Protein AF-A0AA36I718-F1 (afdb_monomer)

InterPro domains:
  IPR002048 EF-hand domain [PS50222] (449-484)
  IPR002048 EF-hand domain [SM00054] (410-438)
  IPR002048 EF-hand domain [SM00054] (453-481)
  IPR005821 Ion tran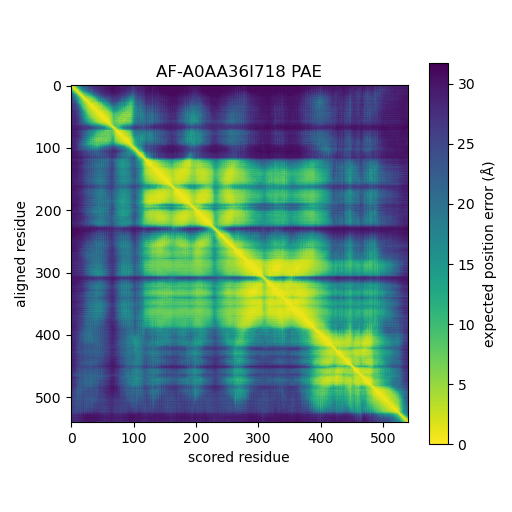sport domain [PF00520] (134-381)
  IPR011992 EF-hand domain pair [SSF47473] (408-484)
  IPR018247 EF-Hand 1, calcium-binding site [PS00018] (419-431)
  IPR018247 EF-Hand 1, calcium-binding site [PS00018] (462-474)
  IPR027359 Voltage-dependent channel domain superfamily [G3DSA:1.20.120.350] (124-266)
  IPR043203 Voltage-gated cation channel calcium and sodium [PTHR10037] (29-420)

Structure (mmCIF, N/CA/C/O backbone):
data_AF-A0AA36I718-F1
#
_entry.id   AF-A0AA36I718-F1
#
loop_
_atom_site.group_PDB
_atom_site.id
_atom_site.type_symbol
_atom_site.label_atom_id
_atom_site.label_alt_id
_atom_site.label_comp_id
_atom_site.label_asym_id
_atom_site.label_entity_id
_atom_site.label_seq_id
_atom_site.pdbx_PDB_ins_code
_atom_site.Cartn_x
_atom_site.Cartn_y
_atom_site.Cartn_z
_atom_site.occupancy
_atom_site.B_iso_or_equiv
_atom_site.auth_seq_id
_atom_site.auth_comp_id
_atom_site.auth_asym_id
_atom_site.auth_atom_id
_atom_site.pdbx_PDB_model_num
ATOM 1 N N . MET A 1 1 ? -76.732 -40.801 16.424 1.00 32.62 1 MET A N 1
ATOM 2 C CA . MET A 1 1 ? -76.142 -42.080 15.990 1.00 32.62 1 MET A CA 1
ATOM 3 C C . MET A 1 1 ? -75.199 -41.757 14.845 1.00 32.62 1 MET A C 1
ATOM 5 O O . MET A 1 1 ? -75.686 -41.319 13.821 1.00 32.62 1 MET A O 1
ATOM 9 N N . ASP A 1 2 ? -73.881 -41.845 14.916 1.00 33.31 2 ASP A N 1
ATOM 10 C CA . ASP A 1 2 ? -72.947 -42.194 15.981 1.00 33.31 2 ASP A CA 1
ATOM 11 C C . ASP A 1 2 ? -71.532 -41.862 15.455 1.00 33.31 2 ASP A C 1
ATOM 13 O O . ASP A 1 2 ? -71.308 -41.934 14.249 1.00 33.31 2 ASP A O 1
ATOM 17 N N . LYS A 1 3 ? -70.600 -41.591 16.380 1.00 31.22 3 LYS A N 1
ATOM 18 C CA . LYS A 1 3 ? -69.120 -41.593 16.253 1.00 31.22 3 LYS A CA 1
ATOM 19 C C . LYS A 1 3 ? -68.366 -40.337 15.767 1.00 31.22 3 LYS A C 1
ATOM 21 O O . LYS A 1 3 ? -68.178 -40.071 14.586 1.00 31.22 3 LYS A O 1
ATOM 26 N N . MET A 1 4 ? -67.801 -39.664 16.778 1.00 36.31 4 MET A N 1
ATOM 27 C CA . MET A 1 4 ? -66.476 -39.023 16.799 1.00 36.31 4 MET A CA 1
ATOM 28 C C . MET A 1 4 ? -65.365 -39.922 16.219 1.00 36.31 4 MET A C 1
ATOM 30 O O . MET A 1 4 ? -65.414 -41.124 16.456 1.00 36.31 4 MET A O 1
ATOM 34 N N . THR A 1 5 ? -64.316 -39.319 15.631 1.00 31.72 5 THR A N 1
ATOM 35 C CA . THR A 1 5 ? -62.902 -39.492 16.057 1.00 31.72 5 THR A CA 1
ATOM 36 C C . THR A 1 5 ? -61.949 -38.509 15.351 1.00 31.72 5 THR A C 1
ATOM 38 O O . THR A 1 5 ? -61.790 -38.556 14.139 1.00 31.72 5 THR A O 1
ATOM 41 N N . SER A 1 6 ? -61.297 -37.667 16.164 1.00 29.05 6 SER A N 1
ATOM 42 C CA . SER A 1 6 ? -59.892 -37.211 16.113 1.00 29.05 6 SER A CA 1
ATOM 43 C C . SER A 1 6 ? -59.256 -36.805 14.767 1.00 29.05 6 SER A C 1
ATOM 45 O O . SER A 1 6 ? -58.664 -37.625 14.069 1.00 29.05 6 SER A O 1
ATOM 47 N N . GLY A 1 7 ? -59.256 -35.499 14.477 1.00 26.58 7 GLY A N 1
ATOM 48 C CA . GLY A 1 7 ? -58.329 -34.862 13.537 1.00 26.58 7 GLY A CA 1
ATOM 49 C C . GLY A 1 7 ? -57.212 -34.152 14.304 1.00 26.58 7 GLY A C 1
ATOM 50 O O . GLY A 1 7 ? -57.430 -33.089 14.881 1.00 26.58 7 GLY A O 1
ATOM 51 N N . LYS A 1 8 ? -56.020 -34.754 14.334 1.00 27.70 8 LYS A N 1
ATOM 52 C CA . LYS A 1 8 ? -54.793 -34.172 14.894 1.00 27.70 8 LYS A CA 1
ATOM 53 C C . LYS A 1 8 ? -54.220 -33.203 13.852 1.00 27.70 8 LYS A C 1
ATOM 55 O O . LYS A 1 8 ? -53.728 -33.639 12.815 1.00 27.70 8 LYS A O 1
ATOM 60 N N . VAL A 1 9 ? -54.323 -31.899 14.098 1.00 29.08 9 VAL A N 1
ATOM 61 C CA . VAL A 1 9 ? -53.673 -30.863 13.282 1.00 29.08 9 VAL A CA 1
ATOM 62 C C . VAL A 1 9 ? -52.171 -30.927 13.566 1.00 29.08 9 VAL A C 1
ATOM 64 O O . VAL A 1 9 ? -51.732 -30.617 14.670 1.00 29.08 9 VAL A O 1
ATOM 67 N N . ILE A 1 10 ? -51.391 -31.394 12.591 1.00 28.19 10 ILE A N 1
ATOM 68 C CA . ILE A 1 10 ? -49.927 -31.342 12.615 1.00 28.19 10 ILE A CA 1
ATOM 69 C C . ILE A 1 10 ? -49.526 -29.946 12.126 1.00 28.19 10 ILE A C 1
ATOM 71 O O . ILE A 1 10 ? -49.750 -29.602 10.968 1.00 28.19 10 ILE A O 1
ATOM 75 N N . SER A 1 11 ? -48.972 -29.133 13.024 1.00 30.47 11 SER A N 1
ATOM 76 C CA . SER A 1 11 ? -48.373 -27.833 12.705 1.00 30.47 11 SER A CA 1
ATOM 77 C C . SER A 1 11 ? -47.076 -28.023 11.895 1.00 30.47 11 SER A C 1
ATOM 79 O O . SER A 1 11 ? -46.218 -28.786 12.336 1.00 30.47 11 SER A O 1
ATOM 81 N N . PRO A 1 12 ? -46.861 -27.314 10.770 1.00 28.34 12 PRO A N 1
ATOM 82 C CA . PRO A 1 12 ? -45.677 -27.480 9.916 1.00 28.34 12 PRO A CA 1
ATOM 83 C C . PRO A 1 12 ? -44.432 -26.681 10.368 1.00 28.34 12 PRO A C 1
ATOM 85 O O . PRO A 1 12 ? -43.484 -26.543 9.607 1.00 28.34 12 PRO A O 1
ATOM 88 N N . ASN A 1 13 ? -44.386 -26.161 11.600 1.00 33.16 13 ASN A N 1
ATOM 89 C CA . ASN A 1 13 ? -43.365 -25.182 12.015 1.00 33.16 13 ASN A CA 1
ATOM 90 C C . ASN A 1 13 ? -42.135 -25.750 12.750 1.00 33.16 13 ASN A C 1
ATOM 92 O O . ASN A 1 13 ? -41.320 -24.967 13.223 1.00 33.16 13 ASN A O 1
ATOM 96 N N . PHE A 1 14 ? -41.968 -27.072 12.862 1.00 27.75 14 PHE A N 1
ATOM 97 C CA . PHE A 1 14 ? -40.846 -27.641 13.631 1.00 27.75 14 PHE A CA 1
ATOM 98 C C . PHE A 1 14 ? -39.613 -28.025 12.787 1.00 27.75 14 PHE A C 1
ATOM 100 O O . PHE A 1 14 ? -38.541 -28.208 13.349 1.00 27.75 14 PHE A O 1
ATOM 107 N N . SER A 1 15 ? -39.713 -28.101 11.451 1.00 29.27 15 SER A N 1
ATOM 108 C CA . SER A 1 15 ? -38.578 -28.499 10.591 1.00 29.27 15 SER A CA 1
ATOM 109 C C . SER A 1 15 ? -37.683 -27.338 10.133 1.00 29.27 15 SER A C 1
ATOM 111 O O . SER A 1 15 ? -36.515 -27.553 9.834 1.00 29.27 15 SER A O 1
ATOM 113 N N . LEU A 1 16 ? -38.186 -26.097 10.121 1.00 32.94 16 LEU A N 1
ATOM 114 C CA . LEU A 1 16 ? -37.397 -24.913 9.732 1.00 32.94 16 LEU A CA 1
ATOM 115 C C . LEU A 1 16 ? -36.454 -24.423 10.846 1.00 32.94 16 LEU A C 1
ATOM 117 O O . LEU A 1 16 ? -35.454 -23.770 10.565 1.00 32.94 16 LEU A O 1
ATOM 121 N N . ALA A 1 17 ? -36.737 -24.763 12.108 1.00 33.47 17 ALA A N 1
ATOM 122 C CA . ALA A 1 17 ? -35.851 -24.452 13.231 1.00 33.47 17 ALA A CA 1
ATOM 123 C C . ALA A 1 17 ? -34.634 -25.395 13.290 1.00 33.47 17 ALA A C 1
ATOM 125 O O . ALA A 1 17 ? -33.552 -24.963 13.682 1.00 33.47 17 ALA A O 1
ATOM 126 N N . SER A 1 18 ? -34.782 -26.655 12.851 1.00 31.89 18 SER A N 1
ATOM 127 C CA . SER A 1 18 ? -33.679 -27.622 12.857 1.00 31.89 18 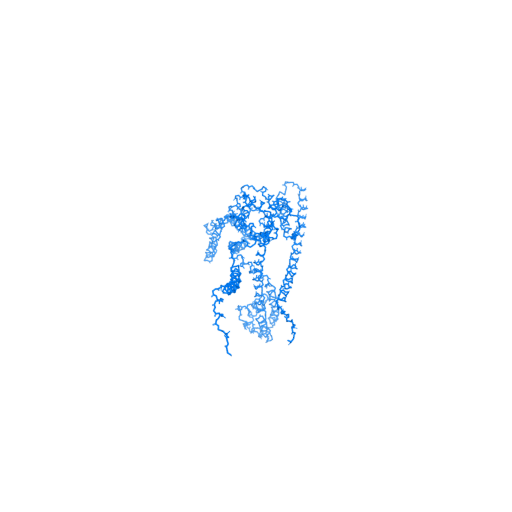SER A CA 1
ATOM 128 C C . SER A 1 18 ? -32.649 -27.349 11.758 1.00 31.89 18 SER A C 1
ATOM 130 O O . SER A 1 18 ? -31.454 -27.440 12.021 1.00 31.89 18 SER A O 1
ATOM 132 N N . GLU A 1 19 ? -33.070 -26.942 10.556 1.00 33.44 19 GLU A N 1
ATOM 133 C CA . GLU A 1 19 ? -32.136 -26.596 9.467 1.00 33.44 19 GLU A CA 1
ATOM 134 C C . GLU A 1 19 ? -31.322 -25.329 9.780 1.00 33.44 19 GLU A C 1
ATOM 136 O O . GLU A 1 19 ? -30.112 -25.311 9.560 1.00 33.44 19 GLU A O 1
ATOM 141 N N . GLY A 1 20 ? -31.944 -24.315 10.397 1.00 35.66 20 GLY A N 1
ATOM 142 C CA . GLY A 1 20 ? -31.241 -23.117 10.868 1.00 35.66 20 GLY A CA 1
ATOM 143 C C . GLY A 1 20 ? -30.240 -23.406 11.991 1.00 35.66 20 GLY A C 1
ATOM 144 O O . GLY A 1 20 ? -29.159 -22.824 12.011 1.00 35.66 20 GLY A O 1
ATOM 145 N N . SER A 1 21 ? -30.551 -24.345 12.894 1.00 31.48 21 SER A N 1
ATOM 146 C CA . SER A 1 21 ? -29.609 -24.777 13.935 1.00 31.48 21 SER A CA 1
ATOM 147 C C . SER A 1 21 ? -28.443 -25.606 13.391 1.00 31.48 21 SER A C 1
ATOM 149 O O . SER A 1 21 ? -27.330 -25.460 13.882 1.00 31.48 21 SER A O 1
ATOM 151 N N . VAL A 1 22 ? -28.655 -26.417 12.348 1.00 33.59 22 VAL A N 1
ATOM 152 C CA . VAL A 1 22 ? -27.589 -27.220 11.721 1.00 33.59 22 VAL A CA 1
ATOM 153 C C . VAL A 1 22 ? -26.642 -26.333 10.908 1.00 33.59 22 VAL A C 1
ATOM 155 O O . VAL A 1 22 ? -25.434 -26.439 11.091 1.00 33.59 22 VAL A O 1
ATOM 158 N N . GLN A 1 23 ? -27.160 -25.376 10.123 1.00 35.00 23 GLN A N 1
ATOM 159 C CA . GLN A 1 23 ? -26.323 -24.367 9.450 1.00 35.00 23 GLN A CA 1
ATOM 160 C C . GLN A 1 23 ? -25.572 -23.466 10.438 1.00 35.00 23 GLN A C 1
ATOM 162 O O . GLN A 1 23 ? -24.440 -23.059 10.175 1.00 35.00 23 GLN A O 1
ATOM 167 N N . TYR A 1 24 ? -26.181 -23.152 11.586 1.00 33.75 24 TYR A N 1
ATOM 168 C CA . TYR A 1 24 ? -25.512 -22.403 12.646 1.00 33.75 24 TYR A CA 1
ATOM 169 C C . TYR A 1 24 ? -24.372 -23.218 13.271 1.00 33.75 24 TYR A C 1
ATOM 171 O O . TYR A 1 24 ? -23.291 -22.676 13.470 1.00 33.75 24 TYR A O 1
ATOM 179 N N . VAL A 1 25 ? -24.565 -24.515 13.524 1.00 36.84 25 VAL A N 1
ATOM 180 C CA . VAL A 1 25 ? -23.527 -25.403 14.077 1.00 36.84 25 VAL A CA 1
ATOM 181 C C . VAL A 1 25 ? -22.384 -25.640 13.079 1.00 36.84 25 VAL A C 1
ATOM 183 O O . VAL A 1 25 ? -21.230 -25.483 13.467 1.00 36.84 25 VAL A O 1
ATOM 186 N N . GLU A 1 26 ? -22.668 -25.891 11.795 1.00 36.72 26 GLU A N 1
ATOM 187 C CA . GLU A 1 26 ? -21.636 -26.003 10.741 1.00 36.72 26 GLU A CA 1
ATOM 188 C C . GLU A 1 26 ? -20.829 -24.702 10.582 1.00 36.72 26 GLU A C 1
ATOM 190 O O . GLU A 1 26 ? -19.605 -24.730 10.436 1.00 36.72 26 GLU A O 1
ATOM 195 N N . SER A 1 27 ? -21.491 -23.542 10.678 1.00 45.50 27 SER A N 1
ATOM 196 C CA . SER A 1 27 ? -20.827 -22.232 10.675 1.00 45.50 27 SER A CA 1
ATOM 197 C C . SER A 1 27 ? -19.924 -22.035 11.899 1.00 45.50 27 SER A C 1
ATOM 199 O O . SER A 1 27 ? -18.837 -21.469 11.774 1.00 45.50 27 SER A O 1
ATOM 201 N N . GLN A 1 28 ? -20.334 -22.511 13.079 1.00 39.41 28 GLN A N 1
ATOM 202 C CA . GLN A 1 28 ? -19.515 -22.455 14.295 1.00 39.41 28 GLN A CA 1
ATOM 203 C C . GLN A 1 28 ? -18.312 -23.403 14.224 1.00 39.41 28 GLN A C 1
ATOM 205 O O . GLN A 1 28 ? -17.233 -23.043 14.687 1.00 39.41 28 GLN A O 1
ATOM 210 N N . GLU A 1 29 ? -18.454 -24.571 13.598 1.00 44.72 29 GLU A N 1
ATOM 211 C CA . GLU A 1 29 ? -17.373 -25.549 13.441 1.00 44.72 29 GLU A CA 1
ATOM 212 C C . GLU A 1 29 ? -16.312 -25.069 12.432 1.00 44.72 29 GLU A C 1
ATOM 214 O O . GLU A 1 29 ? -15.111 -25.137 12.707 1.00 44.72 29 GLU A O 1
ATOM 219 N N . GLN A 1 30 ? -16.734 -24.448 11.322 1.00 44.94 30 GLN A N 1
ATOM 220 C CA . GLN A 1 30 ? -15.826 -23.762 10.389 1.00 44.94 30 GLN A CA 1
ATOM 221 C C . GLN A 1 30 ? -15.131 -22.553 11.034 1.00 44.94 30 GLN A C 1
ATOM 223 O O . GLN A 1 30 ? -13.937 -22.328 10.820 1.00 44.94 30 GLN A O 1
ATOM 228 N N . ARG A 1 31 ? -15.845 -21.791 11.874 1.00 49.97 31 ARG A N 1
ATOM 229 C CA . ARG A 1 31 ? -15.265 -20.694 12.666 1.00 49.97 31 ARG A CA 1
ATOM 230 C C . ARG A 1 31 ? -14.249 -21.201 13.686 1.00 49.97 31 ARG A C 1
ATOM 232 O O . ARG A 1 31 ? -13.186 -20.601 13.812 1.00 49.97 31 ARG A O 1
ATOM 239 N N . ALA A 1 32 ? -14.535 -22.308 14.369 1.00 47.62 32 ALA A N 1
ATOM 240 C CA . ALA A 1 32 ? -13.616 -22.936 15.313 1.00 47.62 32 ALA A CA 1
ATOM 241 C C . ALA A 1 32 ? -12.352 -23.448 14.608 1.00 47.62 32 ALA A C 1
ATOM 243 O O . ALA A 1 32 ? -11.250 -23.196 15.084 1.00 47.62 32 ALA A O 1
ATOM 244 N N . SER A 1 33 ? -12.494 -24.076 13.438 1.00 50.53 33 SER A N 1
ATOM 245 C CA . SER A 1 33 ? -11.370 -24.519 12.605 1.00 50.53 33 SER A CA 1
ATOM 246 C C . SER A 1 33 ? -10.451 -23.360 12.199 1.00 50.53 33 SER A C 1
ATOM 248 O O . SER A 1 33 ? -9.241 -23.450 12.400 1.00 50.53 33 SER A O 1
ATOM 250 N N . LEU A 1 34 ? -11.010 -22.249 11.709 1.00 48.94 34 LEU A N 1
ATOM 251 C CA . LEU A 1 34 ? -10.233 -21.075 11.295 1.00 48.94 34 LEU A CA 1
ATOM 252 C C . LEU A 1 34 ? -9.551 -20.374 12.484 1.00 48.94 34 LEU A C 1
ATOM 254 O O . LEU A 1 34 ? -8.440 -19.853 12.367 1.00 48.94 34 LEU A O 1
ATOM 258 N N . VAL A 1 35 ? -10.221 -20.338 13.640 1.00 50.94 35 VAL A N 1
ATOM 259 C CA . VAL A 1 35 ? -9.651 -19.806 14.885 1.00 50.94 35 VAL A CA 1
ATOM 260 C C . VAL A 1 35 ? -8.495 -20.684 15.361 1.00 50.94 35 VAL A C 1
ATOM 262 O O . VAL A 1 35 ? -7.453 -20.146 15.726 1.00 50.94 35 VAL A O 1
ATOM 265 N N . MET A 1 36 ? -8.633 -22.011 15.296 1.00 56.06 36 MET A N 1
ATOM 266 C CA . MET A 1 36 ? -7.567 -22.952 15.650 1.00 56.06 36 MET A CA 1
ATOM 267 C C . MET A 1 36 ? -6.360 -22.840 14.713 1.00 56.06 36 MET A C 1
ATOM 269 O O . MET A 1 36 ? -5.236 -22.775 15.200 1.00 56.06 36 MET A O 1
ATOM 273 N N . GLU A 1 37 ? -6.576 -22.706 13.402 1.00 61.94 37 GLU A N 1
ATOM 274 C CA . GLU A 1 37 ? -5.500 -22.493 12.420 1.00 61.94 37 GLU A CA 1
ATOM 275 C C . GLU A 1 37 ? -4.729 -21.189 12.700 1.00 61.94 37 GLU A C 1
ATOM 277 O O . GLU A 1 37 ? -3.501 -21.184 12.797 1.00 61.94 37 GLU A O 1
ATOM 282 N N . LYS A 1 38 ? -5.439 -20.079 12.951 1.00 52.03 38 LYS A N 1
ATOM 283 C CA . LYS A 1 38 ? -4.803 -18.807 13.340 1.00 52.03 38 LYS A CA 1
ATOM 284 C C . LYS A 1 38 ? -4.098 -18.877 14.696 1.00 52.03 38 LYS A C 1
ATOM 286 O O . LYS A 1 38 ? -3.076 -18.212 14.887 1.00 52.03 38 LYS A O 1
ATOM 291 N N . LEU A 1 39 ? -4.628 -19.644 15.650 1.00 53.59 39 LEU A N 1
ATOM 292 C CA . LEU A 1 39 ? -3.992 -19.870 16.950 1.00 53.59 39 LEU A CA 1
ATOM 293 C C . LEU A 1 39 ? -2.700 -20.678 16.797 1.00 53.59 39 LEU A C 1
ATOM 295 O O . LEU A 1 39 ? -1.719 -20.363 17.469 1.00 53.59 39 LEU A O 1
ATOM 299 N N . GLU A 1 40 ? -2.665 -21.667 15.905 1.00 66.56 40 GLU A N 1
ATOM 300 C CA . GLU A 1 40 ? -1.457 -22.432 15.584 1.00 66.56 40 GLU A CA 1
ATOM 301 C C . GLU A 1 40 ? -0.392 -21.563 14.907 1.00 66.56 40 GLU A C 1
ATOM 303 O O . GLU A 1 40 ? 0.758 -21.564 15.354 1.00 66.56 40 GLU A O 1
ATOM 308 N N . GLU A 1 41 ? -0.766 -20.736 13.922 1.00 63.72 41 GLU A N 1
ATOM 309 C CA . GLU A 1 41 ? 0.152 -19.755 13.321 1.00 63.72 41 GLU A CA 1
ATOM 310 C C . GLU A 1 41 ? 0.713 -18.796 14.382 1.00 63.72 41 GLU A C 1
ATOM 312 O O . GLU A 1 41 ? 1.921 -18.564 14.464 1.00 63.72 41 GLU A O 1
ATOM 317 N N . THR A 1 42 ? -0.149 -18.273 15.257 1.00 53.16 42 THR A N 1
ATOM 318 C CA . THR A 1 42 ? 0.257 -17.344 16.324 1.00 53.16 42 THR A CA 1
ATOM 319 C C . THR A 1 42 ? 1.154 -18.031 17.362 1.00 53.16 42 THR A C 1
ATOM 321 O O . THR A 1 42 ? 2.101 -17.417 17.863 1.00 53.16 42 THR A O 1
ATOM 324 N N . ARG A 1 43 ? 0.914 -19.317 17.658 1.00 65.00 43 ARG A N 1
ATOM 325 C CA . ARG A 1 43 ? 1.746 -20.137 18.551 1.00 65.00 43 ARG A CA 1
ATOM 326 C C . ARG A 1 43 ? 3.136 -20.364 17.959 1.00 65.00 43 ARG A C 1
ATOM 328 O O . ARG A 1 43 ? 4.117 -20.143 18.664 1.00 65.00 43 ARG A O 1
ATOM 335 N N . ALA A 1 44 ? 3.228 -20.696 16.672 1.00 69.00 44 ALA A N 1
ATOM 336 C CA . ALA A 1 44 ? 4.504 -20.886 15.982 1.00 69.00 44 ALA A CA 1
ATOM 337 C C . ALA A 1 44 ? 5.355 -19.601 15.970 1.00 69.00 44 ALA A C 1
ATOM 339 O O . ALA A 1 44 ? 6.556 -19.634 16.248 1.00 69.00 44 ALA A O 1
ATOM 340 N N . ILE A 1 45 ? 4.738 -18.439 15.716 1.00 62.19 45 ILE A N 1
ATOM 341 C CA . ILE A 1 45 ? 5.451 -17.150 15.744 1.00 62.19 45 ILE A CA 1
ATOM 342 C C . ILE A 1 45 ? 5.889 -16.805 17.181 1.00 62.19 45 ILE A C 1
ATOM 344 O O . ILE A 1 45 ? 6.997 -16.299 17.381 1.00 62.19 45 ILE A O 1
ATOM 348 N N . LYS A 1 46 ? 5.061 -17.103 18.195 1.00 67.00 46 LYS A N 1
ATOM 349 C CA . LYS A 1 46 ? 5.417 -16.915 19.610 1.00 67.00 46 LYS A CA 1
ATOM 350 C C . LYS A 1 46 ? 6.623 -17.768 20.011 1.00 67.00 46 LYS A C 1
ATOM 352 O O . LYS A 1 46 ? 7.561 -17.225 20.589 1.00 67.00 46 LYS A O 1
ATOM 357 N N . GLU A 1 47 ? 6.623 -19.057 19.681 1.00 72.62 47 GLU A N 1
ATOM 358 C CA . GLU A 1 47 ? 7.741 -19.967 19.967 1.00 72.62 47 GLU A CA 1
ATOM 359 C C . GLU A 1 47 ? 9.042 -19.476 19.320 1.00 72.62 47 GLU A C 1
ATOM 361 O O . GLU A 1 47 ? 10.075 -19.386 19.988 1.00 72.62 47 GLU A O 1
ATOM 366 N N . HIS A 1 48 ? 8.977 -19.042 18.057 1.00 68.44 48 HIS A N 1
ATOM 367 C CA . HIS A 1 48 ? 10.136 -18.494 17.354 1.00 68.44 48 HIS A CA 1
ATOM 368 C C . HIS A 1 48 ? 10.667 -17.197 17.996 1.00 68.44 48 HIS A C 1
ATOM 370 O O . HIS A 1 48 ? 11.877 -16.967 18.077 1.00 68.44 48 HIS A O 1
ATOM 376 N N . ALA A 1 49 ? 9.778 -16.335 18.494 1.00 60.41 49 ALA A N 1
ATOM 377 C CA . ALA A 1 49 ? 10.169 -15.118 19.199 1.00 60.41 49 ALA A CA 1
ATOM 378 C C . ALA A 1 49 ? 10.761 -15.397 20.594 1.00 60.41 49 ALA A C 1
ATOM 380 O O . ALA A 1 49 ? 11.701 -14.714 21.003 1.00 60.41 49 ALA A O 1
ATOM 381 N N . GLU A 1 50 ? 10.254 -16.397 21.320 1.00 68.69 50 GLU A N 1
ATOM 382 C CA . GLU A 1 50 ? 10.818 -16.850 22.600 1.00 68.69 50 GLU A CA 1
ATOM 383 C C . GLU A 1 50 ? 12.210 -17.469 22.435 1.00 68.69 50 GLU A C 1
ATOM 385 O O . GLU A 1 50 ? 13.087 -17.271 23.281 1.00 68.69 50 GLU A O 1
ATOM 390 N N . GLU A 1 51 ? 12.437 -18.191 21.338 1.00 76.00 51 GLU A N 1
ATOM 391 C CA . GLU A 1 51 ? 13.749 -18.715 20.964 1.00 76.00 51 GLU A CA 1
ATOM 392 C C . GLU A 1 51 ? 14.737 -17.575 20.674 1.00 76.00 51 GLU A C 1
ATOM 394 O O . GLU A 1 51 ? 15.785 -17.484 21.317 1.00 76.00 51 GLU A O 1
ATOM 399 N N . ARG A 1 52 ? 14.349 -16.608 19.829 1.00 67.94 52 ARG A N 1
ATOM 400 C CA . ARG A 1 52 ? 15.122 -15.374 19.584 1.00 67.94 52 ARG A CA 1
ATOM 401 C C . ARG A 1 52 ? 15.407 -14.591 20.867 1.00 67.94 52 ARG A C 1
ATOM 403 O O . ARG A 1 52 ? 16.488 -14.023 21.018 1.00 67.94 52 ARG A O 1
ATOM 410 N N . HIS A 1 53 ? 14.456 -14.538 21.802 1.00 65.94 53 HIS A N 1
ATOM 411 C CA . HIS A 1 53 ? 14.663 -13.895 23.099 1.00 65.94 53 HIS A CA 1
ATOM 412 C C . HIS A 1 53 ? 15.751 -14.607 23.914 1.00 65.94 53 HIS A C 1
ATOM 414 O O . HIS A 1 53 ? 16.629 -13.944 24.469 1.00 65.94 53 HIS A O 1
ATOM 420 N N . ARG A 1 54 ? 15.724 -15.946 23.959 1.00 70.94 54 ARG A N 1
ATOM 421 C CA . ARG A 1 54 ? 16.748 -16.759 24.633 1.00 70.94 54 ARG A CA 1
ATOM 422 C C . ARG A 1 54 ? 18.130 -16.559 24.012 1.00 70.94 54 ARG A C 1
ATOM 424 O O . ARG A 1 54 ? 19.091 -16.353 24.750 1.00 70.94 54 ARG A O 1
ATOM 431 N N . GLU A 1 55 ? 18.234 -16.533 22.686 1.00 73.75 55 GLU A N 1
ATOM 432 C CA . GLU A 1 55 ? 19.495 -16.241 21.988 1.00 73.75 55 GLU A CA 1
ATOM 433 C C . GLU A 1 55 ? 20.052 -14.857 22.358 1.00 73.75 55 GLU A C 1
ATOM 435 O O . GLU A 1 55 ? 21.235 -14.717 22.678 1.00 73.75 55 GLU A O 1
ATOM 440 N N . LEU A 1 56 ? 19.194 -13.831 22.374 1.00 68.88 56 LEU A N 1
ATOM 441 C CA . LEU A 1 56 ? 19.585 -12.470 22.746 1.00 68.88 56 LEU A CA 1
ATOM 442 C C . LEU A 1 56 ? 19.991 -12.360 24.226 1.00 68.88 56 LEU A C 1
ATOM 444 O O . LEU A 1 56 ? 20.945 -11.645 24.530 1.00 68.88 56 LEU A O 1
ATOM 448 N N . GLN A 1 57 ? 19.326 -13.081 25.137 1.00 70.44 57 GLN A N 1
ATOM 449 C CA . GLN A 1 57 ? 19.705 -13.176 26.558 1.00 70.44 57 GLN A CA 1
ATOM 450 C C . GLN A 1 57 ? 21.091 -13.809 26.733 1.00 70.44 57 GLN A C 1
ATOM 452 O O . GLN A 1 57 ? 21.917 -13.295 27.489 1.00 70.44 57 GLN A O 1
ATOM 457 N N . VAL A 1 58 ? 21.380 -14.888 25.999 1.00 76.19 58 VAL A N 1
ATOM 458 C CA . VAL A 1 58 ? 22.700 -15.537 26.005 1.00 76.19 58 VAL A CA 1
ATOM 459 C C . VAL A 1 58 ? 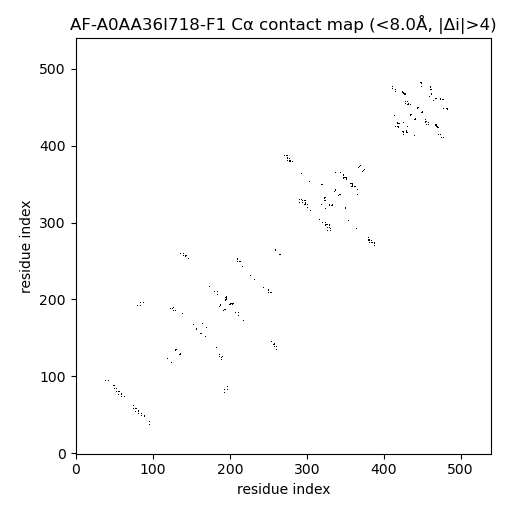23.771 -14.586 25.464 1.00 76.19 58 VAL A C 1
ATOM 461 O O . VAL A 1 58 ? 24.815 -14.421 26.097 1.00 76.19 58 VAL A O 1
ATOM 464 N N . ALA A 1 59 ? 23.500 -13.884 24.359 1.00 68.50 59 ALA A N 1
ATOM 465 C CA . ALA A 1 59 ? 24.408 -12.878 23.804 1.00 68.50 59 ALA A CA 1
ATOM 466 C C . ALA A 1 59 ? 24.641 -11.690 24.767 1.00 68.50 59 ALA A C 1
ATOM 468 O O . ALA A 1 59 ? 25.766 -11.197 24.904 1.00 68.50 59 ALA A O 1
ATOM 469 N N . LEU A 1 60 ? 23.605 -11.244 25.487 1.00 65.12 60 LEU A N 1
ATOM 470 C CA . LEU A 1 60 ? 23.710 -10.218 26.532 1.00 65.12 60 LEU A CA 1
ATOM 471 C C . LEU A 1 60 ? 24.566 -10.705 27.717 1.00 65.12 60 LEU A C 1
ATOM 473 O O . LEU A 1 60 ? 25.389 -9.958 28.247 1.00 65.12 60 LEU A O 1
ATOM 477 N N . GLY A 1 61 ? 24.404 -11.967 28.121 1.00 66.06 61 GLY A N 1
ATOM 478 C CA . GLY A 1 61 ? 25.209 -12.601 29.165 1.00 66.06 61 GLY A CA 1
ATOM 479 C C . GLY A 1 61 ? 26.689 -12.706 28.787 1.00 66.06 61 GLY A C 1
ATOM 480 O O . GLY A 1 61 ? 27.553 -12.341 29.582 1.00 66.06 61 GLY A O 1
ATOM 481 N N . GLN A 1 62 ? 26.983 -13.118 27.551 1.00 69.75 62 GLN A N 1
ATOM 482 C CA . GLN A 1 62 ? 28.350 -13.218 27.025 1.00 69.75 62 GLN A CA 1
ATOM 483 C C . GLN A 1 62 ? 29.034 -11.847 26.897 1.00 69.75 62 GLN A C 1
ATOM 485 O O . GLN A 1 62 ? 30.226 -11.719 27.169 1.00 69.75 62 GLN A O 1
ATOM 490 N N . THR A 1 63 ? 28.284 -10.798 26.543 1.00 58.72 63 THR A N 1
ATOM 491 C CA . THR A 1 63 ? 28.822 -9.431 26.411 1.00 58.72 63 THR A CA 1
ATOM 492 C C . THR A 1 63 ? 29.048 -8.724 27.749 1.00 58.72 63 THR A C 1
ATOM 494 O O . THR A 1 63 ? 29.945 -7.889 27.835 1.00 58.72 63 THR A O 1
ATOM 497 N N . LYS A 1 64 ? 28.320 -9.084 28.818 1.00 56.66 64 LYS A N 1
ATOM 498 C CA . LYS A 1 64 ? 28.571 -8.584 30.188 1.00 56.66 64 LYS A CA 1
ATOM 499 C C . LYS A 1 64 ? 29.913 -9.046 30.780 1.00 56.66 64 LYS A C 1
ATOM 501 O O . LYS A 1 64 ? 30.373 -8.433 31.741 1.00 56.66 64 LYS A O 1
ATOM 506 N N . GLY A 1 65 ? 30.524 -10.096 30.223 1.00 54.78 65 GLY A N 1
ATOM 507 C CA . GLY A 1 65 ? 31.854 -10.592 30.604 1.00 54.78 65 GLY A CA 1
ATOM 508 C C . GLY A 1 65 ? 33.030 -9.885 29.916 1.00 54.78 65 GLY A C 1
ATOM 509 O O . GLY A 1 65 ? 34.175 -10.129 30.285 1.00 54.78 65 GLY A O 1
ATOM 510 N N . MET A 1 66 ? 32.772 -9.014 28.932 1.00 56.31 66 MET A N 1
ATOM 511 C CA . MET A 1 66 ? 33.795 -8.202 28.265 1.00 56.31 66 MET A CA 1
ATOM 512 C C . MET A 1 66 ? 33.894 -6.815 28.913 1.00 56.31 66 MET A C 1
ATOM 514 O O . MET A 1 66 ? 32.898 -6.235 29.339 1.00 56.31 66 MET A O 1
ATOM 518 N N . ASP A 1 67 ? 35.127 -6.317 28.998 1.00 49.91 67 ASP A N 1
ATOM 519 C CA . ASP A 1 67 ? 35.562 -5.119 29.723 1.00 49.91 67 ASP A CA 1
ATOM 520 C C . ASP A 1 67 ? 34.593 -3.918 29.604 1.00 49.91 67 ASP A C 1
ATOM 522 O O . ASP A 1 67 ? 34.260 -3.473 28.497 1.00 49.91 67 ASP A O 1
ATOM 526 N N . ARG A 1 68 ? 34.134 -3.392 30.753 1.00 48.09 68 ARG A N 1
ATOM 527 C CA . ARG A 1 68 ? 33.011 -2.429 30.871 1.00 48.09 68 ARG A CA 1
ATOM 528 C C . ARG A 1 68 ? 33.220 -1.114 30.114 1.00 48.09 68 ARG A C 1
ATOM 530 O O . ARG A 1 68 ? 32.234 -0.459 29.778 1.00 48.09 68 ARG A O 1
ATOM 537 N N . ASP A 1 69 ? 34.458 -0.763 29.789 1.00 53.25 69 ASP A N 1
ATOM 538 C CA . ASP A 1 69 ? 34.795 0.531 29.192 1.00 53.25 69 ASP A CA 1
ATOM 539 C C . ASP A 1 69 ? 34.717 0.559 27.655 1.00 53.25 69 ASP A C 1
ATOM 541 O O . ASP A 1 69 ? 34.769 1.636 27.061 1.00 53.25 69 ASP A O 1
ATOM 545 N N . LYS A 1 70 ? 34.547 -0.587 26.972 1.00 52.16 70 LYS A N 1
ATOM 546 C CA . LYS A 1 70 ? 34.636 -0.645 25.494 1.00 52.16 70 LYS A CA 1
ATOM 547 C C . LYS A 1 70 ? 33.324 -0.881 24.739 1.00 52.16 70 LYS A C 1
ATOM 549 O O . LYS A 1 70 ? 33.310 -0.719 23.518 1.00 52.16 70 LYS A O 1
ATOM 554 N N . THR A 1 71 ? 32.207 -1.202 25.399 1.00 49.47 71 THR A N 1
ATOM 555 C CA . THR A 1 71 ? 30.930 -1.497 24.701 1.00 49.47 71 THR A CA 1
ATOM 556 C C . THR A 1 71 ? 29.631 -1.025 25.398 1.00 49.47 71 THR A C 1
ATOM 558 O O . THR A 1 71 ? 28.687 -1.813 25.493 1.00 49.47 71 THR A O 1
ATOM 561 N N . PRO A 1 72 ? 29.478 0.251 25.821 1.00 59.50 72 PRO A N 1
ATOM 562 C CA . PRO A 1 72 ? 28.255 0.704 26.504 1.00 59.50 72 PRO A CA 1
ATOM 563 C C . PRO A 1 72 ? 26.998 0.602 25.626 1.00 59.50 72 PRO A C 1
ATOM 565 O O . PRO A 1 72 ? 25.950 0.128 26.060 1.00 59.50 72 PRO A O 1
ATOM 568 N N . TRP A 1 73 ? 27.096 1.012 24.357 1.00 52.34 73 TRP A N 1
ATOM 569 C CA . TRP A 1 73 ? 25.928 1.102 23.475 1.00 52.34 73 TRP A CA 1
ATOM 570 C C . TRP A 1 73 ? 25.393 -0.267 23.040 1.00 52.34 73 TRP A C 1
ATOM 572 O O . TRP A 1 73 ? 24.186 -0.411 22.866 1.00 52.34 73 TRP A O 1
ATOM 582 N N . ARG A 1 74 ? 26.260 -1.283 22.898 1.00 51.25 74 ARG A N 1
ATOM 583 C CA . ARG A 1 74 ? 25.852 -2.639 22.490 1.00 51.25 74 ARG A CA 1
ATOM 584 C C . ARG A 1 74 ? 25.030 -3.316 23.575 1.00 51.25 74 ARG A C 1
ATOM 586 O O . ARG A 1 74 ? 23.980 -3.860 23.267 1.00 51.25 74 ARG A O 1
ATOM 593 N N . VAL A 1 75 ? 25.469 -3.218 24.830 1.00 59.50 75 VAL A N 1
ATOM 594 C CA . VAL A 1 75 ? 24.750 -3.787 25.979 1.00 59.50 75 VAL A CA 1
ATOM 595 C C . VAL A 1 75 ? 23.400 -3.093 26.163 1.00 59.50 75 VAL A C 1
ATOM 597 O O . VAL A 1 75 ? 22.397 -3.770 26.343 1.00 59.50 75 VAL A O 1
ATOM 600 N N . ILE A 1 76 ? 23.340 -1.763 26.022 1.00 59.41 76 ILE A N 1
ATOM 601 C CA . ILE A 1 76 ? 22.079 -1.003 26.096 1.00 59.41 76 ILE A CA 1
ATOM 602 C C . ILE A 1 76 ? 21.134 -1.361 24.937 1.00 59.41 76 ILE A C 1
ATOM 604 O O . ILE A 1 76 ? 19.924 -1.463 25.137 1.00 59.41 76 ILE A O 1
ATOM 608 N N . LEU A 1 77 ? 21.659 -1.536 23.721 1.00 56.00 77 LEU A N 1
ATOM 609 C CA . LEU A 1 77 ? 20.865 -1.914 22.551 1.00 56.00 77 LEU A CA 1
ATOM 610 C C . LEU A 1 77 ? 20.317 -3.339 22.686 1.00 56.00 77 LEU A C 1
ATOM 612 O O . LEU A 1 77 ? 19.125 -3.541 22.471 1.00 56.00 77 LEU A O 1
ATOM 616 N N . LEU A 1 78 ? 21.161 -4.300 23.072 1.00 57.94 78 LEU A N 1
ATOM 617 C CA . LEU A 1 78 ? 20.766 -5.688 23.311 1.00 57.94 78 LEU A CA 1
ATOM 618 C C . LEU A 1 78 ? 19.730 -5.780 24.436 1.00 57.94 78 LEU A C 1
ATOM 620 O O . LEU A 1 78 ? 18.697 -6.393 24.211 1.00 57.94 78 LEU A O 1
ATOM 624 N N . ASP A 1 79 ? 19.936 -5.095 25.567 1.00 62.12 79 ASP A N 1
ATOM 625 C CA . ASP A 1 79 ? 19.000 -5.057 26.703 1.00 62.12 79 ASP A CA 1
ATOM 626 C C . ASP A 1 79 ? 17.616 -4.529 26.282 1.00 62.12 79 ASP A C 1
ATOM 628 O O . ASP A 1 79 ? 16.572 -5.128 26.570 1.00 62.12 79 ASP A O 1
ATOM 632 N N . ARG A 1 80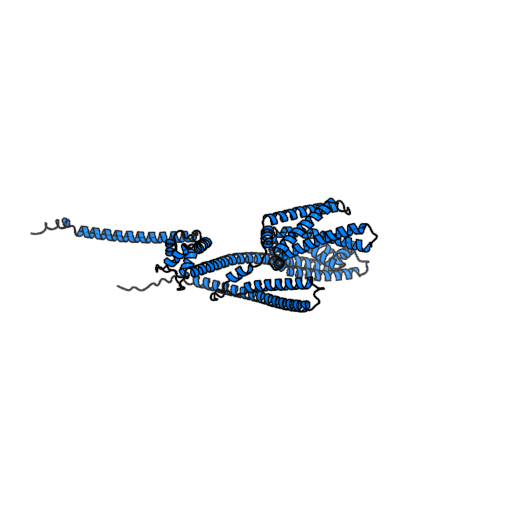 ? 17.601 -3.455 25.479 1.00 59.28 80 ARG A N 1
ATOM 633 C CA . ARG A 1 80 ? 16.370 -2.885 24.913 1.00 59.28 80 ARG A CA 1
ATOM 634 C C . ARG A 1 80 ? 15.705 -3.790 23.880 1.00 59.28 80 ARG A C 1
ATOM 636 O O . ARG A 1 80 ? 14.475 -3.830 23.853 1.00 59.28 80 ARG A O 1
ATOM 643 N N . LEU A 1 81 ? 16.474 -4.508 23.058 1.00 58.91 81 LEU A N 1
ATOM 644 C CA . LEU A 1 81 ? 15.953 -5.490 22.103 1.00 58.91 81 LEU A CA 1
ATOM 645 C C . LEU A 1 81 ? 15.329 -6.684 22.833 1.00 58.91 81 LEU A C 1
ATOM 647 O O . LEU A 1 81 ? 14.186 -7.024 22.534 1.00 58.91 81 LEU A O 1
ATOM 651 N N . THR A 1 82 ? 15.990 -7.244 23.853 1.00 60.50 82 THR A N 1
ATOM 652 C CA . THR A 1 82 ? 15.399 -8.283 24.717 1.00 60.50 82 THR A CA 1
ATOM 653 C C . THR A 1 82 ? 14.099 -7.804 25.353 1.00 60.50 82 THR A C 1
ATOM 655 O O . THR A 1 82 ? 13.104 -8.522 25.299 1.00 60.50 82 THR A O 1
ATOM 658 N N . GLY A 1 83 ? 14.054 -6.573 25.873 1.00 57.25 83 GLY A N 1
ATOM 659 C CA . GLY A 1 83 ? 12.840 -5.997 26.460 1.00 57.25 83 GLY A CA 1
ATOM 660 C C . GLY A 1 83 ? 11.724 -5.671 25.454 1.00 57.25 83 GLY A C 1
ATOM 661 O O . GLY A 1 83 ? 10.563 -5.537 25.851 1.00 57.25 83 GLY A O 1
ATOM 662 N N . CYS A 1 84 ? 12.046 -5.521 24.167 1.00 56.41 84 CYS A N 1
ATOM 663 C CA . CYS A 1 84 ? 11.069 -5.384 23.083 1.00 56.41 84 CYS A CA 1
ATOM 664 C C . CYS A 1 84 ? 10.481 -6.743 22.698 1.00 56.41 84 CYS A C 1
ATOM 666 O O . CYS A 1 84 ? 9.260 -6.882 22.653 1.00 56.41 84 CYS A O 1
ATOM 668 N N . VAL A 1 85 ? 11.337 -7.754 22.514 1.00 59.66 85 VAL A N 1
ATOM 669 C CA . VAL A 1 85 ? 10.906 -9.127 22.217 1.00 59.66 85 VAL A CA 1
ATOM 670 C C . VAL A 1 85 ? 10.061 -9.685 23.364 1.00 59.66 85 VAL A C 1
ATOM 672 O O . VAL A 1 85 ? 8.991 -10.216 23.108 1.00 59.66 85 VAL A O 1
ATOM 675 N N . GLN A 1 86 ? 10.457 -9.469 24.624 1.00 59.94 86 GLN A N 1
ATOM 676 C CA . GLN A 1 86 ? 9.674 -9.885 25.796 1.00 59.94 86 GLN A CA 1
ATOM 677 C C . GLN A 1 86 ? 8.260 -9.289 25.780 1.00 59.94 86 GLN A C 1
ATOM 679 O O . GLN A 1 86 ? 7.283 -9.995 25.995 1.00 59.94 86 GLN A O 1
ATOM 684 N N . ARG A 1 87 ? 8.135 -7.986 25.491 1.00 56.56 87 ARG A N 1
ATOM 685 C CA . ARG A 1 87 ? 6.832 -7.308 25.427 1.00 56.56 87 ARG A CA 1
ATOM 686 C C . ARG A 1 87 ? 5.968 -7.807 24.278 1.00 56.56 87 ARG A C 1
ATOM 688 O O . ARG A 1 87 ? 4.758 -7.923 24.450 1.00 56.56 87 ARG A O 1
ATOM 695 N N . TRP A 1 88 ? 6.578 -8.091 23.132 1.00 57.69 88 TRP A N 1
ATOM 696 C CA . TRP A 1 88 ? 5.885 -8.673 21.990 1.00 57.69 88 TRP A CA 1
ATOM 697 C C . TRP A 1 88 ? 5.395 -10.093 22.305 1.00 57.69 88 TRP A C 1
ATOM 699 O O . TRP A 1 88 ? 4.221 -10.382 22.099 1.00 57.69 88 TRP A O 1
ATOM 709 N N . VAL A 1 89 ? 6.244 -10.932 22.911 1.00 57.62 89 VAL A N 1
ATOM 710 C CA . VAL A 1 89 ? 5.880 -12.279 23.382 1.00 57.62 89 VAL A CA 1
ATOM 711 C C . VAL A 1 89 ? 4.738 -12.207 24.396 1.00 57.62 89 VAL A C 1
ATOM 713 O O . VAL A 1 89 ? 3.763 -12.932 24.238 1.00 57.62 89 VAL A O 1
ATOM 716 N N . SER A 1 90 ? 4.797 -11.293 25.375 1.00 54.84 90 SER A N 1
ATOM 717 C CA . SER A 1 90 ? 3.716 -11.083 26.351 1.00 54.84 90 SER A CA 1
ATOM 718 C C . SER A 1 90 ? 2.391 -10.674 25.695 1.00 54.84 90 SER A C 1
ATOM 720 O O . SER A 1 90 ? 1.327 -11.152 26.089 1.00 54.84 90 SER A O 1
ATOM 722 N N . TYR A 1 91 ? 2.438 -9.807 24.680 1.00 49.47 91 TYR A N 1
ATOM 723 C CA . TYR A 1 91 ? 1.256 -9.406 23.914 1.00 49.47 91 TYR A CA 1
ATOM 724 C C . TYR A 1 91 ? 0.688 -10.566 23.083 1.00 49.47 91 TYR A C 1
ATOM 726 O O . TYR A 1 91 ? -0.521 -10.790 23.088 1.00 49.47 91 TYR A O 1
ATOM 734 N N . ALA A 1 92 ? 1.552 -11.346 22.430 1.00 47.38 92 ALA A N 1
ATOM 735 C CA . ALA A 1 92 ? 1.156 -12.537 21.684 1.00 47.38 92 ALA A CA 1
ATOM 736 C C . ALA A 1 92 ? 0.549 -13.611 22.605 1.00 47.38 92 ALA A C 1
ATOM 738 O O . ALA A 1 92 ? -0.450 -14.228 22.255 1.00 47.38 92 ALA A O 1
ATOM 739 N N . SER A 1 93 ? 1.084 -13.801 23.817 1.00 51.34 93 SER A N 1
ATOM 740 C CA . SER A 1 93 ? 0.525 -14.743 24.795 1.00 51.34 93 SER A CA 1
ATOM 741 C C . SER A 1 93 ? -0.854 -14.351 25.327 1.00 51.34 93 SER A C 1
ATOM 743 O O . SER A 1 93 ? -1.635 -15.242 25.635 1.00 51.34 93 SER A O 1
ATOM 745 N N . LEU A 1 94 ? -1.171 -13.054 25.402 1.00 50.91 94 LEU A N 1
ATOM 746 C CA . LEU A 1 94 ? -2.508 -12.575 25.778 1.00 50.91 94 LEU A CA 1
ATOM 747 C C . LEU A 1 94 ? -3.557 -12.876 24.697 1.00 50.91 94 LEU A C 1
ATOM 749 O O . LEU A 1 94 ? -4.700 -13.159 25.024 1.00 50.91 94 LEU A O 1
ATOM 753 N N . GLN A 1 95 ? -3.163 -12.855 23.422 1.00 47.28 95 GLN A N 1
ATOM 754 C CA . GLN A 1 95 ? -4.024 -13.215 22.286 1.00 47.28 95 GLN A CA 1
ATOM 755 C C . GLN A 1 95 ? -4.259 -14.736 22.170 1.00 47.28 95 GLN A C 1
ATOM 757 O O . GLN A 1 95 ? -5.207 -15.163 21.524 1.00 47.28 95 GLN A O 1
ATOM 762 N N . LEU A 1 96 ? -3.387 -15.549 22.779 1.00 43.75 96 LEU A N 1
ATOM 763 C CA . LEU A 1 96 ? -3.390 -17.016 22.713 1.00 43.75 96 LEU A CA 1
ATOM 764 C C . LEU A 1 96 ? -4.153 -17.697 23.861 1.00 43.75 96 LEU A C 1
ATOM 766 O O . LEU A 1 96 ? -4.244 -18.924 23.853 1.00 43.75 96 LEU A O 1
ATOM 770 N N . LYS A 1 97 ? -4.640 -16.955 24.867 1.00 45.75 97 LYS A N 1
ATOM 771 C CA . LYS A 1 97 ? -5.359 -17.538 26.011 1.00 45.75 97 LYS A CA 1
ATOM 772 C C . LYS A 1 97 ? -6.761 -17.957 25.525 1.00 45.75 97 LYS A C 1
ATOM 774 O O . LYS A 1 97 ? -7.520 -17.073 25.134 1.00 45.75 97 LYS A O 1
ATOM 779 N N . PRO A 1 98 ? -7.102 -19.261 25.472 1.00 40.09 98 PRO A N 1
ATOM 780 C CA . PRO A 1 98 ? -8.471 -19.666 25.178 1.00 40.09 98 PRO A CA 1
ATOM 781 C C . PRO A 1 98 ? -9.379 -19.149 26.299 1.00 40.09 98 PRO A C 1
ATOM 783 O O . PRO A 1 98 ? -9.022 -19.267 27.473 1.00 40.09 98 PRO A O 1
ATOM 786 N N . ASP A 1 99 ? -10.514 -18.552 25.930 1.00 45.53 99 ASP A N 1
ATOM 787 C CA . ASP A 1 99 ? -11.559 -18.144 26.870 1.00 45.53 99 ASP A CA 1
ATOM 788 C C . ASP A 1 99 ? -12.136 -19.414 27.524 1.00 45.53 99 ASP A C 1
ATOM 790 O O . ASP A 1 99 ? -13.055 -20.035 26.992 1.00 45.53 99 ASP A O 1
ATOM 794 N N . ASP A 1 100 ? -11.553 -19.847 28.645 1.00 40.09 100 ASP A N 1
ATOM 795 C CA . ASP A 1 100 ? -12.139 -20.865 29.516 1.00 40.09 100 ASP A CA 1
ATOM 796 C C . ASP A 1 100 ? -13.245 -20.198 30.354 1.00 40.09 100 ASP A C 1
ATOM 798 O O . ASP A 1 100 ? -12.941 -19.359 31.208 1.00 40.09 100 ASP A O 1
ATOM 802 N N . PRO A 1 101 ? -14.530 -20.531 30.132 1.00 41.06 101 PRO A N 1
ATOM 803 C CA . PRO A 1 101 ? -15.642 -19.911 30.846 1.00 41.06 101 PRO A CA 1
ATOM 804 C C . PRO A 1 101 ? -15.682 -20.247 32.347 1.00 41.06 101 PRO A C 1
ATOM 806 O O . PRO A 1 101 ? -16.456 -19.616 33.064 1.00 41.06 101 PRO A O 1
ATOM 809 N N . ASN A 1 102 ? -14.867 -21.199 32.822 1.00 35.69 102 ASN A N 1
ATOM 810 C CA . ASN A 1 102 ? -14.836 -21.656 34.215 1.00 35.69 102 ASN A CA 1
ATOM 811 C C . ASN A 1 102 ? -13.505 -21.392 34.941 1.00 35.69 102 ASN A C 1
ATOM 813 O O . ASN A 1 102 ? -13.348 -21.824 36.086 1.00 35.69 102 ASN A O 1
ATOM 817 N N . SER A 1 103 ? -12.539 -20.694 34.331 1.00 36.97 103 SER A N 1
ATOM 818 C CA . SER A 1 103 ? -11.320 -20.327 35.059 1.00 36.97 103 SER A CA 1
ATOM 819 C C . SER A 1 103 ? -11.645 -19.285 36.140 1.00 36.97 103 SER A C 1
ATOM 821 O O . SER A 1 103 ? -12.333 -18.309 35.820 1.00 36.97 103 SER A O 1
ATOM 823 N N . PRO A 1 104 ? -11.147 -19.431 37.386 1.00 31.44 104 PRO A N 1
ATOM 824 C CA . PRO A 1 104 ? -11.214 -18.363 38.374 1.00 31.44 104 PRO A CA 1
ATOM 825 C C . PRO A 1 104 ? -10.633 -17.099 37.749 1.00 31.44 104 PRO A C 1
ATOM 827 O O . PRO A 1 104 ? -9.566 -17.151 37.132 1.00 31.44 104 PRO A O 1
ATOM 830 N N . VAL A 1 105 ? -11.355 -15.989 37.871 1.00 39.72 105 VAL A N 1
ATOM 831 C CA . VAL A 1 105 ? -10.891 -14.675 37.432 1.00 39.72 105 VAL A CA 1
ATOM 832 C C . VAL A 1 105 ? -9.694 -14.312 38.311 1.00 39.72 105 VAL A C 1
ATOM 834 O O . VAL A 1 105 ? -9.858 -13.712 39.364 1.00 39.72 105 VAL A O 1
ATOM 837 N N . GLU A 1 106 ? -8.491 -14.747 37.933 1.00 34.81 106 GLU A N 1
ATOM 838 C CA . GLU A 1 106 ? -7.268 -14.138 38.447 1.00 34.81 106 GLU A CA 1
ATOM 839 C C . GLU A 1 106 ? -7.312 -12.668 38.035 1.00 34.81 106 GLU A C 1
ATOM 841 O O . GLU A 1 106 ? -7.515 -12.354 36.860 1.00 34.81 106 GLU A O 1
ATOM 846 N N . ASP A 1 107 ? -7.188 -11.793 39.027 1.00 34.56 107 ASP A N 1
ATOM 847 C CA . ASP A 1 107 ? -7.357 -10.350 38.940 1.00 34.56 107 ASP A CA 1
ATOM 848 C C . ASP A 1 107 ? -6.556 -9.722 37.783 1.00 34.56 107 ASP A C 1
ATOM 850 O O . ASP A 1 107 ? -5.412 -9.289 37.927 1.00 34.56 107 A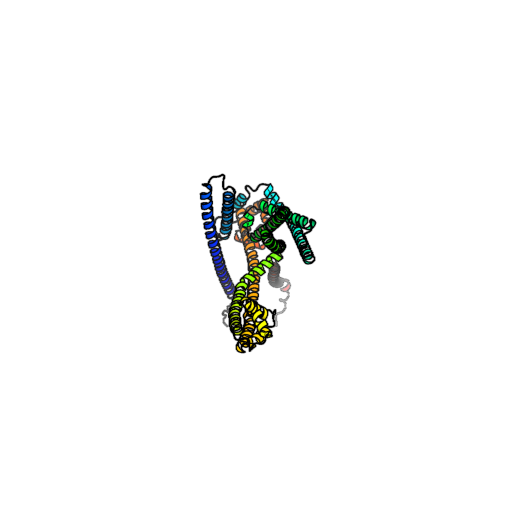SP A O 1
ATOM 854 N N . ASP A 1 108 ? -7.191 -9.585 36.616 1.00 37.59 108 ASP A N 1
ATOM 855 C CA . ASP A 1 108 ? -6.679 -8.781 35.496 1.00 37.59 108 ASP A CA 1
ATOM 856 C C . ASP A 1 108 ? -6.541 -7.287 35.884 1.00 37.59 108 ASP A C 1
ATOM 858 O O . ASP A 1 108 ? -5.864 -6.513 35.194 1.00 37.59 108 ASP A O 1
ATOM 862 N N . GLU A 1 109 ? -7.131 -6.871 37.013 1.00 37.47 109 GLU A N 1
ATOM 863 C CA . GLU A 1 109 ? -6.979 -5.524 37.570 1.00 37.47 109 GLU A CA 1
ATOM 864 C C . GLU A 1 109 ? -5.599 -5.277 38.185 1.00 37.47 109 GLU A C 1
ATOM 866 O O . GLU A 1 109 ? -5.036 -4.198 37.967 1.00 37.47 109 GLU A O 1
ATOM 871 N N . ASP A 1 110 ? -4.981 -6.273 38.829 1.00 33.59 110 ASP A N 1
ATOM 872 C CA . ASP A 1 110 ? -3.629 -6.129 39.384 1.00 33.59 110 ASP A CA 1
ATOM 873 C C . ASP A 1 110 ? -2.575 -5.996 38.272 1.00 33.59 110 ASP A C 1
ATOM 875 O O . ASP A 1 110 ? -1.588 -5.265 38.409 1.00 33.59 110 ASP A O 1
ATOM 879 N N . PHE A 1 111 ? -2.810 -6.599 37.101 1.00 33.25 111 PHE A N 1
ATOM 880 C CA . PHE A 1 111 ? -1.892 -6.498 35.962 1.00 33.25 111 PHE A CA 1
ATOM 881 C C . PHE A 1 111 ? -2.015 -5.167 35.199 1.00 33.25 111 PHE A C 1
ATOM 883 O O . PHE A 1 111 ? -1.030 -4.668 34.636 1.00 33.25 111 PHE A O 1
ATOM 890 N N . GLN A 1 112 ? -3.202 -4.549 35.191 1.00 31.53 112 GLN A N 1
ATOM 891 C CA . GLN A 1 112 ? -3.391 -3.202 34.642 1.00 31.53 112 GLN A CA 1
ATOM 892 C C . GLN A 1 112 ? -2.876 -2.115 35.594 1.00 31.53 112 GLN A C 1
ATOM 894 O O . GLN A 1 112 ? -2.233 -1.172 35.121 1.00 31.53 112 GLN A O 1
ATOM 899 N N . HIS A 1 113 ? -3.031 -2.280 36.913 1.00 30.61 113 HIS A N 1
ATOM 900 C CA . HIS A 1 113 ? -2.452 -1.366 37.907 1.00 30.61 113 HIS A CA 1
ATOM 901 C C . HIS A 1 113 ? -0.915 -1.462 37.979 1.00 30.61 113 HIS A C 1
ATOM 903 O O . HIS A 1 113 ? -0.227 -0.440 38.068 1.00 30.61 113 HIS A O 1
ATOM 909 N N . ALA A 1 114 ? -0.339 -2.659 37.816 1.00 30.95 114 ALA A N 1
ATOM 910 C CA . ALA A 1 114 ? 1.114 -2.858 37.801 1.00 30.95 114 ALA A CA 1
ATOM 911 C C . ALA A 1 114 ? 1.829 -2.206 36.596 1.00 30.95 114 ALA A C 1
ATOM 913 O O . ALA A 1 114 ? 3.044 -1.996 36.627 1.00 30.95 114 ALA A O 1
ATOM 914 N N . LYS A 1 115 ? 1.102 -1.837 35.531 1.00 36.38 115 LYS A N 1
ATOM 915 C CA . LYS A 1 115 ? 1.678 -1.229 34.317 1.00 36.38 115 LYS A CA 1
ATOM 916 C C . LYS A 1 115 ? 1.924 0.281 34.436 1.00 36.38 115 LYS A C 1
ATOM 918 O O . LYS A 1 115 ? 2.629 0.857 33.602 1.00 36.38 115 LYS A O 1
ATOM 923 N N . GLU A 1 116 ? 1.366 0.932 35.456 1.00 35.84 116 GLU A N 1
ATOM 924 C CA . GLU A 1 116 ? 1.466 2.383 35.660 1.00 35.84 116 GLU A CA 1
ATOM 925 C C . GLU A 1 116 ? 2.657 2.831 36.524 1.00 35.84 116 GLU A C 1
ATOM 927 O O . GLU A 1 116 ? 2.996 4.025 36.541 1.00 35.84 116 GLU A O 1
ATOM 932 N N . VAL A 1 117 ? 3.327 1.895 37.197 1.00 41.69 117 VAL A N 1
ATOM 933 C CA . VAL A 1 117 ? 4.402 2.188 38.147 1.00 41.69 117 VAL A CA 1
ATOM 934 C C . VAL A 1 117 ? 5.703 2.492 37.384 1.00 41.69 117 VAL A C 1
ATOM 936 O O . VAL A 1 117 ? 6.250 1.654 36.677 1.00 41.69 117 VAL A O 1
ATOM 939 N N . HIS A 1 118 ? 6.190 3.730 37.525 1.00 47.16 118 HIS A N 1
ATOM 940 C CA . HIS A 1 118 ? 7.432 4.296 36.956 1.00 47.16 118 HIS A CA 1
ATOM 941 C C . HIS A 1 118 ? 7.440 4.797 35.503 1.00 47.16 118 HIS A C 1
ATOM 943 O O . HIS A 1 118 ? 8.466 4.739 34.822 1.00 47.16 118 HIS A O 1
ATOM 949 N N . VAL A 1 119 ? 6.373 5.453 35.041 1.00 57.69 119 VAL A N 1
ATOM 950 C CA . VAL A 1 119 ? 6.528 6.439 33.953 1.00 57.69 119 VAL A CA 1
ATOM 951 C C . VAL A 1 119 ? 6.626 7.849 34.536 1.00 57.69 119 VAL A C 1
ATOM 953 O O . VAL A 1 119 ? 5.638 8.326 35.091 1.00 57.69 119 VAL A O 1
ATOM 956 N N . PRO A 1 120 ? 7.790 8.526 34.441 1.00 72.56 120 PRO A N 1
ATOM 957 C CA . PRO A 1 120 ? 7.983 9.836 35.052 1.00 72.56 120 PRO A CA 1
ATOM 958 C C . PRO A 1 120 ? 6.989 10.861 34.489 1.00 72.56 120 PRO A C 1
ATOM 960 O O . PRO A 1 120 ? 6.638 10.804 33.307 1.00 72.56 120 PRO A O 1
ATOM 963 N N . LEU A 1 121 ? 6.562 11.814 35.326 1.00 73.38 121 LEU A N 1
ATOM 964 C CA . LEU A 1 121 ? 5.559 12.841 34.997 1.00 73.38 121 LEU A CA 1
ATOM 965 C C . LEU A 1 121 ? 5.843 13.551 33.666 1.00 73.38 121 LEU A C 1
ATOM 967 O O . LEU A 1 121 ? 4.939 13.697 32.846 1.00 73.38 121 LEU A O 1
ATOM 971 N N . TRP A 1 122 ? 7.108 13.881 33.387 1.00 79.25 122 TRP A N 1
ATOM 972 C CA . TRP A 1 122 ? 7.500 14.513 32.125 1.00 79.25 122 TRP A CA 1
ATOM 973 C C . TRP A 1 122 ? 7.172 13.650 30.894 1.00 79.25 122 TRP A C 1
ATOM 975 O O . TRP A 1 122 ? 6.754 14.191 29.877 1.00 79.25 122 TRP A O 1
ATOM 985 N N . ARG A 1 123 ? 7.271 12.310 30.972 1.00 77.19 123 ARG A N 1
ATOM 986 C CA . ARG A 1 123 ? 6.878 11.400 29.874 1.00 77.19 123 ARG A CA 1
ATOM 987 C C . ARG A 1 123 ? 5.369 11.281 29.718 1.00 77.19 123 ARG A C 1
ATOM 989 O O . ARG A 1 123 ? 4.906 11.044 28.605 1.00 77.19 123 ARG A O 1
ATOM 996 N N . ARG A 1 124 ? 4.605 11.384 30.811 1.00 76.12 124 ARG A N 1
ATOM 997 C CA . ARG A 1 124 ? 3.132 11.404 30.757 1.00 76.12 124 ARG A CA 1
ATOM 998 C C . ARG A 1 124 ? 2.652 12.690 30.072 1.00 76.12 124 ARG A C 1
ATOM 1000 O O . ARG A 1 124 ? 1.876 12.610 29.127 1.00 76.12 124 ARG A O 1
ATOM 1007 N N . MET A 1 125 ? 3.212 13.841 30.449 1.00 80.69 125 MET A N 1
ATOM 1008 C CA . MET A 1 125 ? 2.930 15.128 29.796 1.00 80.69 125 MET A CA 1
ATOM 1009 C C . MET A 1 125 ? 3.363 15.137 28.325 1.00 80.69 125 MET A C 1
ATOM 1011 O O . MET A 1 125 ? 2.600 15.562 27.465 1.00 80.69 125 MET A O 1
ATOM 1015 N N . LEU A 1 126 ? 4.550 14.606 28.010 1.00 84.62 126 LEU A N 1
ATOM 1016 C CA . LEU A 1 126 ? 5.031 14.515 26.629 1.00 84.62 126 LEU A CA 1
ATOM 1017 C C . LEU A 1 126 ? 4.113 13.643 25.760 1.00 84.62 126 LEU A C 1
ATOM 1019 O O . LEU A 1 126 ? 3.829 14.001 24.622 1.00 84.62 126 LEU A O 1
ATOM 1023 N N . ARG A 1 127 ? 3.614 12.521 26.299 1.00 82.75 127 ARG A N 1
ATOM 1024 C CA . ARG A 1 127 ? 2.612 11.693 25.612 1.00 82.75 127 ARG A CA 1
ATOM 1025 C C . ARG A 1 127 ? 1.321 12.460 25.358 1.00 82.75 127 ARG A C 1
ATOM 1027 O O . ARG A 1 127 ? 0.849 12.429 24.230 1.00 82.75 127 ARG A O 1
ATOM 1034 N N . ALA A 1 128 ? 0.815 13.193 26.349 1.00 83.69 128 ALA A N 1
ATOM 1035 C CA . ALA A 1 128 ? -0.383 14.014 26.184 1.00 83.69 128 ALA A CA 1
ATOM 1036 C C . ALA A 1 128 ? -0.216 15.081 25.086 1.00 83.69 128 ALA A C 1
ATOM 1038 O O . ALA A 1 128 ? -1.128 15.295 24.294 1.00 83.69 128 ALA A O 1
ATOM 1039 N N . VAL A 1 129 ? 0.965 15.704 24.985 1.00 87.81 129 VAL A N 1
ATOM 1040 C CA . VAL A 1 129 ? 1.267 16.674 23.919 1.00 87.81 129 VAL A CA 1
ATOM 1041 C C . VAL A 1 129 ? 1.349 15.993 22.552 1.00 87.81 129 VAL A C 1
ATOM 1043 O O . VAL A 1 129 ? 0.686 16.431 21.616 1.00 87.81 129 VAL A O 1
ATOM 1046 N N . VAL A 1 130 ? 2.128 14.914 22.425 1.00 86.88 130 VAL A N 1
ATOM 1047 C CA . VAL A 1 130 ? 2.350 14.215 21.144 1.00 86.88 130 VAL A CA 1
ATOM 1048 C C . VAL A 1 130 ? 1.071 13.563 20.608 1.00 86.88 130 VAL A C 1
ATOM 1050 O O . VAL A 1 130 ? 0.895 13.488 19.398 1.00 86.88 130 VAL A O 1
ATOM 1053 N N . GLN A 1 131 ? 0.180 13.109 21.491 1.00 83.00 131 GLN A N 1
ATOM 1054 C CA . GLN A 1 131 ? -1.117 12.524 21.130 1.00 83.00 131 GLN A CA 1
ATOM 1055 C C . GLN A 1 131 ? -2.228 13.572 20.965 1.00 83.00 131 GLN A C 1
ATOM 1057 O O . GLN A 1 131 ? -3.370 13.216 20.684 1.00 83.00 131 GLN A O 1
ATOM 1062 N N . SER A 1 132 ? -1.928 14.860 21.157 1.00 88.62 132 SER A N 1
ATOM 1063 C CA . SER A 1 132 ? -2.925 15.911 20.973 1.00 88.62 132 SER A CA 1
ATOM 1064 C C . SER A 1 132 ? -3.238 16.120 19.491 1.00 88.62 132 SER A C 1
ATOM 1066 O O . SER A 1 132 ? -2.347 16.145 18.639 1.00 88.62 132 SER A O 1
ATOM 1068 N N . TRP A 1 133 ? -4.513 16.364 19.185 1.00 84.81 133 TRP A N 1
ATOM 1069 C CA . TRP A 1 133 ? -4.961 16.660 17.821 1.00 84.81 133 TRP A CA 1
ATOM 1070 C C . TRP A 1 133 ? -4.255 17.894 17.228 1.00 84.81 133 TRP A C 1
ATOM 1072 O O . TRP A 1 133 ? -4.009 17.951 16.026 1.00 84.81 133 TRP A O 1
ATOM 1082 N N . MET A 1 134 ? -3.889 18.871 18.069 1.00 89.75 134 MET A N 1
ATOM 1083 C CA . MET A 1 134 ? -3.173 20.081 17.652 1.00 89.75 134 MET A CA 1
ATOM 1084 C C . MET A 1 134 ? -1.756 19.766 17.170 1.00 89.75 134 MET A C 1
ATOM 1086 O O . MET A 1 134 ? -1.315 20.318 16.164 1.00 89.75 134 MET A O 1
ATOM 1090 N N . PHE A 1 135 ? -1.048 18.878 17.875 1.00 89.44 135 PHE A N 1
ATOM 1091 C CA . PHE A 1 135 ? 0.288 18.435 17.482 1.00 89.44 135 PHE A CA 1
ATOM 1092 C C . PHE A 1 135 ? 0.243 17.710 16.134 1.00 89.44 135 PHE A C 1
ATOM 1094 O O . PHE A 1 135 ? 1.041 18.005 15.243 1.00 89.44 135 PHE A O 1
ATOM 1101 N N . GLU A 1 136 ? -0.727 16.812 15.950 1.00 85.56 136 GLU A N 1
ATOM 1102 C CA . GLU A 1 136 ? -0.911 16.109 14.679 1.00 85.56 136 GLU A CA 1
ATOM 1103 C C . GLU A 1 136 ? -1.272 17.062 13.533 1.00 85.56 136 GLU A C 1
ATOM 1105 O O . GLU A 1 136 ? -0.664 16.984 12.463 1.00 85.56 136 GLU A O 1
ATOM 1110 N N . ALA A 1 137 ? -2.197 18.000 13.758 1.00 86.75 137 ALA A N 1
ATOM 1111 C CA . ALA A 1 137 ? -2.594 18.991 12.760 1.00 86.75 137 ALA A CA 1
ATOM 1112 C C . ALA A 1 137 ? -1.430 19.912 12.359 1.00 86.75 137 ALA A C 1
ATOM 1114 O O . ALA A 1 137 ? -1.238 20.181 11.173 1.00 86.75 137 ALA A O 1
ATOM 1115 N N . PHE A 1 138 ? -0.614 20.352 13.322 1.00 92.06 138 PHE A N 1
ATOM 1116 C CA . PHE A 1 138 ? 0.571 21.166 13.051 1.00 92.06 138 PHE A CA 1
ATOM 1117 C C . PHE A 1 138 ? 1.549 20.441 12.118 1.00 92.06 138 PHE A C 1
ATOM 1119 O O . PHE A 1 138 ? 1.919 20.980 11.074 1.00 92.06 138 PHE A O 1
ATOM 1126 N N . PHE A 1 139 ? 1.929 19.201 12.441 1.00 90.25 139 PHE A N 1
ATOM 1127 C CA . PHE A 1 139 ? 2.871 18.452 11.606 1.00 90.25 139 PHE A CA 1
ATOM 1128 C C . PHE A 1 139 ? 2.276 18.028 10.258 1.00 90.25 139 PHE A C 1
ATOM 1130 O O . PHE A 1 139 ? 3.012 17.963 9.272 1.00 90.25 139 PHE A O 1
ATOM 1137 N N . ALA A 1 140 ? 0.957 17.843 10.164 1.00 86.62 140 ALA A N 1
ATOM 1138 C CA . ALA A 1 140 ? 0.284 17.667 8.880 1.00 86.62 140 ALA A CA 1
ATOM 1139 C C . ALA A 1 140 ? 0.450 18.904 7.976 1.00 86.62 140 ALA A C 1
ATOM 1141 O O . ALA A 1 140 ? 0.819 18.767 6.808 1.00 86.62 140 ALA A O 1
ATOM 1142 N N . VAL A 1 141 ? 0.262 20.116 8.517 1.00 90.25 141 VAL A N 1
ATOM 1143 C CA . VAL A 1 141 ? 0.486 21.369 7.774 1.00 90.25 141 VAL A CA 1
ATOM 1144 C C . VAL A 1 141 ? 1.950 21.507 7.357 1.00 90.25 141 VAL A C 1
ATOM 1146 O O . VAL A 1 141 ? 2.216 21.789 6.191 1.00 90.25 141 VAL A O 1
ATOM 1149 N N . VAL A 1 142 ? 2.900 21.234 8.258 1.00 91.56 142 VAL A N 1
ATOM 1150 C CA . VAL A 1 142 ? 4.345 21.289 7.958 1.00 91.56 142 VAL A CA 1
ATOM 1151 C C . VAL A 1 142 ? 4.721 20.359 6.797 1.00 91.56 142 VAL A C 1
ATOM 1153 O O . VAL A 1 142 ? 5.554 20.712 5.965 1.00 91.56 142 VAL A O 1
ATOM 1156 N N . ILE A 1 143 ? 4.105 19.178 6.697 1.00 89.31 143 ILE A N 1
ATOM 1157 C CA . ILE A 1 143 ? 4.350 18.237 5.592 1.00 89.31 143 ILE A CA 1
ATOM 1158 C C . ILE A 1 143 ? 3.773 18.747 4.279 1.00 89.31 143 ILE A C 1
ATOM 1160 O O . ILE A 1 143 ? 4.432 18.636 3.242 1.00 89.31 143 ILE A O 1
ATOM 1164 N N . LEU A 1 144 ? 2.569 19.318 4.310 1.00 89.44 144 LEU A N 1
ATOM 1165 C CA . LEU A 1 144 ? 1.941 19.899 3.126 1.00 89.44 144 LEU A CA 1
ATOM 1166 C C . LEU A 1 144 ? 2.769 21.065 2.583 1.00 89.44 144 LEU A C 1
ATOM 1168 O O . LEU A 1 144 ? 3.092 21.094 1.394 1.00 89.44 144 LEU A O 1
ATOM 1172 N N . THR A 1 145 ? 3.189 21.986 3.453 1.00 92.69 145 THR A N 1
ATOM 1173 C CA . THR A 1 145 ? 4.016 23.124 3.043 1.00 92.69 145 THR A CA 1
ATOM 1174 C C . THR A 1 145 ? 5.410 22.679 2.600 1.00 92.69 145 THR A C 1
ATOM 1176 O O . THR A 1 145 ? 5.917 23.190 1.602 1.00 92.69 145 THR A O 1
ATOM 1179 N N . ASN A 1 146 ? 6.017 21.679 3.255 1.00 90.19 146 ASN A N 1
ATOM 1180 C CA . ASN A 1 146 ? 7.284 21.091 2.810 1.00 90.19 146 ASN A CA 1
ATOM 1181 C C . ASN A 1 146 ? 7.169 20.475 1.407 1.00 90.19 146 ASN A C 1
ATOM 1183 O O . ASN A 1 146 ? 8.042 20.691 0.569 1.00 90.19 146 ASN A O 1
ATOM 1187 N N . SER A 1 147 ? 6.079 19.757 1.134 1.00 88.38 147 SER A N 1
ATOM 1188 C CA . SER A 1 147 ? 5.827 19.132 -0.170 1.00 88.38 147 SER A CA 1
ATOM 1189 C C . SER A 1 147 ? 5.660 20.179 -1.276 1.00 88.38 147 SER A C 1
ATOM 1191 O O . SER A 1 147 ? 6.231 20.025 -2.355 1.00 88.38 147 SER A O 1
ATOM 1193 N N . ALA A 1 148 ? 4.954 21.281 -0.997 1.00 90.62 148 ALA A N 1
ATOM 1194 C CA . ALA A 1 148 ? 4.821 22.401 -1.928 1.00 90.62 148 ALA A CA 1
ATOM 1195 C C . ALA A 1 148 ? 6.175 23.067 -2.233 1.00 90.62 148 ALA A C 1
ATOM 1197 O O . ALA A 1 148 ? 6.478 23.361 -3.388 1.00 90.62 148 ALA A O 1
ATOM 1198 N N . VAL A 1 149 ? 7.027 23.252 -1.218 1.00 89.62 149 VAL A N 1
ATOM 1199 C CA . VAL A 1 149 ? 8.386 23.782 -1.409 1.00 89.62 149 VAL A CA 1
ATOM 1200 C C . VAL A 1 149 ? 9.241 22.843 -2.256 1.00 89.62 149 VAL A C 1
ATOM 1202 O O . VAL A 1 149 ? 9.914 23.311 -3.171 1.00 89.62 149 VAL A O 1
ATOM 1205 N N . ILE A 1 150 ? 9.192 21.530 -2.007 1.00 86.81 150 ILE A N 1
ATOM 1206 C CA . ILE A 1 150 ? 9.903 20.541 -2.833 1.00 86.81 150 ILE A CA 1
ATOM 1207 C C . ILE A 1 150 ? 9.445 20.640 -4.294 1.00 86.81 150 ILE A C 1
ATOM 1209 O O . ILE A 1 150 ? 10.290 20.642 -5.185 1.00 86.81 150 ILE A O 1
ATOM 1213 N N . ALA A 1 151 ? 8.138 20.768 -4.549 1.00 87.38 151 ALA A N 1
ATOM 1214 C CA . ALA A 1 151 ? 7.612 20.926 -5.905 1.00 87.38 151 ALA A CA 1
ATOM 1215 C C . ALA A 1 151 ? 8.153 22.192 -6.593 1.00 87.38 151 ALA A C 1
ATOM 1217 O O . ALA A 1 151 ? 8.631 22.114 -7.723 1.00 87.38 151 ALA A O 1
ATOM 1218 N N . MET A 1 152 ? 8.168 23.335 -5.896 1.00 88.94 152 MET A N 1
ATOM 1219 C CA . MET A 1 152 ? 8.741 24.581 -6.425 1.00 88.94 152 MET A CA 1
ATOM 1220 C C . MET A 1 152 ? 10.243 24.460 -6.711 1.00 88.94 152 MET A C 1
ATOM 1222 O O . MET A 1 152 ? 10.702 24.915 -7.752 1.00 88.94 152 MET A O 1
ATOM 1226 N N . GLN A 1 153 ? 11.009 23.819 -5.823 1.00 85.38 153 GLN A N 1
ATOM 1227 C CA . GLN A 1 153 ? 12.445 23.591 -6.025 1.00 85.38 153 GLN A CA 1
ATOM 1228 C C . GLN A 1 153 ? 12.727 22.680 -7.227 1.00 85.38 153 GLN A C 1
ATOM 1230 O O . GLN A 1 153 ? 13.710 22.879 -7.937 1.00 85.38 153 GLN A O 1
ATOM 1235 N N . VAL A 1 154 ? 11.892 21.658 -7.446 1.00 84.00 154 VAL A N 1
ATOM 1236 C CA . VAL A 1 154 ? 12.017 20.762 -8.605 1.00 84.00 154 VAL A CA 1
ATOM 1237 C C . VAL A 1 154 ? 11.733 21.518 -9.902 1.00 84.00 154 VAL A C 1
ATOM 1239 O O . VAL A 1 154 ? 12.487 21.358 -10.858 1.00 84.00 154 VAL A O 1
ATOM 1242 N N . GLU A 1 155 ? 10.700 22.362 -9.921 1.00 87.44 155 GLU A N 1
ATOM 1243 C CA . GLU A 1 155 ? 10.362 23.205 -11.074 1.00 87.44 155 GLU A CA 1
ATOM 1244 C C . GLU A 1 155 ? 11.466 24.231 -11.376 1.00 87.44 155 GLU A C 1
ATOM 1246 O O . GLU A 1 155 ? 11.876 24.377 -12.527 1.00 87.44 155 GLU A O 1
ATOM 1251 N N . ASP A 1 156 ? 12.001 24.904 -10.354 1.00 85.12 156 ASP A N 1
ATOM 1252 C CA . ASP A 1 156 ? 13.087 25.877 -10.520 1.00 85.12 156 ASP A CA 1
ATOM 1253 C C . ASP A 1 156 ? 14.364 25.218 -11.068 1.00 85.12 156 ASP A C 1
ATOM 1255 O O . ASP A 1 156 ? 14.967 25.707 -12.023 1.00 85.12 156 ASP A O 1
ATOM 1259 N N . LEU A 1 157 ? 14.719 24.035 -10.557 1.00 82.50 157 LEU A N 1
ATOM 1260 C CA . LEU A 1 157 ? 15.846 23.252 -11.065 1.00 82.50 157 LEU A CA 1
ATOM 1261 C C . LEU A 1 157 ? 15.624 22.742 -12.498 1.00 82.50 157 LEU A C 1
ATOM 1263 O O . LEU A 1 157 ? 16.588 22.590 -13.248 1.00 82.50 157 LEU A O 1
ATOM 1267 N N . ALA A 1 158 ? 14.379 22.441 -12.881 1.00 84.81 158 ALA A N 1
ATOM 1268 C CA . ALA A 1 158 ? 14.043 22.031 -14.242 1.00 84.81 158 ALA A CA 1
ATOM 1269 C C . ALA A 1 158 ? 14.160 23.199 -15.233 1.00 84.81 158 ALA A C 1
ATOM 1271 O O . ALA A 1 158 ? 14.626 23.000 -16.355 1.00 84.81 158 ALA A O 1
ATOM 1272 N N . ARG A 1 159 ? 13.784 24.413 -14.812 1.00 88.19 159 ARG A N 1
ATOM 1273 C CA . ARG A 1 159 ? 13.944 25.644 -15.604 1.00 88.19 159 ARG A CA 1
ATOM 1274 C C . ARG A 1 159 ? 15.399 26.099 -15.687 1.00 88.19 159 ARG A C 1
ATOM 1276 O O . ARG A 1 159 ? 15.817 26.577 -16.736 1.00 88.19 159 ARG A O 1
ATOM 1283 N N . ASN A 1 160 ? 16.163 25.907 -14.613 1.00 84.94 160 ASN A N 1
ATOM 1284 C CA . ASN A 1 160 ? 17.558 26.323 -14.488 1.00 84.94 160 ASN A CA 1
ATOM 1285 C C . ASN A 1 160 ? 18.478 25.120 -14.184 1.00 84.94 160 ASN A C 1
ATOM 1287 O O . ASN A 1 160 ? 19.031 25.008 -13.083 1.00 84.94 160 ASN A O 1
ATOM 1291 N N . PRO A 1 161 ? 18.663 24.185 -15.137 1.00 79.25 161 PRO A N 1
ATOM 1292 C CA . PRO A 1 161 ? 19.455 22.985 -14.902 1.00 79.25 161 PRO A CA 1
ATOM 1293 C C . PRO A 1 161 ? 20.923 23.335 -14.630 1.00 79.25 161 PRO A C 1
ATOM 1295 O O . PRO A 1 161 ? 21.606 23.925 -15.462 1.00 79.25 161 PRO A O 1
ATOM 1298 N N . GLY A 1 162 ? 21.423 22.928 -13.460 1.00 71.25 162 GLY A N 1
ATOM 1299 C CA . GLY A 1 162 ? 22.812 23.152 -13.041 1.00 71.25 162 GLY A CA 1
ATOM 1300 C C . GLY A 1 162 ? 23.038 24.418 -12.213 1.00 71.25 162 GLY A C 1
ATOM 1301 O O . GLY A 1 162 ? 24.148 24.605 -11.719 1.00 71.25 162 GLY A O 1
ATOM 1302 N N . ALA A 1 163 ? 22.008 25.246 -12.007 1.00 75.00 163 ALA A N 1
ATOM 1303 C CA . ALA A 1 163 ? 22.075 26.327 -11.032 1.00 75.00 163 ALA A CA 1
ATOM 1304 C C . ALA A 1 163 ? 22.213 25.753 -9.613 1.00 75.00 163 ALA A C 1
ATOM 1306 O O . ALA A 1 163 ? 21.536 24.784 -9.250 1.00 75.00 163 ALA A O 1
ATOM 1307 N N . ALA A 1 164 ? 23.113 26.337 -8.820 1.00 68.62 164 ALA A N 1
ATOM 1308 C CA . ALA A 1 164 ? 23.217 26.004 -7.407 1.00 68.62 164 ALA A CA 1
ATOM 1309 C C . ALA A 1 164 ? 21.921 26.423 -6.686 1.00 68.62 164 ALA A C 1
ATOM 1311 O O . ALA A 1 164 ? 21.332 27.446 -7.050 1.00 68.62 164 ALA A O 1
ATOM 1312 N N . PRO A 1 165 ? 21.464 25.657 -5.679 1.00 70.06 165 PRO A N 1
ATOM 1313 C CA . PRO A 1 165 ? 20.336 26.070 -4.856 1.00 70.06 165 PRO A CA 1
ATOM 1314 C C . PRO A 1 165 ? 20.625 27.439 -4.234 1.00 70.06 165 PRO A C 1
ATOM 1316 O O . PRO A 1 165 ? 21.744 27.699 -3.800 1.00 70.06 165 PRO A O 1
ATOM 1319 N N . SER A 1 166 ? 19.624 28.316 -4.171 1.00 82.00 166 SER A N 1
ATOM 1320 C CA . SER A 1 166 ? 19.772 29.589 -3.460 1.00 82.00 166 SER A CA 1
ATOM 1321 C C . SER A 1 166 ? 19.977 29.353 -1.961 1.00 82.00 166 SER A C 1
ATOM 1323 O O . SER A 1 166 ? 19.377 28.432 -1.398 1.00 82.00 166 SER A O 1
ATOM 1325 N N . ASP A 1 167 ? 20.727 30.223 -1.281 1.00 82.62 167 ASP A N 1
ATOM 1326 C CA . ASP A 1 167 ? 20.925 30.145 0.179 1.00 82.62 167 ASP A CA 1
ATOM 1327 C C . ASP A 1 167 ? 19.586 30.113 0.941 1.00 82.62 167 ASP A C 1
ATOM 1329 O O . ASP A 1 167 ? 19.425 29.412 1.942 1.00 82.62 167 ASP A O 1
ATOM 1333 N N . ALA A 1 168 ? 18.571 30.808 0.413 1.00 85.50 168 ALA A N 1
ATOM 1334 C CA . ALA A 1 168 ? 17.207 30.768 0.932 1.00 85.50 168 ALA A CA 1
ATOM 1335 C C . ALA A 1 168 ? 16.584 29.362 0.838 1.00 85.50 168 ALA A C 1
ATOM 1337 O O . ALA A 1 168 ? 15.942 28.904 1.784 1.00 85.50 168 ALA A O 1
ATOM 1338 N N . SER A 1 169 ? 16.783 28.649 -0.275 1.00 82.50 169 SER A N 1
ATOM 1339 C CA . SER A 1 169 ? 16.280 27.281 -0.452 1.00 82.50 169 SER A CA 1
ATOM 1340 C C . SER A 1 169 ? 16.956 26.282 0.493 1.00 82.50 169 SER A C 1
ATOM 1342 O O . SER A 1 169 ? 16.281 25.397 1.034 1.00 82.50 169 SER A O 1
ATOM 1344 N N . PHE A 1 170 ? 18.251 26.471 0.763 1.00 82.75 170 PHE A N 1
ATOM 1345 C CA . PHE A 1 170 ? 18.999 25.684 1.739 1.00 82.75 170 PHE A CA 1
ATOM 1346 C C . PHE A 1 170 ? 18.488 25.932 3.164 1.00 82.75 170 PHE A C 1
ATOM 1348 O O . PHE A 1 170 ? 18.157 24.983 3.882 1.00 82.75 170 PHE A O 1
ATOM 1355 N N . LEU A 1 171 ? 18.311 27.200 3.553 1.00 87.81 171 LEU A N 1
ATOM 1356 C CA . LEU A 1 171 ? 17.777 27.572 4.865 1.00 87.81 171 LEU A CA 1
ATOM 1357 C C . LEU A 1 171 ? 16.378 26.986 5.099 1.00 87.81 171 LEU A C 1
ATOM 1359 O O . LEU A 1 171 ? 16.127 26.365 6.132 1.00 87.81 171 LEU A O 1
ATOM 1363 N N . ILE A 1 172 ? 15.474 27.124 4.125 1.00 89.38 172 ILE A N 1
ATOM 1364 C CA . ILE A 1 172 ? 14.110 26.584 4.218 1.00 89.38 172 ILE A CA 1
ATOM 1365 C C . ILE A 1 172 ? 14.143 25.058 4.401 1.00 89.38 172 ILE A C 1
ATOM 1367 O O . ILE A 1 172 ? 13.448 24.513 5.261 1.00 89.38 172 ILE A O 1
ATOM 1371 N N . THR A 1 173 ? 14.975 24.356 3.629 1.00 85.31 173 THR A N 1
ATOM 1372 C CA . THR A 1 173 ? 15.115 22.891 3.720 1.00 85.31 173 THR A CA 1
ATOM 1373 C C . THR A 1 173 ? 15.693 22.456 5.071 1.00 85.31 173 THR A C 1
ATOM 1375 O O . THR A 1 173 ? 15.253 21.453 5.647 1.00 85.31 173 THR A O 1
ATOM 1378 N N . SER A 1 174 ? 16.618 23.246 5.619 1.00 87.12 174 SER A N 1
ATOM 1379 C CA . SER A 1 174 ? 17.214 23.037 6.942 1.00 87.12 174 SER A CA 1
ATOM 1380 C C . SER A 1 174 ? 16.171 23.151 8.054 1.00 87.12 174 SER A C 1
ATOM 1382 O O . SER A 1 174 ? 16.088 22.274 8.915 1.00 87.12 174 SER A O 1
ATOM 1384 N N . VAL A 1 175 ? 15.307 24.172 7.996 1.00 92.25 175 VAL A N 1
ATOM 1385 C CA . VAL A 1 175 ? 14.210 24.367 8.960 1.00 92.25 175 VAL A CA 1
ATOM 1386 C C . VAL A 1 175 ? 13.257 23.172 8.957 1.00 92.25 175 VAL A C 1
ATOM 1388 O O . VAL A 1 175 ? 12.943 22.636 10.019 1.00 92.25 175 VAL A O 1
ATOM 1391 N N . TYR A 1 176 ? 12.837 22.691 7.783 1.00 91.88 176 TYR A N 1
ATOM 1392 C CA . TYR A 1 176 ? 11.969 21.511 7.705 1.00 91.88 176 TYR A CA 1
ATOM 1393 C C . TYR A 1 176 ? 12.645 20.246 8.241 1.00 91.88 176 TYR A C 1
ATOM 1395 O O . TYR A 1 176 ? 12.026 19.483 8.983 1.00 91.88 176 TYR A O 1
ATOM 1403 N N . THR A 1 177 ? 13.918 20.026 7.909 1.00 89.06 177 THR A N 1
ATOM 1404 C CA . THR A 1 177 ? 14.686 18.879 8.418 1.00 89.06 177 THR A CA 1
ATOM 1405 C C . THR A 1 177 ? 14.786 18.917 9.941 1.00 89.06 177 THR A C 1
ATOM 1407 O O . THR A 1 177 ? 14.574 17.895 10.599 1.00 89.06 177 THR A O 1
ATOM 1410 N N . PHE A 1 178 ? 15.020 20.098 10.515 1.00 92.38 178 PHE A N 1
ATOM 1411 C CA . PHE A 1 178 ? 15.024 20.303 11.959 1.00 92.38 178 PHE A CA 1
ATOM 1412 C C . PHE A 1 178 ? 13.657 20.004 12.590 1.00 92.38 178 PHE A C 1
ATOM 1414 O O . PHE A 1 178 ? 13.587 19.224 13.541 1.00 92.38 178 PHE A O 1
ATOM 1421 N N . LEU A 1 179 ? 12.568 20.546 12.033 1.00 93.12 179 LEU A N 1
ATOM 1422 C CA . LEU A 1 179 ? 11.207 20.311 12.527 1.00 93.12 179 LEU A CA 1
ATOM 1423 C C . LEU A 1 179 ? 10.843 18.820 12.525 1.00 93.12 179 LEU A C 1
ATOM 1425 O O . LEU A 1 179 ? 10.333 18.320 13.525 1.00 93.12 179 LEU A O 1
ATOM 1429 N N . PHE A 1 180 ? 11.154 18.085 11.454 1.00 91.31 180 PHE A N 1
ATOM 1430 C CA . PHE A 1 180 ? 10.890 16.641 11.389 1.00 91.31 180 PHE A CA 1
ATOM 1431 C C . PHE A 1 180 ? 11.777 15.820 12.324 1.00 91.31 180 PHE A C 1
ATOM 1433 O O . PHE A 1 180 ? 11.338 14.812 12.875 1.00 91.31 180 PHE A O 1
ATOM 1440 N N . THR A 1 181 ? 13.022 16.248 12.526 1.00 91.38 181 THR A N 1
ATOM 1441 C CA . THR A 1 181 ? 13.917 15.615 13.502 1.00 91.38 181 THR A CA 1
ATOM 1442 C C . THR A 1 181 ? 13.381 15.804 14.919 1.00 91.38 181 THR A C 1
ATOM 1444 O O . THR A 1 181 ? 13.352 14.851 15.698 1.00 91.38 181 THR A O 1
ATOM 1447 N N . MET A 1 182 ? 12.884 17.004 15.233 1.00 92.56 182 MET A N 1
ATOM 1448 C CA . MET A 1 182 ? 12.203 17.290 16.495 1.00 92.56 182 MET A CA 1
ATOM 1449 C C . MET A 1 182 ? 10.923 16.477 16.663 1.00 92.56 182 MET A C 1
ATOM 1451 O O . MET A 1 182 ? 10.736 15.879 17.720 1.00 92.56 182 MET A O 1
ATOM 1455 N N . GLU A 1 183 ? 10.078 16.385 15.634 1.00 92.69 183 GLU A N 1
ATOM 1456 C CA . GLU A 1 183 ? 8.874 15.545 15.659 1.00 92.69 183 GLU A CA 1
ATOM 1457 C C . GLU A 1 183 ? 9.212 14.099 16.042 1.00 92.69 183 GLU A C 1
ATOM 1459 O O . GLU A 1 183 ? 8.643 13.540 16.984 1.00 92.69 183 GLU A O 1
ATOM 1464 N N . LEU A 1 184 ? 10.165 13.500 15.320 1.00 89.44 184 LEU A N 1
ATOM 1465 C CA . LEU A 1 184 ? 10.573 12.117 15.522 1.00 89.44 184 LEU A CA 1
ATOM 1466 C C . LEU A 1 184 ? 11.165 11.914 16.919 1.00 89.44 184 LEU A C 1
ATOM 1468 O O . LEU A 1 184 ? 10.824 10.941 17.594 1.00 89.44 184 LEU A O 1
ATOM 1472 N N . LEU A 1 185 ? 12.011 12.839 17.376 1.00 90.19 185 LEU A N 1
ATOM 1473 C CA . LEU A 1 185 ? 12.604 12.771 18.706 1.00 90.19 185 LEU A CA 1
ATOM 1474 C C . LEU A 1 185 ? 11.529 12.835 19.797 1.00 90.19 185 LEU A C 1
ATOM 1476 O O . LEU A 1 185 ? 11.541 12.006 20.704 1.00 90.19 185 LEU A O 1
ATOM 1480 N N . LEU A 1 186 ? 10.577 13.767 19.696 1.00 90.06 186 LEU A N 1
ATOM 1481 C CA . LEU A 1 186 ? 9.475 13.899 20.652 1.00 90.06 186 LEU A CA 1
ATOM 1482 C C . LEU A 1 186 ? 8.617 12.628 20.694 1.00 90.06 186 LEU A C 1
ATOM 1484 O O . LEU A 1 186 ? 8.326 12.130 21.784 1.00 90.06 186 LEU A O 1
ATOM 1488 N N . ARG A 1 187 ? 8.285 12.043 19.532 1.00 87.25 187 ARG A N 1
ATOM 1489 C CA . ARG A 1 187 ? 7.558 10.763 19.451 1.00 87.25 187 ARG A CA 1
ATOM 1490 C C . ARG A 1 187 ? 8.341 9.629 20.126 1.00 87.25 187 ARG A C 1
ATOM 1492 O O . ARG A 1 187 ? 7.782 8.931 20.972 1.00 87.25 187 ARG A O 1
ATOM 1499 N N . ILE A 1 188 ? 9.638 9.482 19.836 1.00 86.25 188 ILE A N 1
ATOM 1500 C CA . ILE A 1 188 ? 10.500 8.450 20.445 1.00 86.25 188 ILE A CA 1
ATOM 1501 C C . ILE A 1 188 ? 10.642 8.655 21.960 1.00 86.25 188 ILE A C 1
ATOM 1503 O O . ILE A 1 188 ? 10.603 7.688 22.722 1.00 86.25 188 ILE A O 1
ATOM 1507 N N . LEU A 1 189 ? 10.791 9.892 22.436 1.00 86.50 189 LEU A N 1
ATOM 1508 C CA . LEU A 1 189 ? 10.876 10.188 23.868 1.00 86.50 189 LEU A CA 1
ATOM 1509 C C . LEU A 1 189 ? 9.550 9.894 24.590 1.00 86.50 189 LEU A C 1
ATOM 1511 O O . LEU A 1 189 ? 9.573 9.417 25.730 1.00 86.50 189 LEU A O 1
ATOM 1515 N N . ALA A 1 190 ? 8.412 10.110 23.922 1.00 82.94 190 ALA A N 1
ATOM 1516 C CA . ALA A 1 190 ? 7.079 9.892 24.477 1.00 82.94 190 ALA A CA 1
ATOM 1517 C C . ALA A 1 190 ? 6.743 8.400 24.626 1.00 82.94 190 ALA A C 1
ATOM 1519 O O . ALA A 1 190 ? 6.365 7.970 25.717 1.00 82.94 190 ALA A O 1
ATOM 1520 N N . GLY A 1 191 ? 6.912 7.598 23.569 1.00 72.50 191 GLY A N 1
ATOM 1521 C CA . GLY A 1 191 ? 6.565 6.168 23.601 1.00 72.50 191 GLY A CA 1
ATOM 1522 C C . GLY A 1 191 ? 7.737 5.208 23.850 1.00 72.50 191 GLY A C 1
ATOM 1523 O O . GLY A 1 191 ? 7.522 4.035 24.151 1.00 72.50 191 GLY A O 1
ATOM 1524 N N . GLY A 1 192 ? 8.983 5.682 23.786 1.00 76.62 192 GLY A N 1
ATOM 1525 C CA . GLY A 1 192 ? 10.175 4.836 23.891 1.00 76.62 192 GLY A CA 1
ATOM 1526 C C . GLY A 1 192 ? 10.347 3.882 22.702 1.00 76.62 192 GLY A C 1
ATOM 1527 O O . GLY A 1 192 ? 9.670 3.985 21.685 1.00 76.62 192 GLY A O 1
ATOM 1528 N N . PHE A 1 193 ? 11.245 2.902 22.841 1.00 66.25 193 PHE A N 1
ATOM 1529 C CA . PHE A 1 193 ? 11.486 1.890 21.798 1.00 66.25 193 PHE A CA 1
ATOM 1530 C C . PHE A 1 193 ? 10.297 0.942 21.569 1.00 66.25 193 PHE A C 1
ATOM 1532 O O . PHE A 1 193 ? 10.226 0.304 20.526 1.00 66.25 193 PHE A O 1
ATOM 1539 N N . ALA A 1 194 ? 9.328 0.905 22.490 1.00 66.00 194 ALA A N 1
ATOM 1540 C CA . ALA A 1 194 ? 8.114 0.102 22.351 1.00 66.00 194 ALA A CA 1
ATOM 1541 C C . ALA A 1 194 ? 7.228 0.532 21.166 1.00 66.00 194 ALA A C 1
ATOM 1543 O O . ALA A 1 194 ? 6.412 -0.260 20.705 1.00 66.00 194 ALA A O 1
ATOM 1544 N N . ILE A 1 195 ? 7.415 1.751 20.640 1.00 67.31 195 ILE A N 1
ATOM 1545 C CA . ILE A 1 195 ? 6.726 2.242 19.436 1.00 67.31 195 ILE A CA 1
ATOM 1546 C C . ILE A 1 195 ? 7.038 1.367 18.209 1.00 67.31 195 ILE A C 1
ATOM 1548 O O . ILE A 1 195 ? 6.177 1.161 17.357 1.00 67.31 195 ILE A O 1
ATOM 1552 N N . PHE A 1 196 ? 8.243 0.795 18.138 1.00 68.69 196 PHE A N 1
ATOM 1553 C CA . PHE A 1 196 ? 8.662 -0.065 17.028 1.00 68.69 196 PHE A CA 1
ATOM 1554 C C . PHE A 1 196 ? 8.155 -1.512 17.141 1.00 68.69 196 PHE A C 1
ATOM 1556 O O . PHE A 1 196 ? 8.483 -2.334 16.294 1.00 68.69 196 PHE A O 1
ATOM 1563 N N . CYS A 1 197 ? 7.358 -1.839 18.161 1.00 59.38 197 CYS A N 1
ATOM 1564 C CA . CYS A 1 197 ? 6.803 -3.183 18.358 1.00 59.38 197 CYS A CA 1
ATOM 1565 C C . CYS A 1 197 ? 5.267 -3.219 18.330 1.00 59.38 197 CYS A C 1
ATOM 1567 O O . CYS A 1 197 ? 4.684 -4.263 18.610 1.00 59.38 197 CYS A O 1
ATOM 1569 N N . GLY A 1 198 ? 4.609 -2.092 18.036 1.00 63.09 198 GLY A N 1
ATOM 1570 C CA . GLY A 1 198 ? 3.150 -2.006 17.919 1.00 63.09 198 GLY A CA 1
ATOM 1571 C C . GLY A 1 198 ? 2.629 -2.326 16.513 1.00 63.09 198 GLY A C 1
ATOM 1572 O O . GLY A 1 198 ? 3.400 -2.491 15.573 1.00 63.09 198 GLY A O 1
ATOM 1573 N N . ALA A 1 199 ? 1.304 -2.343 16.344 1.00 56.03 199 ALA A N 1
ATOM 1574 C CA . ALA A 1 199 ? 0.655 -2.580 15.045 1.00 56.03 199 ALA A CA 1
ATOM 1575 C C . ALA A 1 199 ? 1.066 -1.560 13.956 1.00 56.03 199 ALA A C 1
ATOM 1577 O O . ALA A 1 199 ? 1.127 -1.889 12.776 1.00 56.03 199 ALA A O 1
ATOM 1578 N N . GLU A 1 200 ? 1.419 -0.336 14.359 1.00 66.75 200 GLU A N 1
ATOM 1579 C CA . GLU A 1 200 ? 1.812 0.767 13.469 1.00 66.75 200 GLU A CA 1
ATOM 1580 C C . GLU A 1 200 ? 3.339 0.852 13.250 1.00 66.75 200 GLU A C 1
ATOM 1582 O O . GLU A 1 200 ? 3.846 1.879 12.791 1.00 66.75 200 GLU A O 1
ATOM 1587 N N . TRP A 1 201 ? 4.111 -0.193 13.591 1.00 75.19 201 TRP A N 1
ATOM 1588 C CA . TRP A 1 201 ? 5.581 -0.115 13.579 1.00 75.19 201 TRP A CA 1
ATOM 1589 C C . TRP A 1 201 ? 6.158 0.284 12.214 1.00 75.19 201 TRP A C 1
ATOM 1591 O O . TRP A 1 201 ? 7.143 1.020 12.153 1.00 75.19 201 TRP A O 1
ATOM 1601 N N . SER A 1 202 ? 5.525 -0.153 11.121 1.00 78.38 202 SER A N 1
ATOM 1602 C CA . SER A 1 202 ? 5.974 0.099 9.750 1.00 78.38 202 SER A CA 1
ATOM 1603 C C . SER A 1 202 ? 5.984 1.590 9.418 1.00 78.38 202 SER A C 1
ATOM 1605 O O . SER A 1 202 ? 6.923 2.073 8.784 1.00 78.38 202 SER A O 1
ATOM 1607 N N . TRP A 1 203 ? 5.001 2.347 9.906 1.00 80.12 203 TRP A N 1
ATOM 1608 C CA . TRP A 1 203 ? 4.936 3.797 9.721 1.00 80.12 203 TRP A CA 1
ATOM 1609 C C . TRP A 1 203 ? 6.005 4.524 10.529 1.00 80.12 203 TRP A C 1
ATOM 1611 O O . TRP A 1 203 ? 6.601 5.484 10.045 1.00 80.12 203 TRP A O 1
ATOM 1621 N N . HIS A 1 204 ? 6.308 4.033 11.731 1.00 82.44 204 HIS A N 1
ATOM 1622 C CA . HIS A 1 204 ? 7.371 4.591 12.562 1.00 82.44 204 HIS A CA 1
ATOM 1623 C C . HIS A 1 204 ? 8.769 4.304 11.999 1.00 82.44 204 HIS A C 1
ATOM 1625 O O . HIS A 1 204 ? 9.638 5.175 12.052 1.00 82.44 204 HIS A O 1
ATOM 1631 N N . VAL A 1 205 ? 8.984 3.123 11.412 1.00 83.31 205 VAL A N 1
ATOM 1632 C CA . VAL A 1 205 ? 10.216 2.798 10.676 1.00 83.31 205 VAL A CA 1
ATOM 1633 C C . VAL A 1 205 ? 10.352 3.669 9.433 1.00 83.31 205 VAL A C 1
ATOM 1635 O O . VAL A 1 205 ? 11.429 4.211 9.194 1.00 83.31 205 VAL A O 1
ATOM 1638 N N . LEU A 1 206 ? 9.274 3.849 8.666 1.00 83.62 206 LEU A N 1
ATOM 1639 C CA . LEU A 1 206 ? 9.274 4.735 7.503 1.00 83.62 206 LEU A CA 1
ATOM 1640 C C . LEU A 1 206 ? 9.629 6.168 7.910 1.00 83.62 206 LEU A C 1
ATOM 1642 O O . LEU A 1 206 ? 10.523 6.768 7.318 1.00 83.62 206 LEU A O 1
ATOM 1646 N N . ASP A 1 207 ? 8.995 6.706 8.951 1.00 84.00 207 ASP A N 1
ATOM 1647 C CA . ASP A 1 207 ? 9.309 8.040 9.460 1.00 84.00 207 ASP A CA 1
ATOM 1648 C C . ASP A 1 207 ? 10.777 8.174 9.857 1.00 84.00 207 ASP A C 1
ATOM 1650 O O . ASP A 1 207 ? 11.432 9.136 9.443 1.00 84.00 207 ASP A O 1
ATOM 1654 N N . PHE A 1 208 ? 11.297 7.192 10.600 1.00 87.88 208 PHE A N 1
ATOM 1655 C CA . PHE A 1 208 ? 12.700 7.136 10.986 1.00 87.88 208 PHE A CA 1
ATOM 1656 C C . PHE A 1 208 ? 13.609 7.178 9.755 1.00 87.88 208 PHE A C 1
ATOM 1658 O O . PHE A 1 208 ? 14.423 8.091 9.645 1.00 87.88 208 PHE A O 1
ATOM 1665 N N . LEU A 1 209 ? 13.414 6.274 8.789 1.00 86.19 209 LEU A N 1
ATOM 1666 C CA . LEU A 1 209 ? 14.229 6.195 7.573 1.00 86.19 209 LEU A CA 1
ATOM 1667 C C . LEU A 1 209 ? 14.216 7.499 6.775 1.00 86.19 209 LEU A C 1
ATOM 1669 O O . LEU A 1 209 ? 15.268 7.958 6.332 1.00 86.19 209 LEU A O 1
ATOM 1673 N N . VAL A 1 210 ? 13.049 8.127 6.622 1.00 85.44 210 VAL A N 1
ATOM 1674 C CA . VAL A 1 210 ? 12.932 9.379 5.867 1.00 85.44 210 VAL A CA 1
ATOM 1675 C C . VAL A 1 210 ? 13.579 10.548 6.618 1.00 85.44 210 VAL A C 1
ATOM 1677 O O . VAL A 1 210 ? 14.164 11.435 5.996 1.00 85.44 210 VAL A O 1
ATOM 1680 N N . VAL A 1 211 ? 13.500 10.596 7.956 1.00 89.31 211 VAL A N 1
ATOM 1681 C CA . VAL A 1 211 ? 14.198 11.642 8.729 1.00 89.31 211 VAL A CA 1
ATOM 1682 C C . VAL A 1 211 ? 15.702 11.413 8.635 1.00 89.31 211 VAL A C 1
ATOM 1684 O O . VAL A 1 211 ? 16.434 12.351 8.334 1.00 89.31 211 VAL A O 1
ATOM 1687 N N . SER A 1 212 ? 16.160 10.171 8.796 1.00 88.12 212 SER A N 1
ATOM 1688 C CA . SER A 1 212 ? 17.571 9.808 8.671 1.00 88.12 212 SER A CA 1
ATOM 1689 C C . SER A 1 212 ? 18.138 10.149 7.294 1.00 88.12 212 SER A C 1
ATOM 1691 O O . SER A 1 212 ? 19.221 10.722 7.223 1.00 88.12 212 SER A O 1
ATOM 1693 N N . SER A 1 213 ? 17.409 9.873 6.205 1.00 85.56 213 SER A N 1
ATOM 1694 C CA . SER A 1 213 ? 17.857 10.235 4.855 1.00 85.56 213 SER A CA 1
ATOM 1695 C C . SER A 1 213 ? 17.943 11.752 4.666 1.00 85.56 213 SER A C 1
ATOM 1697 O O . SER A 1 213 ? 18.849 12.235 3.999 1.00 85.56 213 SER A O 1
ATOM 1699 N N . SER A 1 214 ? 17.045 12.512 5.300 1.00 86.25 214 SER A N 1
ATOM 1700 C CA . SER A 1 214 ? 17.040 13.981 5.247 1.00 86.25 214 SER A CA 1
ATOM 1701 C C . SER A 1 214 ? 18.200 14.594 6.032 1.00 86.25 214 SER A C 1
ATOM 1703 O O . SER A 1 214 ? 18.839 15.524 5.552 1.00 86.25 214 SER A O 1
ATOM 1705 N N . ILE A 1 215 ? 18.518 14.036 7.204 1.00 87.81 215 ILE A N 1
ATOM 1706 C CA . ILE A 1 215 ? 19.706 14.419 7.979 1.00 87.81 215 ILE A CA 1
ATOM 1707 C C . ILE A 1 215 ? 20.977 14.067 7.202 1.00 87.81 215 ILE A C 1
ATOM 1709 O O . ILE A 1 215 ? 21.908 14.864 7.167 1.00 87.81 215 ILE A O 1
ATOM 1713 N N . PHE A 1 216 ? 21.017 12.893 6.566 1.00 85.31 216 PHE A N 1
ATOM 1714 C CA . PHE A 1 216 ? 22.161 12.466 5.766 1.00 85.31 216 PHE A CA 1
ATOM 1715 C C . PHE A 1 216 ? 22.395 13.382 4.559 1.00 85.31 216 PHE A C 1
ATOM 1717 O O . PHE A 1 216 ? 23.528 13.789 4.326 1.00 85.31 216 PHE A O 1
ATOM 1724 N N . GLU A 1 217 ? 21.341 13.745 3.823 1.00 81.62 217 GLU A N 1
ATOM 1725 C CA . GLU A 1 217 ? 21.420 14.737 2.742 1.00 81.62 217 GLU A CA 1
ATOM 1726 C C . GLU A 1 217 ? 21.947 16.082 3.239 1.00 81.62 217 GLU A C 1
ATOM 1728 O O . GLU A 1 217 ? 22.869 16.624 2.639 1.00 81.62 217 GLU A O 1
ATOM 1733 N N . PHE A 1 218 ? 21.404 16.586 4.350 1.00 82.44 218 PHE A N 1
ATOM 1734 C CA . PHE A 1 218 ? 21.832 17.852 4.938 1.00 82.44 218 PHE A CA 1
ATOM 1735 C C . PHE A 1 218 ? 23.309 17.816 5.363 1.00 82.44 218 PHE A C 1
ATOM 1737 O O . PHE A 1 218 ? 24.077 18.711 5.023 1.00 82.44 218 PHE A O 1
ATOM 1744 N N . ALA A 1 219 ? 23.734 16.752 6.051 1.00 83.50 219 ALA A N 1
ATOM 1745 C CA . ALA A 1 219 ? 25.125 16.572 6.461 1.00 83.50 219 ALA A CA 1
ATOM 1746 C C . ALA A 1 219 ? 26.070 16.471 5.254 1.00 83.50 219 ALA A C 1
ATOM 1748 O O . ALA A 1 219 ? 27.177 17.006 5.288 1.00 83.50 219 ALA A O 1
ATOM 1749 N N . LEU A 1 220 ? 25.630 15.806 4.182 1.00 77.50 220 LEU A N 1
ATOM 1750 C CA . LEU A 1 220 ? 26.388 15.702 2.942 1.00 77.50 220 LEU A CA 1
ATOM 1751 C C . LEU A 1 220 ? 26.534 17.063 2.252 1.00 77.50 220 LEU A C 1
ATOM 1753 O O . LEU A 1 220 ? 27.617 17.384 1.777 1.00 77.50 220 LEU A O 1
ATOM 1757 N N . GLU A 1 221 ? 25.465 17.856 2.198 1.00 75.38 221 GLU A N 1
ATOM 1758 C CA . GLU A 1 221 ? 25.463 19.186 1.583 1.00 75.38 221 GLU A CA 1
ATOM 1759 C C . GLU A 1 221 ? 26.401 20.152 2.322 1.00 75.38 221 GLU A C 1
ATOM 1761 O O . GLU A 1 221 ? 27.230 20.800 1.685 1.00 75.38 221 GLU A O 1
ATOM 1766 N N . VAL A 1 222 ? 26.373 20.150 3.660 1.00 79.25 222 VAL A N 1
ATOM 1767 C CA . VAL A 1 222 ? 27.308 20.930 4.493 1.00 79.25 222 VAL A CA 1
ATOM 1768 C C . VAL A 1 222 ? 28.758 20.482 4.279 1.00 79.25 222 VAL A C 1
ATOM 1770 O O . VAL A 1 222 ? 29.631 21.312 4.035 1.00 79.25 222 VAL A O 1
ATOM 1773 N N . ALA A 1 223 ? 29.022 19.171 4.295 1.00 78.38 223 ALA A N 1
ATOM 1774 C CA . ALA A 1 223 ? 30.371 18.639 4.094 1.00 78.38 223 ALA A CA 1
ATOM 1775 C C . ALA A 1 223 ? 30.945 18.977 2.704 1.00 78.38 223 ALA A C 1
ATOM 1777 O O . ALA A 1 223 ? 32.149 19.179 2.559 1.00 78.38 223 ALA A O 1
ATOM 1778 N N . LEU A 1 224 ? 30.095 19.046 1.674 1.00 71.44 224 LEU A N 1
ATOM 1779 C CA . LEU A 1 224 ? 30.491 19.447 0.322 1.00 71.44 224 LEU A CA 1
ATOM 1780 C C . LEU A 1 224 ? 30.821 20.940 0.229 1.00 71.44 224 LEU A C 1
ATOM 1782 O O . LEU A 1 224 ? 31.740 21.307 -0.501 1.00 71.44 224 LEU A O 1
ATOM 1786 N N . GLN A 1 225 ? 30.093 21.787 0.958 1.00 70.19 225 GLN A N 1
ATOM 1787 C CA . GLN A 1 225 ? 30.339 23.226 0.988 1.00 70.19 225 GLN A CA 1
ATOM 1788 C C . GLN A 1 225 ? 31.672 23.557 1.679 1.00 70.19 225 GLN A C 1
ATOM 1790 O O . GLN A 1 225 ? 32.405 24.416 1.198 1.00 70.19 225 GLN A O 1
ATOM 1795 N N . GLU A 1 226 ? 32.034 22.821 2.735 1.00 71.06 226 GLU A N 1
ATOM 1796 C CA . GLU A 1 226 ? 33.339 22.949 3.406 1.00 71.06 226 GLU A CA 1
ATOM 1797 C C . GLU A 1 226 ? 34.499 22.355 2.586 1.00 71.06 226 GLU A C 1
ATOM 1799 O O . GLU A 1 226 ? 35.606 22.891 2.587 1.00 71.06 226 GLU A O 1
ATOM 1804 N N . ALA A 1 227 ? 34.259 21.272 1.839 1.00 66.00 227 ALA A N 1
ATOM 1805 C CA . ALA A 1 227 ? 35.266 20.658 0.968 1.00 66.00 227 ALA A CA 1
ATOM 1806 C C . ALA A 1 227 ? 35.558 21.468 -0.315 1.00 66.00 227 ALA A C 1
ATOM 1808 O O . ALA A 1 227 ? 36.526 21.177 -1.021 1.00 66.00 227 ALA A O 1
ATOM 1809 N N . GLY A 1 228 ? 34.738 22.478 -0.626 1.00 56.97 228 GLY A N 1
ATOM 1810 C CA . GLY A 1 228 ? 34.865 23.333 -1.808 1.00 56.97 228 GLY A CA 1
ATOM 1811 C C . GLY A 1 228 ? 36.070 24.282 -1.811 1.00 56.97 228 GLY A C 1
ATOM 1812 O O . GLY A 1 228 ? 36.360 24.850 -2.861 1.00 56.97 228 GLY A O 1
ATOM 1813 N N . ASP A 1 229 ? 36.790 24.420 -0.691 1.00 55.41 229 ASP A N 1
ATOM 1814 C CA . ASP A 1 229 ? 37.902 25.378 -0.541 1.00 55.41 229 ASP A CA 1
ATOM 1815 C C . ASP A 1 229 ? 39.304 24.720 -0.558 1.00 55.41 229 ASP A C 1
ATOM 1817 O O . ASP A 1 229 ? 40.328 25.389 -0.433 1.00 55.41 229 ASP A O 1
ATOM 1821 N N . GLY A 1 230 ? 39.394 23.394 -0.747 1.00 49.38 230 GLY A N 1
ATOM 1822 C CA . GLY A 1 230 ? 40.668 22.667 -0.673 1.00 49.38 230 GLY A CA 1
ATOM 1823 C C . GLY A 1 230 ? 40.747 21.430 -1.567 1.00 49.38 230 GLY A C 1
ATOM 1824 O O . GLY A 1 230 ? 40.201 20.382 -1.244 1.00 49.38 230 GLY A O 1
ATOM 1825 N N . ASN A 1 231 ? 41.480 21.560 -2.677 1.00 61.19 231 ASN A N 1
ATOM 1826 C CA . ASN A 1 231 ? 42.058 20.517 -3.540 1.00 61.19 231 ASN A CA 1
ATOM 1827 C C . ASN A 1 231 ? 41.798 19.041 -3.119 1.00 61.19 231 ASN A C 1
ATOM 1829 O O . ASN A 1 231 ? 42.601 18.450 -2.398 1.00 61.19 231 ASN A O 1
ATOM 1833 N N . GLY A 1 232 ? 40.717 18.417 -3.615 1.00 53.75 232 GLY A N 1
ATOM 1834 C CA . GLY A 1 232 ? 40.374 17.029 -3.273 1.00 53.75 232 GLY A CA 1
ATOM 1835 C C . GLY A 1 232 ? 39.493 16.295 -4.295 1.00 53.75 232 GLY A C 1
ATOM 1836 O O . GLY A 1 232 ? 38.272 16.351 -4.241 1.00 53.75 232 GLY A O 1
ATOM 1837 N N . ASN A 1 233 ? 40.136 15.535 -5.189 1.00 55.75 233 ASN A N 1
ATOM 1838 C CA . ASN A 1 233 ? 39.619 14.385 -5.950 1.00 55.75 233 ASN A CA 1
ATOM 1839 C C . ASN A 1 233 ? 38.296 14.547 -6.744 1.00 55.75 233 ASN A C 1
ATOM 1841 O O . ASN A 1 233 ? 37.193 14.267 -6.275 1.00 55.75 233 ASN A O 1
ATOM 1845 N N . VAL A 1 234 ? 38.431 14.788 -8.053 1.00 56.06 234 VAL A N 1
ATOM 1846 C CA . VAL A 1 234 ? 37.354 14.724 -9.071 1.00 56.06 234 VAL A CA 1
ATOM 1847 C C . VAL A 1 234 ? 36.573 13.390 -9.045 1.00 56.06 234 VAL A C 1
ATOM 1849 O O . VAL A 1 234 ? 35.376 13.354 -9.336 1.00 56.06 234 VAL A O 1
ATOM 1852 N N . PHE A 1 235 ? 37.217 12.289 -8.636 1.00 48.53 235 PHE A N 1
ATOM 1853 C CA . PHE A 1 235 ? 36.601 10.957 -8.534 1.00 48.53 235 PHE A CA 1
ATOM 1854 C C . PHE A 1 235 ? 35.554 10.847 -7.409 1.00 48.53 235 PHE A C 1
ATOM 1856 O O . PHE A 1 235 ? 34.561 10.127 -7.553 1.00 48.53 235 PHE A O 1
ATOM 1863 N N . THR A 1 236 ? 35.738 11.581 -6.306 1.00 60.94 236 THR A N 1
ATOM 1864 C CA . THR A 1 236 ? 34.728 11.725 -5.246 1.00 60.94 236 THR A CA 1
ATOM 1865 C C . THR A 1 236 ? 33.557 12.549 -5.762 1.00 60.94 236 THR A C 1
ATOM 1867 O O . THR A 1 236 ? 32.417 12.110 -5.638 1.00 60.94 236 THR A O 1
ATOM 1870 N N . ASN A 1 237 ? 33.822 13.652 -6.466 1.00 60.31 237 ASN A N 1
ATOM 1871 C CA . ASN A 1 237 ? 32.782 14.548 -6.979 1.00 60.31 237 ASN A CA 1
ATOM 1872 C C . ASN A 1 237 ? 31.805 13.838 -7.933 1.00 60.31 237 ASN A C 1
ATOM 1874 O O . ASN A 1 237 ? 30.600 14.031 -7.822 1.00 60.31 237 ASN A O 1
ATOM 1878 N N . MET A 1 238 ? 32.260 12.921 -8.795 1.00 56.38 238 MET A N 1
ATOM 1879 C CA . MET A 1 238 ? 31.350 12.171 -9.681 1.00 56.38 238 MET A CA 1
ATOM 1880 C C . MET A 1 238 ? 30.480 11.125 -8.962 1.00 56.38 238 MET A C 1
ATOM 1882 O O . MET A 1 238 ? 29.307 10.951 -9.311 1.00 56.38 238 MET A O 1
ATOM 1886 N N . ARG A 1 239 ? 31.015 10.426 -7.950 1.00 64.81 239 ARG A N 1
ATOM 1887 C CA . ARG A 1 239 ? 30.216 9.512 -7.109 1.00 64.81 239 ARG A CA 1
ATOM 1888 C C . ARG A 1 239 ? 29.223 10.291 -6.244 1.00 64.81 239 ARG A C 1
ATOM 1890 O O . ARG A 1 239 ? 28.078 9.872 -6.109 1.00 64.81 239 ARG A O 1
ATOM 1897 N N . LEU A 1 240 ? 29.637 11.448 -5.735 1.00 61.31 240 LEU A N 1
ATOM 1898 C CA . LEU A 1 240 ? 28.832 12.333 -4.896 1.00 61.31 240 LEU A CA 1
ATOM 1899 C C . LEU A 1 240 ? 27.701 13.001 -5.690 1.00 61.31 240 LEU A C 1
ATOM 1901 O O . LEU A 1 240 ? 26.567 12.997 -5.229 1.00 61.31 240 LEU A O 1
ATOM 1905 N N . LEU A 1 241 ? 27.934 13.426 -6.937 1.00 62.94 241 LEU A N 1
ATOM 1906 C CA . LEU A 1 241 ? 26.874 13.893 -7.845 1.00 62.94 241 LEU A CA 1
ATOM 1907 C C . LEU A 1 241 ? 25.827 12.804 -8.140 1.00 62.94 241 LEU A C 1
ATOM 1909 O O . LEU A 1 241 ? 24.638 13.094 -8.297 1.00 62.94 241 LEU A O 1
ATOM 1913 N N . ARG A 1 242 ? 26.244 11.531 -8.186 1.00 65.75 242 ARG A N 1
ATOM 1914 C CA . ARG A 1 242 ? 25.327 10.389 -8.325 1.00 65.75 242 ARG A CA 1
ATOM 1915 C C . ARG A 1 242 ? 24.507 10.165 -7.046 1.00 65.75 242 ARG A C 1
ATOM 1917 O O . ARG A 1 242 ? 23.316 9.890 -7.148 1.00 65.75 242 ARG A O 1
ATOM 1924 N N . ILE A 1 243 ? 25.104 10.353 -5.866 1.00 67.38 243 ILE A N 1
ATOM 1925 C CA . ILE A 1 243 ? 24.408 10.302 -4.566 1.00 67.38 243 ILE A CA 1
ATOM 1926 C C . ILE A 1 243 ? 23.424 11.472 -4.418 1.00 67.38 243 ILE A C 1
ATOM 1928 O O . ILE A 1 243 ? 22.286 11.247 -4.022 1.00 67.38 243 ILE A O 1
ATOM 1932 N N . LEU A 1 244 ? 23.788 12.686 -4.840 1.00 63.91 244 LEU A N 1
ATOM 1933 C CA . LEU A 1 244 ? 22.881 13.843 -4.868 1.00 63.91 244 LEU A CA 1
ATOM 1934 C C . LEU A 1 244 ? 21.675 13.615 -5.795 1.00 63.91 244 LEU A C 1
ATOM 1936 O O . LEU A 1 244 ? 20.583 14.117 -5.534 1.00 63.91 244 LEU A O 1
ATOM 1940 N N . ARG A 1 245 ? 21.833 12.810 -6.857 1.00 64.69 245 ARG A N 1
ATOM 1941 C CA . ARG A 1 245 ? 20.713 12.366 -7.704 1.00 64.69 245 ARG A CA 1
ATOM 1942 C C . ARG A 1 245 ? 19.789 11.389 -6.967 1.00 64.69 245 ARG A C 1
ATOM 1944 O O . ARG A 1 245 ? 18.576 11.505 -7.102 1.00 64.69 245 ARG A O 1
ATOM 1951 N N . ILE A 1 246 ? 20.337 10.472 -6.167 1.00 68.75 246 ILE A N 1
ATOM 1952 C CA . ILE A 1 246 ? 19.556 9.568 -5.298 1.00 68.75 246 ILE A CA 1
ATOM 1953 C C . ILE A 1 246 ? 18.838 10.364 -4.197 1.00 68.75 246 ILE A C 1
ATOM 1955 O O . ILE A 1 246 ? 17.674 10.087 -3.913 1.00 68.75 246 ILE A O 1
ATOM 1959 N N . GLY A 1 247 ? 19.467 11.430 -3.690 1.00 66.88 247 GLY A N 1
ATOM 1960 C CA . GLY A 1 247 ? 18.865 12.428 -2.798 1.00 66.88 247 GLY A CA 1
ATOM 1961 C C . GLY A 1 247 ? 17.630 13.142 -3.375 1.00 66.88 247 GLY A C 1
ATOM 1962 O O . GLY A 1 247 ? 16.934 13.863 -2.670 1.00 66.88 247 GLY A O 1
ATOM 1963 N N . ARG A 1 248 ? 17.315 12.962 -4.667 1.00 69.31 248 ARG A N 1
ATOM 1964 C CA . ARG A 1 248 ? 16.051 13.430 -5.264 1.00 69.31 248 ARG A CA 1
ATOM 1965 C C . ARG A 1 248 ? 14.915 12.430 -5.062 1.00 69.31 248 ARG A C 1
ATOM 1967 O O . ARG A 1 248 ? 13.776 12.837 -4.862 1.00 69.31 248 ARG A O 1
ATOM 1974 N N . ILE A 1 249 ? 15.218 11.132 -5.088 1.00 72.62 249 ILE A N 1
ATOM 1975 C CA . ILE A 1 249 ? 14.233 10.060 -4.877 1.00 72.62 249 ILE A CA 1
ATOM 1976 C C . ILE A 1 249 ? 13.755 10.079 -3.422 1.00 72.62 249 ILE A C 1
ATOM 1978 O O . ILE A 1 249 ? 12.562 9.985 -3.150 1.00 72.62 249 ILE A O 1
ATOM 1982 N N . THR A 1 250 ? 14.669 10.292 -2.481 1.00 72.12 250 THR A N 1
ATOM 1983 C CA . THR A 1 250 ? 14.368 10.462 -1.051 1.00 72.12 250 THR A CA 1
ATOM 1984 C C . THR A 1 250 ? 13.430 11.641 -0.767 1.00 72.12 250 THR A C 1
ATOM 1986 O O . THR A 1 250 ? 12.584 11.530 0.121 1.00 72.12 250 THR A O 1
ATOM 1989 N N . ARG A 1 251 ? 13.486 12.735 -1.547 1.00 73.12 251 ARG A N 1
ATOM 1990 C CA . ARG A 1 251 ? 12.502 13.837 -1.467 1.00 73.12 251 ARG A CA 1
ATOM 1991 C C . ARG A 1 251 ? 11.093 13.371 -1.825 1.00 73.12 251 ARG A C 1
ATOM 1993 O O . ARG A 1 251 ? 10.155 13.734 -1.124 1.00 73.12 251 ARG A O 1
ATOM 2000 N N . ALA A 1 252 ? 10.940 12.539 -2.856 1.00 73.50 252 ALA A N 1
ATOM 2001 C CA . ALA A 1 252 ? 9.639 11.974 -3.226 1.00 73.50 252 ALA A CA 1
ATOM 2002 C C . ALA A 1 252 ? 9.091 11.043 -2.131 1.00 73.50 252 ALA A C 1
ATOM 2004 O O . ALA A 1 252 ? 7.898 11.068 -1.837 1.00 73.50 252 ALA A O 1
ATOM 2005 N N . ILE A 1 253 ? 9.963 10.293 -1.447 1.00 77.50 253 ILE A N 1
ATOM 2006 C CA . ILE A 1 253 ? 9.567 9.437 -0.317 1.00 77.50 253 ILE A CA 1
ATOM 2007 C C . ILE A 1 253 ? 8.986 10.275 0.844 1.00 77.50 253 ILE A C 1
ATOM 2009 O O . ILE A 1 253 ? 8.084 9.806 1.537 1.00 77.50 253 ILE A O 1
ATOM 2013 N N . ARG A 1 254 ? 9.396 11.543 1.032 1.00 75.88 254 ARG A N 1
ATOM 2014 C CA . ARG A 1 254 ? 8.803 12.436 2.056 1.00 75.88 254 ARG A CA 1
ATOM 2015 C C . ARG A 1 254 ? 7.305 12.671 1.851 1.00 75.88 254 ARG A C 1
ATOM 2017 O O . ARG A 1 254 ? 6.599 12.826 2.844 1.00 75.88 254 ARG A O 1
ATOM 2024 N N . ILE A 1 255 ? 6.810 12.624 0.611 1.00 78.50 255 ILE A N 1
ATOM 2025 C CA . ILE A 1 255 ? 5.379 12.780 0.288 1.00 78.50 255 ILE A CA 1
ATOM 2026 C C . ILE A 1 255 ? 4.558 11.629 0.881 1.00 78.50 255 ILE A C 1
ATOM 2028 O O . ILE A 1 255 ? 3.435 11.836 1.334 1.00 78.50 255 ILE A O 1
ATOM 2032 N N . VAL A 1 256 ? 5.141 10.429 0.982 1.00 78.69 256 VAL A N 1
ATOM 2033 C CA . VAL A 1 256 ? 4.495 9.259 1.601 1.00 78.69 256 VAL A CA 1
ATOM 2034 C C . VAL A 1 256 ? 4.144 9.526 3.069 1.00 78.69 256 VAL A C 1
ATOM 2036 O O . VAL A 1 256 ? 3.202 8.939 3.589 1.00 78.69 256 VAL A O 1
ATOM 2039 N N . ARG A 1 257 ? 4.802 10.480 3.742 1.00 77.94 257 ARG A N 1
ATOM 2040 C CA . ARG A 1 257 ? 4.413 10.886 5.100 1.00 77.94 257 ARG A CA 1
ATOM 2041 C C . ARG A 1 257 ? 3.018 11.493 5.169 1.00 77.94 257 ARG A C 1
ATOM 2043 O O . ARG A 1 257 ? 2.418 11.420 6.230 1.00 77.94 257 ARG A O 1
ATOM 2050 N N . LEU A 1 258 ? 2.484 12.067 4.091 1.00 78.00 258 LEU A N 1
ATOM 2051 C CA . LEU A 1 258 ? 1.119 12.602 4.080 1.00 78.00 258 LEU A CA 1
ATOM 2052 C C . LEU A 1 258 ? 0.078 11.491 4.279 1.00 78.00 258 LEU A C 1
ATOM 2054 O O . LEU A 1 258 ? -0.931 11.691 4.954 1.00 78.00 258 LEU A O 1
ATOM 2058 N N . VAL A 1 259 ? 0.368 10.298 3.752 1.00 77.81 259 VAL A N 1
ATOM 2059 C CA . VAL A 1 259 ? -0.492 9.118 3.869 1.00 77.81 259 VAL A CA 1
ATOM 2060 C C . VAL A 1 259 ? -0.797 8.794 5.322 1.00 77.81 259 VAL A C 1
ATOM 2062 O O . VAL A 1 259 ? -1.939 8.480 5.639 1.00 77.81 259 VAL A O 1
ATOM 2065 N N . LYS A 1 260 ? 0.192 8.904 6.218 1.00 72.25 260 LYS A N 1
ATOM 2066 C CA . LYS A 1 260 ? 0.040 8.459 7.608 1.00 72.25 260 LYS A CA 1
ATOM 2067 C C . LYS A 1 260 ? -0.988 9.280 8.401 1.00 72.25 260 LYS A C 1
ATOM 2069 O O . LYS A 1 260 ? -1.608 8.744 9.314 1.00 72.25 260 LYS A O 1
ATOM 2074 N N . PHE A 1 261 ? -1.207 10.546 8.033 1.00 70.75 261 PHE A N 1
ATOM 2075 C CA . PHE A 1 261 ? -2.160 11.432 8.718 1.00 70.75 261 PHE A CA 1
ATOM 2076 C C . PHE A 1 261 ? -3.603 11.178 8.300 1.00 70.75 261 PHE A C 1
ATOM 2078 O O . PHE A 1 261 ? -4.524 11.355 9.093 1.00 70.75 261 PHE A O 1
ATOM 2085 N N . ILE A 1 262 ? -3.821 10.733 7.062 1.00 75.94 262 ILE A N 1
ATOM 2086 C CA . ILE A 1 262 ? -5.165 10.525 6.537 1.00 75.94 262 ILE A CA 1
ATOM 2087 C C . ILE A 1 262 ? -5.529 9.057 6.750 1.00 75.94 262 ILE A C 1
ATOM 2089 O O . ILE A 1 262 ? -5.145 8.185 5.972 1.00 75.94 262 ILE A O 1
ATOM 2093 N N . ARG A 1 263 ? -6.298 8.770 7.809 1.00 71.69 263 ARG A N 1
ATOM 2094 C CA . ARG A 1 263 ? -6.764 7.405 8.126 1.00 71.69 263 ARG A CA 1
ATOM 2095 C C . ARG A 1 263 ? -7.430 6.728 6.924 1.00 71.69 263 ARG A C 1
ATOM 2097 O O . ARG A 1 263 ? -7.134 5.568 6.653 1.00 71.69 263 ARG A O 1
ATOM 2104 N N . SER A 1 264 ? -8.252 7.461 6.174 1.00 73.06 264 SER A N 1
ATOM 2105 C CA . SER A 1 264 ? -8.898 6.948 4.960 1.00 73.06 264 SER A CA 1
ATOM 2106 C C . SER A 1 264 ? -7.881 6.549 3.886 1.00 73.06 264 SER A C 1
ATOM 2108 O O . SER A 1 264 ? -8.014 5.492 3.284 1.00 73.06 264 SER A O 1
ATOM 2110 N N . LEU A 1 265 ? -6.817 7.337 3.688 1.00 76.62 265 LEU A N 1
ATOM 2111 C CA . LEU A 1 265 ? -5.772 7.039 2.705 1.00 76.62 265 LEU A CA 1
ATOM 2112 C C . LEU A 1 265 ? -4.918 5.838 3.133 1.00 76.62 265 LEU A C 1
ATOM 2114 O O . LEU A 1 265 ? -4.584 5.009 2.292 1.00 76.62 265 LEU A O 1
ATOM 2118 N N . ARG A 1 266 ? -4.622 5.699 4.436 1.00 76.75 266 ARG A N 1
ATOM 2119 C CA . ARG A 1 266 ? -3.980 4.488 4.979 1.00 76.75 266 ARG A CA 1
ATOM 2120 C C . ARG A 1 266 ? -4.820 3.248 4.706 1.00 76.75 266 ARG A C 1
ATOM 2122 O O . ARG A 1 266 ? -4.293 2.277 4.182 1.00 76.75 266 ARG A O 1
ATOM 2129 N N . SER A 1 267 ? -6.110 3.286 5.035 1.00 69.94 267 SER A N 1
ATOM 2130 C CA . SER A 1 267 ? -7.028 2.159 4.823 1.00 69.94 267 SER A CA 1
ATOM 2131 C C . SER A 1 267 ? -7.132 1.772 3.342 1.00 69.94 267 SER A C 1
ATOM 2133 O O . SER A 1 267 ? -7.023 0.591 3.009 1.00 69.94 267 SER A O 1
ATOM 2135 N N . LEU A 1 268 ? -7.216 2.756 2.440 1.00 77.75 268 LEU A N 1
ATOM 2136 C CA . LEU A 1 268 ? -7.183 2.511 0.996 1.00 77.75 268 LEU A CA 1
ATOM 2137 C C . LEU A 1 268 ? -5.863 1.868 0.551 1.00 77.75 268 LEU A C 1
ATOM 2139 O O . LEU A 1 268 ? -5.880 0.907 -0.210 1.00 77.75 268 LEU A O 1
ATOM 2143 N N . LEU A 1 269 ? -4.717 2.344 1.043 1.00 79.69 269 LEU A N 1
ATOM 2144 C CA . LEU A 1 269 ? -3.413 1.774 0.692 1.00 79.69 269 LEU A CA 1
ATOM 2145 C C . LEU A 1 269 ? -3.181 0.383 1.285 1.00 79.69 269 LEU A C 1
ATOM 2147 O O . LEU A 1 269 ? -2.557 -0.441 0.625 1.00 79.69 269 LEU A O 1
ATOM 2151 N N . TYR A 1 270 ? -3.706 0.094 2.477 1.00 77.62 270 TYR A N 1
ATOM 2152 C CA . TYR A 1 270 ? -3.735 -1.268 3.011 1.00 77.62 270 TYR A CA 1
ATOM 2153 C C . TYR A 1 270 ? -4.556 -2.186 2.104 1.00 77.62 270 TYR A C 1
ATOM 2155 O O . TYR A 1 270 ? -4.072 -3.250 1.728 1.00 77.62 270 TYR A O 1
ATOM 2163 N N . SER A 1 271 ? -5.738 -1.737 1.675 1.00 72.94 271 SER A N 1
ATOM 2164 C CA . SER A 1 271 ? -6.602 -2.484 0.750 1.00 72.94 271 SER A CA 1
ATOM 2165 C C . SER A 1 271 ? -5.906 -2.740 -0.592 1.00 72.94 271 SER A C 1
ATOM 2167 O O . SER A 1 271 ? -5.871 -3.871 -1.070 1.00 72.94 271 SER A O 1
ATOM 2169 N N . ILE A 1 272 ? -5.255 -1.718 -1.161 1.00 83.94 272 ILE A N 1
ATOM 2170 C CA . ILE A 1 272 ? -4.438 -1.846 -2.378 1.00 83.94 272 ILE A CA 1
ATOM 2171 C C . ILE A 1 272 ? -3.267 -2.811 -2.152 1.00 83.94 272 ILE A C 1
ATOM 2173 O O . ILE A 1 272 ? -2.983 -3.649 -2.998 1.00 83.94 272 ILE A O 1
ATOM 2177 N N . GLY A 1 273 ? -2.577 -2.732 -1.014 1.00 81.94 273 GLY A N 1
ATOM 2178 C CA . GLY A 1 273 ? -1.474 -3.640 -0.694 1.00 81.94 273 GLY A CA 1
ATOM 2179 C C . GLY A 1 273 ? -1.923 -5.101 -0.622 1.00 81.94 273 GLY A C 1
ATOM 2180 O O . GLY A 1 273 ? -1.238 -5.988 -1.138 1.00 81.94 273 GLY A O 1
ATOM 2181 N N . HIS A 1 274 ? -3.094 -5.350 -0.034 1.00 75.31 274 HIS A N 1
ATOM 2182 C CA . HIS A 1 274 ? -3.699 -6.677 0.020 1.00 75.31 274 HIS A CA 1
ATOM 2183 C C . HIS A 1 274 ? -4.050 -7.215 -1.375 1.00 75.31 274 HIS A C 1
ATOM 2185 O O . HIS A 1 274 ? -3.687 -8.355 -1.679 1.00 75.31 274 HIS A O 1
ATOM 2191 N N . THR A 1 275 ? -4.662 -6.407 -2.247 1.00 80.38 275 THR A N 1
ATOM 2192 C CA . THR A 1 275 ? -4.993 -6.839 -3.619 1.00 80.38 275 THR A CA 1
ATOM 2193 C C . THR A 1 275 ? -3.748 -7.022 -4.487 1.00 80.38 275 THR A C 1
ATOM 2195 O O . THR A 1 275 ? -3.637 -8.007 -5.219 1.00 80.38 275 THR A O 1
ATOM 2198 N N . LEU A 1 276 ? -2.746 -6.147 -4.347 1.00 82.94 276 LEU A N 1
ATOM 2199 C CA . LEU A 1 276 ? -1.463 -6.284 -5.037 1.00 82.94 276 LEU A CA 1
ATOM 2200 C C . LEU A 1 276 ? -0.745 -7.579 -4.656 1.00 82.94 276 LEU A C 1
ATOM 2202 O O . LEU A 1 276 ? -0.211 -8.240 -5.544 1.00 82.94 276 LEU A O 1
ATOM 2206 N N . ARG A 1 277 ? -0.763 -7.984 -3.375 1.00 83.12 277 ARG A N 1
ATOM 2207 C CA . ARG A 1 277 ? -0.158 -9.253 -2.927 1.00 83.12 277 ARG A CA 1
ATOM 2208 C C . ARG A 1 277 ? -0.758 -10.454 -3.659 1.00 83.12 277 ARG A C 1
ATOM 2210 O O . ARG A 1 277 ? -0.010 -11.342 -4.059 1.00 83.12 277 ARG A O 1
ATOM 2217 N N . ALA A 1 278 ? -2.075 -10.467 -3.859 1.00 77.81 278 ALA A N 1
ATOM 2218 C CA . ALA A 1 278 ? -2.747 -11.514 -4.628 1.00 77.81 278 ALA A CA 1
ATOM 2219 C C . ALA A 1 278 ? -2.356 -11.477 -6.120 1.00 77.81 278 ALA A C 1
ATOM 2221 O O . ALA A 1 278 ? -2.216 -12.519 -6.758 1.00 77.81 278 ALA A O 1
ATOM 2222 N N . MET A 1 279 ? -2.105 -10.284 -6.666 1.00 82.88 279 MET A N 1
ATOM 2223 C CA . MET A 1 279 ? -1.759 -10.086 -8.075 1.00 82.88 279 MET A CA 1
ATOM 2224 C C . MET A 1 279 ? -0.304 -10.446 -8.419 1.00 82.88 279 MET A C 1
ATOM 2226 O O . MET A 1 279 ? -0.014 -10.714 -9.586 1.00 82.88 279 MET A O 1
ATOM 2230 N N . VAL A 1 280 ? 0.608 -10.495 -7.436 1.00 89.12 280 VAL A N 1
ATOM 2231 C CA . VAL A 1 280 ? 2.041 -10.779 -7.665 1.00 89.12 280 VAL A CA 1
ATOM 2232 C C . VAL A 1 280 ? 2.232 -12.029 -8.522 1.00 89.12 280 VAL A C 1
ATOM 2234 O O . VAL A 1 280 ? 2.970 -11.988 -9.502 1.00 89.12 280 VAL A O 1
ATOM 2237 N N . TRP A 1 281 ? 1.524 -13.116 -8.218 1.00 88.94 281 TRP A N 1
ATOM 2238 C CA . TRP A 1 281 ? 1.664 -14.372 -8.959 1.00 88.94 281 TRP A CA 1
ATOM 2239 C C . TRP A 1 281 ? 1.151 -14.289 -10.398 1.00 88.94 281 TRP A C 1
ATOM 2241 O O . TRP A 1 281 ? 1.757 -14.871 -11.295 1.00 88.94 281 TRP A O 1
ATOM 2251 N N . SER A 1 282 ? 0.098 -13.507 -10.643 1.00 89.25 282 SER A N 1
ATOM 2252 C CA . SER A 1 282 ? -0.405 -13.259 -12.002 1.00 89.25 282 SER A CA 1
ATOM 2253 C C . SER A 1 282 ? 0.596 -12.444 -12.826 1.00 89.25 282 SER A C 1
ATOM 2255 O O . SER A 1 282 ? 0.831 -12.739 -13.997 1.00 89.25 282 SER A O 1
ATOM 2257 N N . VAL A 1 283 ? 1.245 -11.450 -12.208 1.00 90.75 283 VAL A N 1
ATOM 2258 C CA . VAL A 1 283 ? 2.312 -10.663 -12.848 1.00 90.75 283 VAL A CA 1
ATOM 2259 C C . VAL A 1 283 ? 3.549 -11.519 -13.114 1.00 90.75 283 VAL A C 1
ATOM 2261 O O . VAL A 1 283 ? 4.136 -11.410 -14.186 1.00 90.75 283 VAL A O 1
ATOM 2264 N N . VAL A 1 284 ? 3.930 -12.396 -12.181 1.00 93.25 284 VAL A N 1
ATOM 2265 C CA . VAL A 1 284 ? 5.038 -13.346 -12.374 1.00 93.25 284 VAL A CA 1
ATOM 2266 C C . VAL A 1 284 ? 4.746 -14.282 -13.545 1.00 93.25 284 VAL A C 1
ATOM 2268 O O . VAL A 1 284 ? 5.610 -14.458 -14.400 1.00 93.25 284 VAL A O 1
ATOM 2271 N N . LEU A 1 285 ? 3.532 -14.831 -13.639 1.00 92.44 285 LEU A N 1
ATOM 2272 C CA . LEU A 1 285 ? 3.123 -15.665 -14.771 1.00 92.44 285 LEU A CA 1
ATOM 2273 C C . LEU A 1 285 ? 3.216 -14.900 -16.101 1.00 92.44 285 LEU A C 1
ATOM 2275 O O . LEU A 1 285 ? 3.793 -15.410 -17.061 1.00 92.44 285 LEU A O 1
ATOM 2279 N N . LEU A 1 286 ? 2.711 -13.663 -16.153 1.00 94.62 286 LEU A N 1
ATOM 2280 C CA . LEU A 1 286 ? 2.821 -12.815 -17.343 1.00 94.62 286 LEU A CA 1
ATOM 2281 C C . LEU A 1 286 ? 4.288 -12.529 -17.704 1.00 94.62 286 LEU A C 1
ATOM 2283 O O . LEU A 1 286 ? 4.663 -12.625 -18.871 1.00 94.62 286 LEU A O 1
ATOM 2287 N N . ALA A 1 287 ? 5.131 -12.223 -16.716 1.00 96.19 287 ALA A N 1
ATOM 2288 C CA . ALA A 1 287 ? 6.557 -11.987 -16.920 1.00 96.19 287 ALA A CA 1
ATOM 2289 C C . ALA A 1 287 ? 7.281 -13.236 -17.447 1.00 96.19 287 ALA A C 1
ATOM 2291 O O . ALA A 1 287 ? 8.140 -13.111 -18.317 1.00 96.19 287 ALA A O 1
ATOM 2292 N N . LEU A 1 288 ? 6.911 -14.432 -16.975 1.00 96.75 288 LEU A N 1
ATOM 2293 C CA . LEU A 1 288 ? 7.434 -15.703 -17.483 1.00 96.75 288 LEU A CA 1
ATOM 2294 C C . LEU A 1 288 ? 7.036 -15.935 -18.943 1.00 96.75 288 LEU A C 1
ATOM 2296 O O . LEU A 1 288 ? 7.886 -16.301 -19.749 1.00 96.75 288 LEU A O 1
ATOM 2300 N N . ILE A 1 289 ? 5.782 -15.669 -19.312 1.00 96.25 289 ILE A N 1
ATOM 2301 C CA . ILE A 1 289 ? 5.327 -15.774 -20.707 1.00 96.25 289 ILE A CA 1
ATOM 2302 C C . ILE A 1 289 ? 6.109 -14.793 -21.595 1.00 96.25 289 ILE A C 1
ATOM 2304 O O . ILE A 1 289 ? 6.656 -15.196 -22.620 1.00 96.25 289 ILE A O 1
ATOM 2308 N N . ILE A 1 290 ? 6.234 -13.528 -21.177 1.00 97.75 290 ILE A N 1
ATOM 2309 C CA . ILE A 1 290 ? 7.021 -12.508 -21.893 1.00 97.75 290 ILE A CA 1
ATOM 2310 C C . ILE A 1 290 ? 8.488 -12.934 -22.025 1.00 97.75 290 ILE A C 1
ATOM 2312 O O . ILE A 1 290 ? 9.090 -12.741 -23.077 1.00 97.75 290 ILE A O 1
ATOM 2316 N N . PHE A 1 291 ? 9.069 -13.523 -20.981 1.00 98.19 291 PHE A N 1
ATOM 2317 C CA . PHE A 1 291 ? 10.439 -14.025 -21.002 1.00 98.19 291 PHE A CA 1
ATOM 2318 C C . PHE A 1 291 ? 10.621 -15.166 -22.013 1.00 98.19 291 PHE A C 1
ATOM 2320 O O . PHE A 1 291 ? 11.561 -15.124 -22.804 1.00 98.19 291 PHE A O 1
ATOM 2327 N N . LEU A 1 292 ? 9.712 -16.149 -22.039 1.00 98.00 292 LEU A N 1
ATOM 2328 C CA . LEU A 1 292 ? 9.781 -17.289 -22.960 1.00 98.00 292 LEU A CA 1
ATOM 2329 C C . LEU A 1 292 ? 9.681 -16.852 -24.428 1.00 98.00 292 LEU A C 1
ATOM 2331 O O . LEU A 1 292 ? 10.540 -17.208 -25.232 1.00 98.00 292 LEU A O 1
ATOM 2335 N N . PHE A 1 293 ? 8.683 -16.036 -24.776 1.00 97.88 293 PHE A N 1
ATOM 2336 C CA . PHE A 1 293 ? 8.568 -15.489 -26.133 1.00 97.88 293 PHE A CA 1
ATOM 2337 C C . PHE A 1 293 ? 9.713 -14.522 -26.456 1.00 97.88 293 PHE A C 1
ATOM 2339 O O . PHE A 1 293 ? 10.209 -14.499 -27.580 1.00 97.88 293 PHE A O 1
ATOM 2346 N N . GLY A 1 294 ? 10.184 -13.761 -25.465 1.00 98.00 294 GLY A N 1
ATOM 2347 C CA . GLY A 1 294 ? 11.332 -12.871 -25.602 1.00 98.00 294 GLY A CA 1
ATOM 2348 C C . GLY A 1 294 ? 12.606 -13.623 -25.979 1.00 98.00 294 GLY A C 1
ATOM 2349 O O . GLY A 1 294 ? 13.343 -13.148 -26.840 1.00 98.00 294 GLY A O 1
ATOM 2350 N N . LEU A 1 295 ? 12.846 -14.803 -25.397 1.00 98.06 295 LEU A N 1
ATOM 2351 C CA . LEU A 1 295 ? 13.954 -15.677 -25.788 1.00 98.06 295 LEU A CA 1
ATOM 2352 C C . LEU A 1 295 ? 13.829 -16.116 -27.246 1.00 98.06 295 LEU A C 1
ATOM 2354 O O . LEU A 1 295 ? 14.775 -15.921 -28.002 1.00 98.06 295 LEU A O 1
ATOM 2358 N N . ILE A 1 296 ? 12.658 -16.625 -27.644 1.00 97.38 296 ILE A N 1
ATOM 2359 C CA . ILE A 1 296 ? 12.408 -17.103 -29.013 1.00 97.38 296 ILE A CA 1
ATOM 2360 C C . ILE A 1 296 ? 12.686 -15.992 -30.030 1.00 97.38 296 ILE A C 1
ATOM 2362 O O . ILE A 1 296 ? 13.475 -16.186 -30.949 1.00 97.38 296 ILE A O 1
ATOM 2366 N N . PHE A 1 297 ? 12.091 -14.808 -29.852 1.00 97.31 297 PHE A N 1
ATOM 2367 C CA . PHE A 1 297 ? 12.253 -13.719 -30.818 1.00 97.31 297 PHE A CA 1
ATOM 2368 C C . PHE A 1 297 ? 13.658 -13.109 -30.823 1.00 97.31 297 PHE A C 1
ATOM 2370 O O . PHE A 1 297 ? 14.118 -12.651 -31.868 1.00 97.31 297 PHE A O 1
ATOM 2377 N N . THR A 1 298 ? 14.363 -13.122 -29.688 1.00 97.06 298 THR A N 1
ATOM 2378 C CA . THR A 1 298 ? 15.771 -12.697 -29.649 1.00 97.06 298 THR A CA 1
ATOM 2379 C C . THR A 1 298 ? 16.659 -13.676 -30.410 1.00 97.06 298 THR A C 1
ATOM 2381 O O . THR A 1 298 ? 17.526 -13.247 -31.166 1.00 97.06 298 THR A O 1
ATOM 2384 N N . ASP A 1 299 ? 16.447 -14.978 -30.217 1.00 96.44 299 ASP A N 1
ATOM 2385 C CA . ASP A 1 299 ? 17.242 -16.040 -30.837 1.00 96.44 299 ASP A CA 1
ATOM 2386 C C . ASP A 1 299 ? 17.090 -16.037 -32.365 1.00 96.44 299 ASP A C 1
ATOM 2388 O O . ASP A 1 299 ? 18.074 -15.869 -33.084 1.00 96.44 299 ASP A O 1
ATOM 2392 N N . ILE A 1 300 ? 15.849 -16.051 -32.863 1.00 94.44 300 ILE A N 1
ATOM 2393 C CA . ILE A 1 300 ? 15.558 -16.013 -34.308 1.00 94.44 300 ILE A CA 1
ATOM 2394 C C . ILE A 1 300 ? 16.050 -14.717 -34.960 1.00 94.44 300 ILE A C 1
ATOM 2396 O O . ILE A 1 300 ? 16.570 -14.740 -36.075 1.00 94.44 300 ILE A O 1
ATOM 2400 N N . THR A 1 301 ? 15.940 -13.580 -34.263 1.00 93.25 301 THR A N 1
ATOM 2401 C CA . THR A 1 301 ? 16.438 -12.299 -34.780 1.00 93.25 301 THR A CA 1
ATOM 2402 C C . THR A 1 301 ? 17.961 -12.295 -34.829 1.00 93.25 301 THR A C 1
ATOM 2404 O O . THR A 1 301 ? 18.543 -11.825 -35.803 1.00 93.25 301 THR A O 1
ATOM 2407 N N . SER A 1 302 ? 18.626 -12.844 -33.811 1.00 92.94 302 SER A N 1
ATOM 2408 C CA . SER A 1 302 ? 20.088 -12.951 -33.783 1.00 92.94 302 SER A CA 1
ATOM 2409 C C . SER A 1 302 ? 20.593 -13.857 -34.904 1.00 92.94 302 SER A C 1
ATOM 2411 O O . SER A 1 302 ? 21.562 -13.507 -35.576 1.00 92.94 302 SER A O 1
ATOM 2413 N N . GLU A 1 303 ? 19.914 -14.979 -35.153 1.00 91.44 303 GLU A N 1
ATOM 2414 C CA . GLU A 1 303 ? 20.238 -15.876 -36.261 1.00 91.44 303 GLU A CA 1
ATOM 2415 C C . GLU A 1 303 ? 20.048 -15.185 -37.620 1.00 91.44 303 GLU A C 1
ATOM 2417 O O . GLU A 1 303 ? 20.934 -15.242 -38.473 1.00 91.44 303 GLU A O 1
ATOM 2422 N N . TYR A 1 304 ? 18.932 -14.479 -37.816 1.00 88.31 304 TYR A N 1
ATOM 2423 C CA . TYR A 1 304 ? 18.656 -13.739 -39.049 1.00 88.31 304 TYR A CA 1
ATOM 2424 C C . TYR A 1 304 ? 19.688 -12.630 -39.316 1.00 88.31 304 TYR A C 1
ATOM 2426 O O . TYR A 1 304 ? 20.178 -12.484 -40.438 1.00 88.31 304 TYR A O 1
ATOM 2434 N N . LEU A 1 305 ? 20.073 -11.882 -38.278 1.00 87.94 305 LEU A N 1
ATOM 2435 C CA . LEU A 1 305 ? 21.093 -10.833 -38.367 1.00 87.94 305 LEU A CA 1
ATOM 2436 C C . LEU A 1 305 ? 22.505 -11.391 -38.613 1.00 87.94 305 LEU A C 1
ATOM 2438 O O . LEU A 1 305 ? 23.349 -10.677 -39.153 1.00 87.94 305 LEU A O 1
ATOM 2442 N N . ALA A 1 306 ? 22.764 -12.649 -38.242 1.00 87.00 306 ALA A N 1
ATOM 2443 C CA . ALA A 1 306 ? 24.043 -13.320 -38.472 1.00 87.00 306 ALA A CA 1
ATOM 2444 C C . ALA A 1 306 ? 24.218 -13.858 -39.907 1.00 87.00 306 ALA A C 1
ATOM 2446 O O . ALA A 1 306 ? 25.345 -14.165 -40.294 1.00 87.00 306 ALA A O 1
ATOM 2447 N N . ARG A 1 307 ? 23.141 -13.976 -40.701 1.00 82.75 307 ARG A N 1
ATOM 2448 C CA . ARG A 1 307 ? 23.199 -14.395 -42.120 1.00 82.75 307 ARG A CA 1
ATOM 2449 C C . ARG A 1 307 ? 23.756 -13.274 -43.021 1.00 82.75 307 ARG A C 1
ATOM 2451 O O . ARG A 1 307 ? 23.877 -12.131 -42.582 1.00 82.75 307 ARG A O 1
ATOM 2458 N N . ASP A 1 308 ? 24.128 -13.575 -44.267 1.00 64.56 308 ASP A N 1
ATOM 2459 C CA . ASP A 1 308 ? 24.736 -12.593 -45.186 1.00 64.56 308 ASP A CA 1
ATOM 2460 C C . ASP A 1 308 ? 23.790 -11.422 -45.530 1.00 64.56 308 ASP A C 1
ATOM 2462 O O . ASP A 1 308 ? 22.594 -11.596 -45.748 1.00 64.56 308 ASP A O 1
ATOM 2466 N N . ALA A 1 309 ? 24.341 -10.205 -45.597 1.00 67.69 309 ALA A N 1
ATOM 2467 C CA . ALA A 1 309 ? 23.591 -8.943 -45.667 1.00 67.69 309 ALA A CA 1
ATOM 2468 C C . ALA A 1 309 ? 22.879 -8.652 -47.003 1.00 67.69 309 ALA A C 1
ATOM 2470 O O . ALA A 1 309 ? 22.146 -7.671 -47.102 1.00 67.69 309 ALA A O 1
ATOM 2471 N N . HIS A 1 310 ? 23.097 -9.467 -48.038 1.00 61.47 310 HIS A N 1
ATOM 2472 C CA . HIS A 1 310 ? 22.680 -9.143 -49.405 1.00 61.47 310 HIS A CA 1
ATOM 2473 C C . HIS A 1 310 ? 21.168 -9.262 -49.681 1.00 61.47 310 HIS A C 1
ATOM 2475 O O . HIS A 1 310 ? 20.723 -8.759 -50.709 1.00 61.47 310 HIS A O 1
ATOM 2481 N N . GLU A 1 311 ? 20.382 -9.857 -48.776 1.00 60.56 311 GLU A N 1
ATOM 2482 C CA . GLU A 1 311 ? 18.926 -10.053 -48.934 1.00 60.56 311 GLU A CA 1
ATOM 2483 C C . GLU A 1 311 ? 18.065 -9.222 -47.958 1.00 60.56 311 GLU A C 1
ATOM 2485 O O . GLU A 1 311 ? 16.847 -9.384 -47.927 1.00 60.56 311 GLU A O 1
ATOM 2490 N N . ARG A 1 312 ? 18.655 -8.319 -47.156 1.00 68.75 312 ARG A N 1
ATOM 2491 C CA . ARG A 1 312 ? 17.933 -7.620 -46.075 1.00 68.75 312 ARG A CA 1
ATOM 2492 C C . ARG A 1 312 ? 17.435 -6.224 -46.455 1.00 68.75 312 ARG A C 1
ATOM 2494 O O . ARG A 1 312 ? 18.172 -5.416 -47.016 1.00 68.75 312 ARG A O 1
ATOM 2501 N N . THR A 1 313 ? 16.212 -5.898 -46.037 1.00 74.00 313 THR A N 1
ATOM 2502 C CA . THR A 1 313 ? 15.689 -4.524 -46.039 1.00 74.00 313 THR A CA 1
ATOM 2503 C C . THR A 1 313 ? 16.317 -3.721 -44.891 1.00 74.00 313 THR A C 1
ATOM 2505 O O . THR A 1 313 ? 16.179 -4.091 -43.724 1.00 74.00 313 THR A O 1
ATOM 2508 N N . GLU A 1 314 ? 16.964 -2.590 -45.194 1.00 76.00 314 GLU A N 1
ATOM 2509 C CA . GLU A 1 314 ? 17.670 -1.748 -44.203 1.00 76.00 314 GLU A CA 1
ATOM 2510 C C . GLU A 1 314 ? 16.747 -1.247 -43.069 1.00 76.00 314 GLU A C 1
ATOM 2512 O O . GLU A 1 314 ? 17.147 -1.170 -41.905 1.00 76.00 314 GLU A O 1
ATOM 2517 N N . VAL A 1 315 ? 15.477 -0.972 -43.391 1.00 75.81 315 VAL A N 1
ATOM 2518 C CA . VAL A 1 315 ? 14.452 -0.523 -42.432 1.00 75.81 315 VAL A CA 1
ATOM 2519 C C . VAL A 1 315 ? 14.140 -1.609 -41.397 1.00 75.81 315 VAL A C 1
ATOM 2521 O O . VAL A 1 315 ? 14.126 -1.344 -40.191 1.00 75.81 315 VAL A O 1
ATOM 2524 N N . THR A 1 316 ? 13.936 -2.841 -41.855 1.00 81.62 316 THR A N 1
ATOM 2525 C CA . THR A 1 316 ? 13.566 -3.982 -41.010 1.00 81.62 316 THR A CA 1
ATOM 2526 C C . THR A 1 316 ? 14.731 -4.433 -40.145 1.00 81.62 316 THR A C 1
ATOM 2528 O O . THR A 1 316 ? 14.547 -4.716 -38.963 1.00 81.62 316 THR A O 1
ATOM 2531 N N . GLU A 1 317 ? 15.952 -4.414 -40.685 1.00 84.81 317 GLU A N 1
ATOM 2532 C CA . GLU A 1 317 ? 17.167 -4.695 -39.917 1.00 84.81 317 GLU A CA 1
ATOM 2533 C C . GLU A 1 317 ? 17.332 -3.711 -38.746 1.00 84.81 317 GLU A C 1
ATOM 2535 O O . GLU A 1 317 ? 17.583 -4.128 -37.610 1.00 84.81 317 GLU A O 1
ATOM 2540 N N . GLY A 1 318 ? 17.127 -2.411 -38.988 1.00 88.06 318 GLY A N 1
ATOM 2541 C CA . GLY A 1 318 ? 17.177 -1.388 -37.943 1.00 88.06 318 GLY A CA 1
ATOM 2542 C C . GLY A 1 318 ? 16.128 -1.604 -36.848 1.00 88.06 318 GLY A C 1
ATOM 2543 O O . GLY A 1 318 ? 16.441 -1.512 -35.654 1.00 88.06 318 GLY A O 1
ATOM 2544 N N . PHE A 1 319 ? 14.899 -1.946 -37.242 1.00 91.38 319 PHE A N 1
ATOM 2545 C CA . PHE A 1 319 ? 13.812 -2.230 -36.306 1.00 91.38 319 PHE A CA 1
ATOM 2546 C C . PHE A 1 319 ? 14.092 -3.484 -35.469 1.00 91.38 319 PHE A C 1
ATOM 2548 O O . PHE A 1 319 ? 14.067 -3.417 -34.237 1.00 91.38 319 PHE A O 1
ATOM 2555 N N . LEU A 1 320 ? 14.423 -4.605 -36.117 1.00 92.06 320 LEU A N 1
ATOM 2556 C CA . LEU A 1 320 ? 14.739 -5.877 -35.465 1.00 92.06 320 LEU A CA 1
ATOM 2557 C C . LEU A 1 320 ? 15.911 -5.725 -34.492 1.00 92.06 320 LEU A C 1
ATOM 2559 O O . LEU A 1 320 ? 15.829 -6.172 -33.351 1.00 92.06 320 LEU A O 1
ATOM 2563 N N . LYS A 1 321 ? 16.967 -5.001 -34.872 1.00 92.44 321 LYS A N 1
ATOM 2564 C CA . LYS A 1 321 ? 18.111 -4.737 -33.990 1.00 92.44 321 LYS A CA 1
ATOM 2565 C C . LYS A 1 321 ? 17.740 -3.878 -32.778 1.00 92.44 321 LYS A C 1
ATOM 2567 O O . LYS A 1 321 ? 18.229 -4.130 -31.679 1.00 92.44 321 LYS A O 1
ATOM 2572 N N . SER A 1 322 ? 16.870 -2.881 -32.947 1.00 94.00 322 SER A N 1
ATOM 2573 C CA . SER A 1 322 ? 16.430 -2.012 -31.848 1.00 94.00 322 SER A CA 1
ATOM 2574 C C . SER A 1 322 ? 15.444 -2.699 -30.896 1.00 94.00 322 SER A C 1
ATOM 2576 O O . SER A 1 322 ? 15.490 -2.450 -29.689 1.00 94.00 322 SER A O 1
ATOM 2578 N N . ARG A 1 323 ? 14.545 -3.537 -31.424 1.00 94.44 323 ARG A N 1
ATOM 2579 C CA . ARG A 1 323 ? 13.399 -4.098 -30.690 1.00 94.44 323 ARG A CA 1
ATOM 2580 C C . ARG A 1 323 ? 13.574 -5.547 -30.263 1.00 94.44 323 ARG A C 1
ATOM 2582 O O . ARG A 1 323 ? 13.017 -5.911 -29.233 1.00 94.44 323 ARG A O 1
ATOM 2589 N N . PHE A 1 324 ? 14.358 -6.326 -31.003 1.00 96.06 324 PHE A N 1
ATOM 2590 C CA . PHE A 1 324 ? 14.602 -7.750 -30.764 1.00 96.06 324 PHE A CA 1
ATOM 2591 C C . PHE A 1 324 ? 16.094 -8.129 -30.708 1.00 96.06 324 PHE A C 1
ATOM 2593 O O . PHE A 1 324 ? 16.431 -9.289 -30.497 1.00 96.06 324 PHE A O 1
ATOM 2600 N N . GLY A 1 325 ? 17.010 -7.159 -30.828 1.00 92.44 325 GLY A N 1
ATOM 2601 C CA . GLY A 1 325 ? 18.462 -7.399 -30.821 1.00 92.44 325 GLY A CA 1
ATOM 2602 C C . GLY A 1 325 ? 19.048 -7.827 -29.469 1.00 92.44 325 GLY A C 1
ATOM 2603 O O . GLY A 1 325 ? 20.251 -8.043 -29.356 1.00 92.44 325 GLY A O 1
ATOM 2604 N N . GLY A 1 326 ? 18.224 -7.934 -28.428 1.00 95.19 326 GLY A N 1
ATOM 2605 C CA . GLY A 1 326 ? 18.619 -8.447 -27.125 1.00 95.19 326 GLY A CA 1
ATOM 2606 C C . GLY A 1 326 ? 17.403 -8.779 -26.270 1.00 95.19 326 GLY A C 1
ATOM 2607 O O . GLY A 1 326 ? 16.344 -8.176 -26.428 1.00 95.19 326 GLY A O 1
ATOM 2608 N N . LEU A 1 327 ? 17.570 -9.700 -25.318 1.00 97.19 327 LEU A N 1
ATOM 2609 C CA . LEU A 1 327 ? 16.460 -10.251 -24.535 1.00 97.19 327 LEU A CA 1
ATOM 2610 C C . LEU A 1 327 ? 15.621 -9.178 -23.828 1.00 97.19 327 LEU A C 1
ATOM 2612 O O . LEU A 1 327 ? 14.396 -9.211 -23.886 1.00 97.19 327 LEU A O 1
ATOM 2616 N N . GLN A 1 328 ? 16.268 -8.190 -23.203 1.00 97.00 328 GLN A N 1
ATOM 2617 C CA . GLN A 1 328 ? 15.565 -7.091 -22.536 1.00 97.00 328 GLN A CA 1
ATOM 2618 C C . GLN A 1 328 ? 14.745 -6.247 -23.524 1.00 97.00 328 GLN A C 1
ATOM 2620 O O . GLN A 1 328 ? 13.626 -5.850 -23.199 1.00 97.00 328 GLN A O 1
ATOM 2625 N N . ALA A 1 329 ? 15.287 -5.984 -24.718 1.00 96.38 329 ALA A N 1
ATOM 2626 C CA . ALA A 1 329 ? 14.579 -5.249 -25.760 1.00 96.38 329 ALA A CA 1
ATOM 2627 C C . ALA A 1 329 ? 13.366 -6.050 -26.250 1.00 96.38 329 ALA A C 1
ATOM 2629 O O . ALA A 1 329 ? 12.267 -5.502 -26.275 1.00 96.38 329 ALA A O 1
ATOM 2630 N N . SER A 1 330 ? 13.529 -7.352 -26.508 1.00 97.69 330 SER A N 1
ATOM 2631 C CA . SER A 1 330 ? 12.442 -8.250 -26.918 1.00 97.69 330 SER A CA 1
ATOM 2632 C C . SER A 1 330 ? 11.330 -8.308 -25.873 1.00 97.69 330 SER A C 1
ATOM 2634 O O . SER A 1 330 ? 10.161 -8.118 -26.199 1.00 97.69 330 SER A O 1
ATOM 2636 N N . MET A 1 331 ? 11.682 -8.488 -24.595 1.00 97.94 331 MET A N 1
ATOM 2637 C CA . MET A 1 331 ? 10.715 -8.487 -23.492 1.00 97.94 331 MET A CA 1
ATOM 2638 C C . MET A 1 331 ? 9.968 -7.151 -23.381 1.00 97.94 331 MET A C 1
ATOM 2640 O O . MET A 1 331 ? 8.753 -7.140 -23.185 1.00 97.94 331 MET A O 1
ATOM 2644 N N . HIS A 1 332 ? 10.667 -6.022 -23.535 1.00 97.50 332 HIS A N 1
ATOM 2645 C CA . HIS A 1 332 ? 10.042 -4.699 -23.531 1.00 97.50 332 HIS A CA 1
ATOM 2646 C C . HIS A 1 332 ? 9.121 -4.495 -24.743 1.00 97.50 332 HIS A C 1
ATOM 2648 O O . HIS A 1 332 ? 8.042 -3.931 -24.595 1.00 97.50 332 HIS A O 1
ATOM 2654 N N . THR A 1 333 ? 9.511 -4.962 -25.930 1.00 97.25 333 THR A N 1
ATOM 2655 C CA . THR A 1 333 ? 8.698 -4.901 -27.155 1.00 97.25 333 THR A CA 1
ATOM 2656 C C . THR A 1 333 ? 7.415 -5.718 -27.012 1.00 97.25 333 THR A C 1
ATOM 2658 O O . THR A 1 333 ? 6.336 -5.222 -27.334 1.00 97.25 333 THR A O 1
ATOM 2661 N N . LEU A 1 334 ? 7.503 -6.931 -26.459 1.00 97.56 334 LEU A N 1
ATOM 2662 C CA . LEU A 1 334 ? 6.348 -7.783 -26.165 1.00 97.56 334 LEU A CA 1
ATOM 2663 C C . LEU A 1 334 ? 5.401 -7.118 -25.157 1.00 97.56 334 LEU A C 1
ATOM 2665 O O . LEU A 1 334 ? 4.210 -6.979 -25.429 1.00 97.56 334 LEU A O 1
ATOM 2669 N N . TYR A 1 335 ? 5.942 -6.604 -24.046 1.00 97.12 335 TYR A N 1
ATOM 2670 C CA . TYR A 1 335 ? 5.172 -5.843 -23.058 1.00 97.12 335 TYR A CA 1
ATOM 2671 C C . TYR A 1 335 ? 4.497 -4.602 -23.668 1.00 97.12 335 TYR A C 1
ATOM 2673 O O . TYR A 1 335 ? 3.307 -4.367 -23.452 1.00 97.12 335 TYR A O 1
ATOM 2681 N N . ALA A 1 336 ? 5.229 -3.815 -24.461 1.00 96.50 336 ALA A N 1
ATOM 2682 C CA . ALA A 1 336 ? 4.701 -2.628 -25.131 1.00 96.50 336 ALA A CA 1
ATOM 2683 C C . ALA A 1 336 ? 3.583 -2.977 -26.127 1.00 96.50 336 ALA A C 1
ATOM 2685 O O . ALA A 1 336 ? 2.622 -2.221 -26.248 1.00 96.50 336 ALA A O 1
ATOM 2686 N N . SER A 1 337 ? 3.671 -4.132 -26.790 1.00 96.06 337 SER A N 1
ATOM 2687 C CA . SER A 1 337 ? 2.683 -4.576 -27.781 1.00 96.06 337 SER A CA 1
ATOM 2688 C C . SER A 1 337 ? 1.339 -4.959 -27.152 1.00 96.06 337 SER A C 1
ATOM 2690 O O . SER A 1 337 ? 0.296 -4.693 -27.742 1.00 96.06 337 SER A O 1
ATOM 2692 N N . ILE A 1 338 ? 1.337 -5.528 -25.938 1.00 95.38 338 ILE A N 1
ATOM 2693 C CA . ILE A 1 338 ? 0.096 -5.878 -25.215 1.00 95.38 338 ILE A CA 1
ATOM 2694 C C . ILE A 1 338 ? -0.477 -4.715 -24.389 1.00 95.38 338 ILE A C 1
ATOM 2696 O O . ILE A 1 338 ? -1.652 -4.738 -24.037 1.00 95.38 338 ILE A O 1
ATOM 2700 N N . THR A 1 339 ? 0.334 -3.698 -24.075 1.00 94.12 339 THR A N 1
ATOM 2701 C CA . THR A 1 339 ? -0.084 -2.511 -23.298 1.00 94.12 339 THR A CA 1
ATOM 2702 C C . THR A 1 339 ? -0.413 -1.289 -24.159 1.00 94.12 339 THR A C 1
ATOM 2704 O O . THR A 1 339 ? -0.836 -0.265 -23.627 1.00 94.12 339 THR A O 1
ATOM 2707 N N . GLY A 1 340 ? -0.237 -1.379 -25.482 1.00 90.62 340 GLY A N 1
ATOM 2708 C CA . GLY A 1 340 ? -0.513 -0.288 -26.423 1.00 90.62 340 GLY A CA 1
ATOM 2709 C C . GLY A 1 340 ? 0.600 0.760 -26.537 1.00 90.62 340 GLY A C 1
ATOM 2710 O O . GLY A 1 340 ? 0.371 1.834 -27.085 1.00 90.62 340 GLY A O 1
ATOM 2711 N N . GLY A 1 341 ? 1.803 0.471 -26.032 1.00 91.75 341 GLY A N 1
ATOM 2712 C CA . GLY A 1 341 ? 2.988 1.323 -26.192 1.00 91.75 341 GLY A CA 1
ATOM 2713 C C . GLY A 1 341 ? 3.683 1.187 -27.554 1.00 91.75 341 GLY A C 1
ATOM 2714 O O . GLY A 1 341 ? 4.473 2.053 -27.925 1.00 91.75 341 GLY A O 1
ATOM 2715 N N . LEU A 1 342 ? 3.403 0.110 -28.291 1.00 92.69 342 LEU A N 1
ATOM 2716 C CA . LEU A 1 342 ? 3.848 -0.127 -29.664 1.00 92.69 342 LEU A CA 1
ATOM 2717 C C . LEU A 1 342 ? 2.706 -0.783 -30.443 1.00 92.69 342 LEU A C 1
ATOM 2719 O O . LEU A 1 342 ? 2.028 -1.663 -29.908 1.00 92.69 342 LEU A O 1
ATOM 2723 N N . THR A 1 343 ? 2.513 -0.400 -31.705 1.00 94.19 343 THR A N 1
ATOM 2724 C CA . THR A 1 343 ? 1.566 -1.093 -32.579 1.00 94.19 343 THR A CA 1
ATOM 2725 C C . THR A 1 343 ? 2.058 -2.521 -32.807 1.00 94.19 343 THR A C 1
ATOM 2727 O O . THR A 1 343 ? 3.099 -2.732 -33.426 1.00 94.19 343 THR A O 1
ATOM 2730 N N . TRP A 1 344 ? 1.315 -3.519 -32.324 1.00 94.56 344 TRP A N 1
ATOM 2731 C CA . TRP A 1 344 ? 1.708 -4.929 -32.442 1.00 94.56 344 TRP A CA 1
ATOM 2732 C C . TRP A 1 344 ? 1.917 -5.370 -33.902 1.00 94.56 344 TRP A C 1
ATOM 2734 O O . TRP A 1 344 ? 2.716 -6.269 -34.153 1.00 94.56 344 TRP A O 1
ATOM 2744 N N . ILE A 1 345 ? 1.248 -4.711 -34.859 1.00 94.75 345 ILE A N 1
ATOM 2745 C CA . ILE A 1 345 ? 1.382 -5.000 -36.291 1.00 94.75 345 ILE A CA 1
ATOM 2746 C C . ILE A 1 345 ? 2.792 -4.704 -36.818 1.00 94.75 345 ILE A C 1
ATOM 2748 O O . ILE A 1 345 ? 3.313 -5.477 -37.607 1.00 94.75 345 ILE A O 1
ATOM 2752 N N . GLU A 1 346 ? 3.458 -3.656 -36.322 1.00 93.06 346 GLU A N 1
ATOM 2753 C CA . GLU A 1 346 ? 4.815 -3.294 -36.757 1.00 93.06 346 GLU A CA 1
ATOM 2754 C C . GLU A 1 346 ? 5.824 -4.375 -36.353 1.00 93.06 346 GLU A C 1
ATOM 2756 O O . GLU A 1 346 ? 6.691 -4.765 -37.131 1.00 93.06 346 GLU A O 1
ATOM 2761 N N . ALA A 1 347 ? 5.682 -4.900 -35.132 1.00 94.19 347 ALA A N 1
ATOM 2762 C CA . ALA A 1 347 ? 6.508 -5.997 -34.647 1.00 94.19 347 ALA A CA 1
ATOM 2763 C C . ALA A 1 347 ? 6.216 -7.307 -35.392 1.00 94.19 347 ALA A C 1
ATOM 2765 O O . ALA A 1 347 ? 7.143 -8.042 -35.728 1.00 94.19 347 ALA A O 1
ATOM 2766 N N . ARG A 1 348 ? 4.939 -7.574 -35.680 1.00 95.69 348 ARG A N 1
ATOM 2767 C CA . ARG A 1 348 ? 4.501 -8.729 -36.464 1.00 95.69 348 ARG A CA 1
ATOM 2768 C C . ARG A 1 348 ? 5.079 -8.700 -37.876 1.00 95.69 348 ARG A C 1
ATOM 2770 O O . ARG A 1 348 ? 5.631 -9.709 -38.303 1.00 95.69 348 ARG A O 1
ATOM 2777 N N . ASP A 1 349 ? 4.958 -7.581 -38.586 1.00 94.00 349 ASP A N 1
ATOM 2778 C CA . ASP A 1 349 ? 5.394 -7.464 -39.982 1.00 94.00 349 ASP A CA 1
ATOM 2779 C C . ASP A 1 349 ? 6.919 -7.583 -40.095 1.00 94.00 349 ASP A C 1
ATOM 2781 O O . ASP A 1 349 ? 7.416 -8.318 -40.945 1.00 94.00 349 ASP A O 1
ATOM 2785 N N . ALA A 1 350 ? 7.666 -6.985 -39.158 1.00 92.69 350 ALA A N 1
ATOM 2786 C CA . ALA A 1 350 ? 9.120 -7.138 -39.100 1.00 92.69 350 ALA A CA 1
ATOM 2787 C C . ALA A 1 350 ? 9.568 -8.594 -38.860 1.00 92.69 350 ALA A C 1
ATOM 2789 O O . ALA A 1 350 ? 10.591 -9.025 -39.390 1.00 92.69 350 ALA A O 1
ATOM 2790 N N . LEU A 1 351 ? 8.816 -9.363 -38.064 1.00 94.06 351 LEU A N 1
ATOM 2791 C CA . LEU A 1 351 ? 9.080 -10.788 -37.840 1.00 94.06 351 LEU A CA 1
ATOM 2792 C C . LEU A 1 351 ? 8.640 -11.656 -39.031 1.00 94.06 351 LEU A C 1
ATOM 2794 O O . LEU A 1 351 ? 9.302 -12.649 -39.333 1.00 94.06 351 LEU A O 1
ATOM 2798 N N . ALA A 1 352 ? 7.562 -11.280 -39.725 1.00 94.00 352 ALA A N 1
ATOM 2799 C CA . ALA A 1 352 ? 7.080 -11.968 -40.922 1.00 94.00 352 ALA A CA 1
ATOM 2800 C C . ALA A 1 352 ? 8.064 -11.857 -42.100 1.00 94.00 352 ALA A C 1
ATOM 2802 O O . ALA A 1 352 ? 8.181 -12.803 -42.875 1.00 94.00 352 ALA A O 1
ATOM 2803 N N . GLU A 1 353 ? 8.836 -10.766 -42.189 1.00 89.81 353 GLU A N 1
ATOM 2804 C CA . GLU A 1 353 ? 9.918 -10.631 -43.178 1.00 89.81 353 GLU A CA 1
ATOM 2805 C C . GLU A 1 353 ? 11.033 -11.676 -43.010 1.00 89.81 353 GLU A C 1
ATOM 2807 O O . GLU A 1 353 ? 11.667 -12.052 -43.994 1.00 89.81 353 GLU A O 1
ATOM 2812 N N . ILE A 1 354 ? 11.263 -12.185 -41.792 1.00 89.75 354 ILE A N 1
ATOM 2813 C CA . ILE A 1 354 ? 12.182 -13.313 -41.566 1.00 89.75 354 ILE A CA 1
ATOM 2814 C C . ILE A 1 354 ? 11.540 -14.603 -42.087 1.00 89.75 354 ILE A C 1
ATOM 2816 O O . ILE A 1 354 ? 12.168 -15.395 -42.790 1.00 89.75 354 ILE A O 1
ATOM 2820 N N . SER A 1 355 ? 10.293 -14.845 -41.677 1.00 91.44 355 SER A N 1
ATOM 2821 C CA . SER A 1 355 ? 9.437 -15.935 -42.139 1.00 91.44 355 SER A CA 1
ATOM 2822 C C . SER A 1 355 ? 8.023 -15.729 -41.596 1.00 91.44 355 SER A C 1
ATOM 2824 O O . SER A 1 355 ? 7.859 -15.424 -40.412 1.00 91.44 355 SER A O 1
ATOM 2826 N N . ASP A 1 356 ? 7.000 -15.997 -42.412 1.00 93.38 356 ASP A N 1
ATOM 2827 C CA . ASP A 1 356 ? 5.588 -15.852 -42.023 1.00 93.38 356 ASP A CA 1
ATOM 2828 C C . ASP A 1 356 ? 5.240 -16.581 -40.713 1.00 93.38 356 ASP A C 1
ATOM 2830 O O . ASP A 1 356 ? 4.407 -16.110 -39.937 1.00 93.38 356 ASP A O 1
ATOM 2834 N N . ILE A 1 357 ? 5.908 -17.707 -40.419 1.00 95.69 357 ILE A N 1
ATOM 2835 C CA . ILE A 1 357 ? 5.689 -18.481 -39.188 1.00 95.69 357 ILE A CA 1
ATOM 2836 C C . ILE A 1 357 ? 5.955 -17.655 -37.921 1.00 95.69 357 ILE A C 1
ATOM 2838 O O . ILE A 1 357 ? 5.235 -17.803 -36.934 1.00 95.69 357 ILE A O 1
ATOM 2842 N N . TRP A 1 358 ? 6.948 -16.759 -37.945 1.00 94.75 358 TRP A N 1
ATOM 2843 C CA . TRP A 1 358 ? 7.293 -15.911 -36.803 1.00 94.75 358 TRP A CA 1
ATOM 2844 C C . TRP A 1 358 ? 6.292 -14.771 -36.625 1.00 94.75 358 TRP A C 1
ATOM 2846 O O . TRP A 1 358 ? 5.953 -14.439 -35.489 1.00 94.75 358 TRP A O 1
ATOM 2856 N N . GLY A 1 359 ? 5.754 -14.243 -37.729 1.00 95.12 359 GLY A N 1
ATOM 2857 C CA . GLY A 1 359 ? 4.625 -13.313 -37.709 1.00 95.12 359 GLY A CA 1
ATOM 2858 C C . GLY A 1 359 ? 3.379 -13.945 -37.079 1.00 95.12 359 GLY A C 1
ATOM 2859 O O . GLY A 1 359 ? 2.813 -13.387 -36.139 1.00 95.12 359 GLY A O 1
ATOM 2860 N N . PHE A 1 360 ? 3.002 -15.155 -37.512 1.00 96.81 360 PHE A N 1
ATOM 2861 C CA . PHE A 1 360 ? 1.874 -15.894 -36.926 1.00 96.81 360 PHE A CA 1
ATOM 2862 C C . PHE A 1 360 ? 2.092 -16.250 -35.452 1.00 96.81 360 PHE A C 1
ATOM 2864 O O . PHE A 1 360 ? 1.160 -16.170 -34.651 1.00 96.81 360 PHE A O 1
ATOM 2871 N N . LEU A 1 361 ? 3.316 -16.618 -35.062 1.00 97.31 361 LEU A N 1
ATOM 2872 C CA . LEU A 1 361 ? 3.636 -16.888 -33.661 1.00 97.31 361 LEU A CA 1
ATOM 2873 C C . LEU A 1 361 ? 3.490 -15.627 -32.794 1.00 97.31 361 LEU A C 1
ATOM 2875 O O . LEU A 1 361 ? 3.003 -15.711 -31.665 1.00 97.31 361 LEU A O 1
ATOM 2879 N N . PHE A 1 362 ? 3.873 -14.459 -33.317 1.00 97.38 362 PHE A N 1
ATOM 2880 C CA . PHE A 1 362 ? 3.686 -13.180 -32.634 1.00 97.38 362 PHE A CA 1
ATOM 2881 C C . PHE A 1 362 ? 2.200 -12.818 -32.495 1.00 97.38 362 PHE A C 1
ATOM 2883 O O . PHE A 1 362 ? 1.762 -12.420 -31.417 1.00 97.38 362 PHE A O 1
ATOM 2890 N N . GLU A 1 363 ? 1.393 -13.022 -33.539 1.00 96.81 363 GLU A N 1
ATOM 2891 C CA . GLU A 1 363 ? -0.068 -12.860 -33.459 1.00 96.81 363 GLU A CA 1
ATOM 2892 C C . GLU A 1 363 ? -0.691 -13.793 -32.413 1.00 96.81 363 GLU A C 1
ATOM 2894 O O . GLU A 1 363 ? -1.525 -13.360 -31.615 1.00 96.81 363 GLU A O 1
ATOM 2899 N N . ALA A 1 364 ? -0.255 -15.056 -32.365 1.00 97.06 364 ALA A N 1
ATOM 2900 C CA . ALA A 1 364 ? -0.713 -16.020 -31.369 1.00 97.06 364 ALA A CA 1
ATOM 2901 C C . ALA A 1 364 ? -0.349 -15.585 -29.941 1.00 97.06 364 ALA A C 1
ATOM 2903 O O . ALA A 1 364 ? -1.179 -15.708 -29.038 1.00 97.06 364 ALA A O 1
ATOM 2904 N N . TYR A 1 365 ? 0.849 -15.025 -29.735 1.00 97.50 365 TYR A N 1
ATOM 2905 C CA . TYR A 1 365 ? 1.244 -14.408 -28.465 1.00 97.50 365 TYR A CA 1
ATOM 2906 C C . TYR A 1 365 ? 0.293 -13.268 -28.069 1.00 97.50 365 TYR A C 1
ATOM 2908 O O . TYR A 1 365 ? -0.211 -13.258 -26.944 1.00 97.50 365 TYR A O 1
ATOM 2916 N N . ILE A 1 366 ? -0.001 -12.343 -28.991 1.00 97.31 366 ILE A N 1
ATOM 2917 C CA . ILE A 1 366 ? -0.919 -11.224 -28.738 1.00 97.31 366 ILE A CA 1
ATOM 2918 C C . ILE A 1 366 ? -2.314 -11.745 -28.381 1.00 97.31 366 ILE A C 1
ATOM 2920 O O . ILE A 1 366 ? -2.871 -11.347 -27.358 1.00 97.31 366 ILE A O 1
ATOM 2924 N N . ALA A 1 367 ? -2.859 -12.672 -29.171 1.00 96.69 367 ALA A N 1
ATOM 2925 C CA . ALA A 1 367 ? -4.167 -13.266 -28.917 1.00 96.69 367 ALA A CA 1
ATOM 2926 C C . ALA A 1 367 ? -4.213 -13.964 -27.550 1.00 96.69 367 ALA A C 1
ATOM 2928 O O . ALA A 1 367 ? -5.138 -13.741 -26.769 1.00 96.69 367 ALA A O 1
ATOM 2929 N N . PHE A 1 368 ? -3.195 -14.760 -27.220 1.00 95.69 368 PHE A N 1
ATOM 2930 C CA . PHE A 1 368 ? -3.105 -15.444 -25.934 1.00 95.69 368 PHE A CA 1
ATOM 2931 C C . PHE A 1 368 ? -3.035 -14.458 -24.758 1.00 95.69 368 PHE A C 1
ATOM 2933 O O . PHE A 1 368 ? -3.778 -14.599 -23.783 1.00 95.69 368 PHE A O 1
ATOM 2940 N N . CYS A 1 369 ? -2.196 -13.424 -24.846 1.00 96.00 369 CYS A N 1
ATOM 2941 C CA . CYS A 1 369 ? -2.076 -12.427 -23.787 1.00 96.00 369 CYS A CA 1
ATOM 2942 C C . CYS A 1 369 ? -3.356 -11.602 -23.602 1.00 96.00 369 CYS A C 1
ATOM 2944 O O . CYS A 1 369 ? -3.776 -11.407 -22.463 1.00 96.00 369 CYS A O 1
ATOM 2946 N N . LEU A 1 370 ? -3.991 -11.150 -24.687 1.00 93.81 370 LEU A N 1
ATOM 2947 C CA . LEU A 1 370 ? -5.184 -10.304 -24.611 1.00 93.81 370 LEU A CA 1
ATOM 2948 C C . LEU A 1 370 ? -6.445 -11.089 -24.223 1.00 93.81 370 LEU A C 1
ATOM 2950 O O . LEU A 1 370 ? -7.195 -10.640 -23.360 1.00 93.81 370 LEU A O 1
ATOM 2954 N N . PHE A 1 371 ? -6.686 -12.260 -24.824 1.00 94.00 371 PHE A N 1
ATOM 2955 C CA . PHE A 1 371 ? -7.921 -13.016 -24.588 1.00 94.00 371 PHE A CA 1
ATOM 2956 C C . PHE A 1 371 ? -7.871 -13.911 -23.351 1.00 94.00 371 PHE A C 1
ATOM 2958 O O . PHE A 1 371 ? -8.912 -14.124 -22.729 1.00 94.00 371 PHE A O 1
ATOM 2965 N N . ALA A 1 372 ? -6.699 -14.432 -22.979 1.00 92.69 372 ALA A N 1
ATOM 2966 C CA . ALA A 1 372 ? -6.569 -15.311 -21.820 1.00 92.69 372 ALA A CA 1
ATOM 2967 C C . ALA A 1 372 ? -5.901 -14.596 -20.642 1.00 92.69 372 ALA A C 1
ATOM 2969 O O . ALA A 1 372 ? -6.528 -14.409 -19.603 1.00 92.69 372 ALA A O 1
ATOM 2970 N N . VAL A 1 373 ? -4.643 -14.173 -20.786 1.00 92.62 373 VAL A N 1
ATOM 2971 C CA . VAL A 1 373 ? -3.819 -13.782 -19.626 1.00 92.62 373 VAL A CA 1
ATOM 2972 C C . VAL A 1 373 ? -4.322 -12.507 -18.947 1.00 92.62 373 VAL A C 1
ATOM 2974 O O . VAL A 1 373 ? -4.490 -12.500 -17.727 1.00 92.62 373 VAL A O 1
ATOM 2977 N N . LEU A 1 374 ? -4.594 -11.441 -19.707 1.00 92.00 374 LEU A N 1
ATOM 2978 C CA . LEU A 1 374 ? -5.102 -10.187 -19.141 1.00 92.00 374 LEU A CA 1
ATOM 2979 C C . LEU A 1 374 ? -6.489 -10.371 -18.519 1.00 92.00 374 LEU A C 1
ATOM 2981 O O . LEU A 1 374 ? -6.723 -9.879 -17.421 1.00 92.00 374 LEU A O 1
ATOM 2985 N N . ASN A 1 375 ? -7.367 -11.150 -19.153 1.00 90.88 375 ASN A N 1
ATOM 2986 C CA . ASN A 1 375 ? -8.695 -11.441 -18.612 1.00 90.88 375 ASN A CA 1
ATOM 2987 C C . ASN A 1 375 ? -8.630 -12.257 -17.312 1.00 90.88 375 ASN A C 1
ATOM 2989 O O . ASN A 1 375 ? -9.350 -11.951 -16.362 1.00 90.88 375 ASN A O 1
ATOM 2993 N N . VAL A 1 376 ? -7.735 -13.249 -17.228 1.00 89.88 376 VAL A N 1
ATOM 2994 C CA . VAL A 1 376 ? -7.478 -13.988 -15.981 1.00 89.88 376 VAL A CA 1
ATOM 2995 C C . VAL A 1 376 ? -6.942 -13.048 -14.901 1.00 89.88 376 VAL A C 1
ATOM 2997 O O . VAL A 1 376 ? -7.423 -13.087 -13.771 1.00 89.88 376 VAL A O 1
ATOM 3000 N N . MET A 1 377 ? -5.998 -12.162 -15.236 1.00 88.81 377 MET A N 1
ATOM 3001 C CA . MET A 1 377 ? -5.463 -11.176 -14.291 1.00 88.81 377 MET A CA 1
ATOM 3002 C C . MET A 1 377 ? -6.561 -10.240 -13.766 1.00 88.81 377 MET A C 1
ATOM 3004 O O . MET A 1 377 ? -6.647 -10.020 -12.558 1.00 88.81 377 MET A O 1
ATOM 3008 N N . THR A 1 378 ? -7.428 -9.724 -14.644 1.00 89.19 378 THR A N 1
ATOM 3009 C CA . THR A 1 378 ? -8.584 -8.909 -14.247 1.00 89.19 378 THR A CA 1
ATOM 3010 C C . THR A 1 378 ? -9.535 -9.697 -13.345 1.00 89.19 378 THR A C 1
ATOM 3012 O O . THR A 1 378 ? -9.965 -9.170 -12.322 1.00 89.19 378 THR A O 1
ATOM 3015 N N . GLY A 1 379 ? -9.805 -10.968 -13.658 1.00 90.12 379 GLY A N 1
ATOM 3016 C CA . GLY A 1 379 ? -10.634 -11.845 -12.828 1.00 90.12 379 GLY A CA 1
ATOM 3017 C C . GLY A 1 379 ? -10.070 -12.046 -11.418 1.00 90.12 379 GLY A C 1
ATOM 3018 O O . GLY A 1 379 ? -10.789 -11.860 -10.439 1.00 90.12 379 GLY A O 1
ATOM 3019 N N . VAL A 1 380 ? -8.770 -12.340 -11.299 1.00 87.38 380 VAL A N 1
ATOM 3020 C CA . VAL A 1 380 ? -8.085 -12.482 -10.000 1.00 87.38 380 VAL A CA 1
ATOM 3021 C C . VAL A 1 380 ? -8.121 -11.174 -9.207 1.00 87.38 380 VAL A C 1
ATOM 3023 O O . VAL A 1 380 ? -8.326 -11.196 -7.993 1.00 87.38 380 VAL A O 1
ATOM 3026 N N . PHE A 1 381 ? -7.953 -10.030 -9.875 1.00 83.81 381 PHE A N 1
ATOM 3027 C CA . PHE A 1 381 ? -8.031 -8.722 -9.226 1.00 83.81 381 PHE A CA 1
ATOM 3028 C C . PHE A 1 381 ? -9.435 -8.441 -8.675 1.00 83.81 381 PHE A C 1
ATOM 3030 O O . PHE A 1 381 ? -9.569 -8.043 -7.517 1.00 83.81 381 PHE A O 1
ATOM 3037 N N . CYS A 1 382 ? -10.479 -8.695 -9.470 1.00 87.12 382 CYS A N 1
ATOM 3038 C CA . CYS A 1 382 ? -11.867 -8.554 -9.034 1.00 87.12 382 CYS A CA 1
ATOM 3039 C C . CYS A 1 382 ? -12.191 -9.484 -7.860 1.00 87.12 382 CYS A C 1
ATOM 3041 O O . CYS A 1 382 ? -12.745 -9.017 -6.868 1.00 87.12 382 CYS A O 1
ATOM 3043 N N . GLN A 1 383 ? -11.788 -10.757 -7.930 1.00 87.56 383 GLN A N 1
ATOM 3044 C CA . GLN A 1 383 ? -12.025 -11.716 -6.850 1.00 87.56 383 GLN A CA 1
ATOM 3045 C C . GLN A 1 383 ? -11.333 -11.282 -5.553 1.00 87.56 383 GLN A C 1
ATOM 3047 O O . GLN A 1 383 ? -11.964 -11.226 -4.507 1.00 87.56 383 GLN A O 1
ATOM 3052 N N . SER A 1 384 ? -10.061 -10.880 -5.624 1.00 85.25 384 SER A N 1
ATOM 3053 C CA . SER A 1 384 ? -9.314 -10.399 -4.455 1.00 85.25 384 SER A CA 1
ATOM 3054 C C . SER A 1 384 ? -9.946 -9.149 -3.829 1.00 85.25 384 SER A C 1
ATOM 3056 O O . SER A 1 384 ? -10.003 -9.021 -2.605 1.00 85.25 384 SER A O 1
ATOM 3058 N N . ALA A 1 385 ? -10.462 -8.233 -4.656 1.00 82.12 385 ALA A N 1
ATOM 3059 C CA . ALA A 1 385 ? -11.187 -7.062 -4.177 1.00 82.12 385 ALA A CA 1
ATOM 3060 C C . ALA A 1 385 ? -12.510 -7.441 -3.483 1.00 82.12 385 ALA A C 1
ATOM 3062 O O . ALA A 1 385 ? -12.819 -6.875 -2.434 1.00 82.12 385 ALA A O 1
ATOM 3063 N N . MET A 1 386 ? -13.256 -8.410 -4.027 1.00 84.88 386 MET A N 1
ATOM 3064 C CA . MET A 1 386 ? -14.483 -8.935 -3.413 1.00 84.88 386 MET A CA 1
ATOM 3065 C C . MET A 1 386 ? -14.190 -9.626 -2.077 1.00 84.88 386 MET A C 1
ATOM 3067 O O . MET A 1 386 ? -14.781 -9.256 -1.066 1.00 84.88 386 MET A O 1
ATOM 3071 N N . ASP A 1 387 ? -13.204 -10.524 -2.038 1.00 82.38 387 ASP A N 1
ATOM 3072 C CA . ASP A 1 387 ? -12.792 -11.226 -0.817 1.00 82.38 387 ASP A CA 1
ATOM 3073 C C . ASP A 1 387 ? -12.340 -10.246 0.282 1.00 82.38 387 ASP A C 1
ATOM 3075 O O . ASP A 1 387 ? -12.552 -10.477 1.474 1.00 82.38 387 ASP A O 1
ATOM 3079 N N . SER A 1 388 ? -11.682 -9.143 -0.098 1.00 76.00 388 SER A N 1
ATOM 3080 C CA . SER A 1 388 ? -11.279 -8.096 0.846 1.00 76.00 388 SER A CA 1
ATOM 3081 C C . SER A 1 388 ? -12.484 -7.342 1.411 1.00 76.00 388 SER A C 1
ATOM 3083 O O . SER A 1 388 ? -12.496 -7.037 2.601 1.00 76.00 388 SER A O 1
ATOM 3085 N N . ALA A 1 389 ? -13.491 -7.050 0.584 1.00 76.31 389 ALA A N 1
ATOM 3086 C CA . ALA A 1 389 ? -14.710 -6.376 1.026 1.00 76.31 389 ALA A CA 1
ATOM 3087 C C . ALA A 1 389 ? -15.558 -7.270 1.950 1.00 76.31 389 ALA A C 1
ATOM 3089 O O . ALA A 1 389 ? -16.104 -6.789 2.943 1.00 76.31 389 ALA A O 1
ATOM 3090 N N . GLU A 1 390 ? -15.626 -8.574 1.670 1.00 77.00 390 GLU A N 1
ATOM 3091 C CA . GLU A 1 390 ? -16.313 -9.544 2.530 1.00 77.00 390 GLU A CA 1
ATOM 3092 C C . GLU A 1 390 ? -15.630 -9.692 3.894 1.00 77.00 390 GLU A C 1
ATOM 3094 O O . GLU A 1 390 ? -16.303 -9.694 4.926 1.00 77.00 390 GLU A O 1
ATOM 3099 N N . LYS A 1 391 ? -14.290 -9.734 3.930 1.00 70.25 391 LYS A N 1
ATOM 3100 C CA . LYS A 1 391 ? -13.530 -9.772 5.191 1.00 70.25 391 LYS A CA 1
ATOM 3101 C C . LYS A 1 391 ? -13.777 -8.543 6.057 1.00 70.25 391 LYS A C 1
ATOM 3103 O O . LYS A 1 391 ? -13.916 -8.690 7.269 1.00 70.25 391 LYS A O 1
ATOM 3108 N N . ASP A 1 392 ? -13.867 -7.356 5.462 1.00 70.81 392 ASP A N 1
ATOM 3109 C CA . ASP A 1 392 ? -14.217 -6.141 6.204 1.00 70.81 392 ASP A CA 1
ATOM 3110 C C . ASP A 1 392 ? -15.626 -6.240 6.817 1.00 70.81 392 ASP A C 1
ATOM 3112 O O . ASP A 1 392 ? -15.827 -5.830 7.962 1.00 70.81 392 ASP A O 1
ATOM 3116 N N . HIS A 1 393 ? -16.593 -6.843 6.116 1.00 70.06 393 HIS A N 1
ATOM 3117 C CA . HIS A 1 393 ? -17.935 -7.075 6.659 1.00 70.06 393 HIS A CA 1
ATOM 3118 C C . HIS A 1 393 ? -17.939 -8.084 7.820 1.00 70.06 393 HIS A C 1
ATOM 3120 O O . HIS A 1 393 ? -18.532 -7.812 8.867 1.00 70.06 393 HIS A O 1
ATOM 3126 N N . GLU A 1 394 ? -17.230 -9.210 7.679 1.00 68.44 394 GLU A N 1
ATOM 3127 C CA . GLU A 1 394 ? -17.084 -10.208 8.750 1.00 68.44 394 GLU A CA 1
ATOM 3128 C C . GLU A 1 394 ? -16.389 -9.597 9.979 1.00 68.44 394 GLU A C 1
ATOM 3130 O O . GLU A 1 394 ? -16.805 -9.845 11.109 1.00 68.44 394 GLU A O 1
ATOM 3135 N N . LEU A 1 395 ? -15.380 -8.736 9.786 1.00 67.94 395 LEU A N 1
ATOM 3136 C CA . LEU A 1 395 ? -14.717 -8.012 10.877 1.00 67.94 395 LEU A CA 1
ATOM 3137 C C . LEU A 1 395 ? -15.672 -7.060 11.606 1.00 67.94 395 LEU A C 1
ATOM 3139 O O . LEU A 1 395 ? -15.644 -6.978 12.836 1.00 67.94 395 LEU A O 1
ATOM 3143 N N . VAL A 1 396 ? -16.537 -6.347 10.880 1.00 67.88 396 VAL A N 1
ATOM 3144 C CA . VAL A 1 396 ? -17.575 -5.506 11.497 1.00 67.88 396 VAL A CA 1
ATOM 3145 C C . VAL A 1 396 ? -18.543 -6.361 12.316 1.00 67.88 396 VAL A C 1
ATOM 3147 O O . VAL A 1 396 ? -18.839 -6.014 13.460 1.00 67.88 396 VAL A O 1
ATOM 3150 N N . LEU A 1 397 ? -18.985 -7.501 11.782 1.00 67.44 397 LEU A N 1
ATOM 3151 C CA . LEU A 1 397 ? -19.851 -8.429 12.507 1.00 67.44 397 LEU A CA 1
ATOM 3152 C C . LEU A 1 397 ? -19.166 -8.981 13.768 1.00 67.44 397 LEU A C 1
ATOM 3154 O O . LEU A 1 397 ? -19.774 -9.008 14.840 1.00 67.44 397 LEU A O 1
ATOM 3158 N N . GLN A 1 398 ? -17.889 -9.359 13.674 1.00 65.62 398 GLN A N 1
ATOM 3159 C CA . GLN A 1 398 ? -17.093 -9.809 14.817 1.00 65.62 398 GLN A CA 1
ATOM 3160 C C . GLN A 1 398 ? -16.971 -8.732 15.893 1.00 65.62 398 GLN A C 1
ATOM 3162 O O . GLN A 1 398 ? -17.114 -9.048 17.073 1.00 65.62 398 GLN A O 1
ATOM 3167 N N . ASN A 1 399 ? -16.771 -7.465 15.516 1.00 68.00 399 ASN A N 1
ATOM 3168 C CA . ASN A 1 399 ? -16.731 -6.362 16.477 1.00 68.00 399 ASN A CA 1
ATOM 3169 C C . ASN A 1 399 ? -18.048 -6.245 17.256 1.00 68.00 399 ASN A C 1
ATOM 3171 O O . ASN A 1 399 ? -18.012 -6.119 18.477 1.00 68.00 399 ASN A O 1
ATOM 3175 N N . VAL A 1 400 ? -19.198 -6.373 16.583 1.00 70.75 400 VAL A N 1
ATOM 3176 C CA . VAL A 1 400 ? -20.519 -6.354 17.239 1.00 70.75 400 VAL A CA 1
ATOM 3177 C C . VAL A 1 400 ? -20.672 -7.523 18.219 1.00 70.75 400 VAL A C 1
ATOM 3179 O O . VAL A 1 400 ? -21.165 -7.343 19.334 1.00 70.75 400 VAL A O 1
ATOM 3182 N N . VAL A 1 401 ? -20.238 -8.729 17.839 1.00 72.12 401 VAL A N 1
ATOM 3183 C CA . VAL A 1 401 ? -20.285 -9.911 18.721 1.00 72.12 401 VAL A CA 1
ATOM 3184 C C . VAL A 1 401 ? -19.352 -9.742 19.924 1.00 72.12 401 VAL A C 1
ATOM 3186 O O . VAL A 1 401 ? -19.756 -10.005 21.057 1.00 72.12 401 VAL A O 1
ATOM 3189 N N . GLN A 1 402 ? -18.129 -9.254 19.712 1.00 68.88 402 GLN A N 1
ATOM 3190 C CA . GLN A 1 402 ? -17.173 -8.997 20.791 1.00 68.88 402 GLN A CA 1
ATOM 3191 C C . GLN A 1 402 ? -17.661 -7.910 21.749 1.00 68.88 402 GLN A C 1
ATOM 3193 O O . GLN A 1 402 ? -17.455 -8.018 22.957 1.00 68.88 402 GLN A O 1
ATOM 3198 N N . GLU A 1 403 ? -18.311 -6.868 21.238 1.00 73.19 403 GLU A N 1
ATOM 3199 C CA . GLU A 1 403 ? -18.894 -5.807 22.054 1.00 73.19 403 GLU A CA 1
ATOM 3200 C C . GLU A 1 403 ? -20.020 -6.349 22.945 1.00 73.19 403 GLU A C 1
ATOM 3202 O O . GLU A 1 403 ? -20.038 -6.076 24.148 1.00 73.19 403 GLU A O 1
ATOM 3207 N N . LYS A 1 404 ? -20.881 -7.223 22.405 1.00 73.44 404 LYS A N 1
ATOM 3208 C CA . LYS A 1 404 ? -21.873 -7.959 23.204 1.00 73.44 404 LYS A CA 1
ATOM 3209 C C . LYS A 1 404 ? -21.225 -8.844 24.271 1.00 73.44 404 LYS A C 1
ATOM 3211 O O . LYS A 1 404 ? -21.670 -8.828 25.413 1.00 73.44 404 LYS A O 1
ATOM 3216 N N . ALA A 1 405 ? -20.159 -9.573 23.939 1.00 74.81 405 ALA A N 1
ATOM 3217 C CA . ALA A 1 405 ? -19.458 -10.432 24.897 1.00 74.81 405 ALA A CA 1
ATOM 3218 C C . ALA A 1 405 ? -18.766 -9.633 26.019 1.00 74.81 405 ALA A C 1
ATOM 3220 O O . ALA A 1 405 ? -18.726 -10.069 27.169 1.00 74.81 405 ALA A O 1
ATOM 3221 N N . LYS A 1 406 ? -18.220 -8.447 25.712 1.00 76.94 406 LYS A N 1
ATOM 3222 C CA . LYS A 1 406 ? -17.675 -7.523 26.722 1.00 76.94 406 LYS A CA 1
ATOM 3223 C C . LYS A 1 406 ? -18.768 -7.010 27.653 1.00 76.94 406 LYS A C 1
ATOM 3225 O O . LYS A 1 406 ? -18.568 -7.006 28.862 1.00 76.94 406 LYS A O 1
ATOM 3230 N N . TYR A 1 407 ? -19.916 -6.632 27.094 1.00 78.94 407 TYR A N 1
ATOM 3231 C CA . TYR A 1 407 ? -21.075 -6.212 27.876 1.00 78.94 407 TYR A CA 1
ATOM 3232 C C . TYR A 1 407 ? -21.555 -7.330 28.813 1.00 78.94 407 TYR A C 1
ATOM 3234 O O . TYR A 1 407 ? -21.694 -7.099 30.008 1.00 78.94 407 TYR A O 1
ATOM 3242 N N . PHE A 1 408 ? -21.699 -8.558 28.304 1.00 79.69 408 PHE A N 1
ATOM 3243 C CA . PHE A 1 408 ? -22.095 -9.724 29.101 1.00 79.69 408 PHE A CA 1
ATOM 3244 C C . PHE A 1 408 ? -21.153 -9.966 30.288 1.00 79.69 408 PHE A C 1
ATOM 3246 O O . PHE A 1 408 ? -21.596 -10.154 31.417 1.00 79.69 408 PHE A O 1
ATOM 3253 N N . ARG A 1 409 ? -19.836 -9.887 30.055 1.00 79.38 409 ARG A N 1
ATOM 3254 C CA . ARG A 1 409 ? -18.832 -9.995 31.124 1.00 79.38 409 ARG A CA 1
ATOM 3255 C C . ARG A 1 409 ? -18.951 -8.880 32.159 1.00 79.38 409 ARG A C 1
ATOM 3257 O O . ARG A 1 409 ? -18.831 -9.156 33.348 1.00 79.38 409 ARG A O 1
ATOM 3264 N N . ALA A 1 410 ? -19.192 -7.644 31.727 1.00 79.44 410 ALA A N 1
ATOM 3265 C CA . ALA A 1 410 ? -19.353 -6.512 32.635 1.00 79.44 410 ALA A CA 1
ATOM 3266 C C . ALA A 1 410 ? -20.596 -6.664 33.529 1.00 79.44 410 ALA A C 1
ATOM 3268 O O . ALA A 1 410 ? -20.496 -6.462 34.736 1.00 79.44 410 ALA A O 1
ATOM 3269 N N . VAL A 1 411 ? -21.731 -7.092 32.965 1.00 82.38 411 VAL A N 1
ATOM 3270 C CA . VAL A 1 411 ? -22.970 -7.335 33.726 1.00 82.38 411 VAL A CA 1
ATOM 3271 C C . VAL A 1 411 ? -22.808 -8.513 34.689 1.00 82.38 411 VAL A C 1
ATOM 3273 O O . VAL A 1 411 ? -23.193 -8.411 35.848 1.00 82.38 411 VAL A O 1
ATOM 3276 N N . ARG A 1 412 ? -22.156 -9.604 34.273 1.00 84.06 412 ARG A N 1
ATOM 3277 C CA . ARG A 1 412 ? -21.897 -10.744 35.168 1.00 84.06 412 ARG A CA 1
ATOM 3278 C C . ARG A 1 412 ? -20.954 -10.385 36.320 1.00 84.06 412 ARG A C 1
ATOM 3280 O O . ARG A 1 412 ? -21.140 -10.837 37.448 1.00 84.06 412 ARG A O 1
ATOM 3287 N N . ARG A 1 413 ? -19.966 -9.525 36.056 1.00 82.44 413 ARG A N 1
ATOM 3288 C CA . ARG A 1 413 ? -19.087 -8.973 37.094 1.00 82.44 413 ARG A CA 1
ATOM 3289 C C . ARG A 1 413 ? -19.861 -8.092 38.074 1.00 82.44 413 ARG A C 1
ATOM 3291 O O . ARG A 1 413 ? -19.621 -8.187 39.271 1.00 82.44 413 ARG A O 1
ATOM 3298 N N . LEU A 1 414 ? -20.789 -7.276 37.574 1.00 82.88 414 LEU A N 1
ATOM 3299 C CA . LEU A 1 414 ? -21.686 -6.478 38.407 1.00 82.88 414 LEU A CA 1
ATOM 3300 C C . LEU A 1 414 ? -22.544 -7.380 39.304 1.00 82.88 414 LEU A C 1
ATOM 3302 O O . LEU A 1 414 ? -22.585 -7.143 40.503 1.00 82.88 414 LEU A O 1
ATOM 3306 N N . PHE A 1 415 ? -23.129 -8.453 38.762 1.00 84.94 415 PHE A N 1
ATOM 3307 C CA . PHE A 1 415 ? -23.884 -9.437 39.549 1.00 84.94 415 PHE A CA 1
ATOM 3308 C C . PHE A 1 415 ? -23.056 -10.011 40.701 1.00 84.94 415 PHE A C 1
ATOM 3310 O O . PHE A 1 415 ? -23.496 -10.021 41.841 1.00 84.94 415 PHE A O 1
ATOM 3317 N N . THR A 1 416 ? -21.804 -10.387 40.432 1.00 84.19 416 THR A N 1
ATOM 3318 C CA . THR A 1 416 ? -20.904 -10.928 41.467 1.00 84.19 416 THR A CA 1
ATOM 3319 C C . THR A 1 416 ? -20.576 -9.897 42.560 1.00 84.19 416 THR A C 1
ATOM 3321 O O . THR A 1 416 ? -20.237 -10.260 43.678 1.00 84.19 416 THR A O 1
ATOM 3324 N N . GLN A 1 417 ? -20.641 -8.596 42.255 1.00 81.75 417 GLN A N 1
ATOM 3325 C CA . GLN A 1 417 ? -20.466 -7.529 43.251 1.00 81.75 417 GLN A CA 1
ATOM 3326 C C . GLN A 1 417 ? -21.752 -7.238 44.042 1.00 81.75 417 GLN A C 1
ATOM 3328 O O . GLN A 1 417 ? -21.672 -6.700 45.150 1.00 81.75 417 GLN A O 1
ATOM 3333 N N . LEU A 1 418 ? -22.914 -7.559 43.464 1.00 82.38 418 LEU A N 1
ATOM 3334 C CA . LEU A 1 418 ? -24.232 -7.439 44.088 1.00 82.38 418 LEU A CA 1
ATOM 3335 C C . LEU A 1 418 ? -24.483 -8.587 45.076 1.00 82.38 418 LEU A C 1
ATOM 3337 O O . LEU A 1 418 ? -24.895 -8.326 46.205 1.00 82.38 418 LEU A O 1
ATOM 3341 N N . ASP A 1 419 ? -24.163 -9.817 44.671 1.00 84.81 419 ASP A N 1
ATOM 3342 C CA . ASP A 1 419 ? -24.260 -11.047 45.466 1.00 84.81 419 ASP A CA 1
ATOM 3343 C C . ASP A 1 419 ? -23.116 -11.124 46.503 1.00 84.81 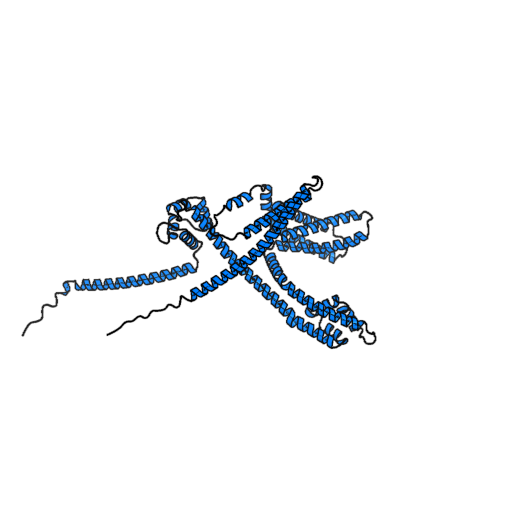419 ASP A C 1
ATOM 3345 O O . ASP A 1 419 ? -22.059 -11.723 46.292 1.00 84.81 419 ASP A O 1
ATOM 3349 N N . LYS A 1 420 ? -23.286 -10.432 47.638 1.00 78.12 420 LYS A N 1
ATOM 3350 C CA . LYS A 1 420 ? -22.270 -10.364 48.712 1.00 78.12 420 LYS A CA 1
ATOM 3351 C C . LYS A 1 420 ? -22.181 -11.643 49.546 1.00 78.12 420 LYS A C 1
ATOM 3353 O O . LYS A 1 420 ? -21.167 -11.875 50.208 1.00 78.12 420 LYS A O 1
ATOM 3358 N N . ASN A 1 421 ? -23.259 -12.410 49.579 1.00 81.62 421 ASN A N 1
ATOM 3359 C CA . ASN A 1 421 ? -23.429 -13.687 50.266 1.00 81.62 421 ASN A CA 1
ATOM 3360 C C . ASN A 1 421 ? -22.949 -14.877 49.424 1.00 81.62 421 ASN A C 1
ATOM 3362 O O . ASN A 1 421 ? -22.716 -15.939 50.005 1.00 81.62 421 ASN A O 1
ATOM 3366 N N . ALA A 1 422 ? -22.711 -14.678 48.125 1.00 79.31 422 ALA A N 1
ATOM 3367 C CA . ALA A 1 422 ? -22.328 -15.702 47.159 1.00 79.31 422 ALA A CA 1
ATOM 3368 C C . ALA A 1 422 ? -23.320 -16.878 47.132 1.00 79.31 422 ALA A C 1
ATOM 3370 O O . ALA A 1 422 ? -22.908 -18.037 47.000 1.00 79.31 422 ALA A O 1
ATOM 3371 N N . ASP A 1 423 ? -24.609 -16.591 47.328 1.00 83.75 423 ASP A N 1
ATOM 3372 C CA . ASP A 1 423 ? -25.668 -17.603 47.302 1.00 83.75 423 ASP A CA 1
ATOM 3373 C C . ASP A 1 423 ? -26.235 -17.833 45.894 1.00 83.75 423 ASP A C 1
ATOM 3375 O O . ASP A 1 423 ? -26.948 -18.816 45.688 1.00 83.75 423 ASP A O 1
ATOM 3379 N N . GLY A 1 424 ? -25.802 -17.029 44.915 1.00 82.50 424 GLY A N 1
ATOM 3380 C CA . GLY A 1 424 ? -26.168 -17.152 43.510 1.00 82.50 424 GLY A CA 1
ATOM 3381 C C . GLY A 1 424 ? -27.378 -16.317 43.104 1.00 82.50 424 GLY A C 1
ATOM 3382 O O . GLY A 1 424 ? -27.686 -16.304 41.911 1.00 82.50 424 GLY A O 1
ATOM 3383 N N . ASP A 1 425 ? -27.993 -15.595 44.045 1.00 87.12 425 ASP A N 1
ATOM 3384 C CA . ASP A 1 425 ? -29.186 -14.781 43.840 1.00 87.12 425 ASP A CA 1
ATOM 3385 C C . ASP A 1 425 ? -28.963 -13.355 44.367 1.00 87.12 425 ASP A C 1
ATOM 3387 O O . ASP A 1 425 ? -28.192 -13.114 45.288 1.00 87.12 425 ASP A O 1
ATOM 3391 N N . VAL A 1 426 ? -29.663 -12.372 43.800 1.00 87.44 426 VAL A N 1
ATOM 3392 C CA . VAL A 1 426 ? -29.671 -11.000 44.329 1.00 87.44 426 VAL A CA 1
ATOM 3393 C C . VAL A 1 426 ? -31.046 -10.687 44.896 1.00 87.44 426 VAL A C 1
ATOM 3395 O O . VAL A 1 426 ? -32.050 -10.689 44.184 1.00 87.44 426 VAL A O 1
ATOM 3398 N N . THR A 1 427 ? -31.100 -10.375 46.188 1.00 88.06 427 THR A N 1
ATOM 3399 C CA . THR A 1 427 ? -32.331 -9.945 46.861 1.00 88.06 427 THR A CA 1
ATOM 3400 C C . THR A 1 427 ? -32.597 -8.454 46.659 1.00 88.06 427 THR A C 1
ATOM 3402 O O . THR A 1 427 ? -31.685 -7.650 46.447 1.00 88.06 427 THR A O 1
ATOM 3405 N N . ALA A 1 428 ? -33.855 -8.034 46.824 1.00 84.19 428 ALA A N 1
ATOM 3406 C CA . ALA A 1 428 ? -34.226 -6.619 46.726 1.00 84.19 428 ALA A CA 1
ATOM 3407 C C . ALA A 1 428 ? -33.433 -5.712 47.692 1.00 84.19 428 ALA A C 1
ATOM 3409 O O . ALA A 1 428 ? -33.122 -4.570 47.359 1.00 84.19 428 ALA A O 1
ATOM 3410 N N . ALA A 1 429 ? -33.072 -6.222 48.875 1.00 83.19 429 ALA A N 1
ATOM 3411 C CA . ALA A 1 429 ? -32.295 -5.478 49.864 1.00 83.19 429 ALA A CA 1
ATOM 3412 C C . ALA A 1 429 ? -30.827 -5.292 49.438 1.00 83.19 429 ALA A C 1
ATOM 3414 O O . ALA A 1 429 ? -30.265 -4.209 49.614 1.00 83.19 429 ALA A O 1
ATOM 3415 N N . GLU A 1 430 ? -30.205 -6.323 48.859 1.00 85.88 430 GLU A N 1
ATOM 3416 C CA . GLU A 1 430 ? -28.852 -6.233 48.290 1.00 85.88 430 GLU A CA 1
ATOM 3417 C C . GLU A 1 430 ? -28.823 -5.276 47.101 1.00 85.88 430 GLU A C 1
ATOM 3419 O O . GLU A 1 430 ? -27.924 -4.437 46.996 1.00 85.88 430 GLU A O 1
ATOM 3424 N N . PHE A 1 431 ? -29.860 -5.334 46.268 1.00 84.38 431 PHE A N 1
ATOM 3425 C CA . PHE A 1 431 ? -30.023 -4.451 45.125 1.00 84.38 431 PHE A CA 1
ATOM 3426 C C . PHE A 1 431 ? -30.177 -2.976 45.532 1.00 84.38 431 PHE A C 1
ATOM 3428 O O . PHE A 1 431 ? -29.514 -2.094 44.978 1.00 84.38 431 PHE A O 1
ATOM 3435 N N . GLU A 1 432 ? -30.998 -2.691 46.546 1.00 83.56 432 GLU A N 1
ATOM 3436 C CA . GLU A 1 432 ? -31.209 -1.336 47.068 1.00 83.56 432 GLU A CA 1
ATOM 3437 C C . GLU A 1 432 ? -29.947 -0.772 47.743 1.00 83.56 432 GLU A C 1
ATOM 3439 O O . GLU A 1 432 ? -29.610 0.404 47.567 1.00 83.56 432 GLU A O 1
ATOM 3444 N N . LEU A 1 433 ? -29.195 -1.604 48.471 1.00 82.56 433 LEU A N 1
ATOM 3445 C CA . LEU A 1 433 ? -27.902 -1.211 49.039 1.00 82.56 433 LEU A CA 1
ATOM 3446 C C . LEU A 1 433 ? -26.876 -0.886 47.950 1.00 82.56 433 LEU A C 1
ATOM 3448 O O . LEU A 1 433 ? -26.094 0.053 48.104 1.00 82.56 433 LEU A O 1
ATOM 3452 N N . ALA A 1 434 ? -26.889 -1.635 46.852 1.00 80.62 434 ALA A N 1
ATOM 3453 C CA . ALA A 1 434 ? -25.961 -1.452 45.753 1.00 80.62 434 ALA A CA 1
ATOM 3454 C C . ALA A 1 434 ? -26.253 -0.221 44.891 1.00 80.62 434 ALA A C 1
ATOM 3456 O O . ALA A 1 434 ? -25.326 0.496 44.526 1.00 80.62 434 ALA A O 1
ATOM 3457 N N . ILE A 1 435 ? -27.521 0.085 44.602 1.00 78.56 435 ILE A N 1
ATOM 3458 C CA . ILE A 1 435 ? -27.884 1.309 43.864 1.00 78.56 435 ILE A CA 1
ATOM 3459 C C . ILE A 1 435 ? -27.564 2.579 44.666 1.00 78.56 435 ILE A C 1
ATOM 3461 O O . ILE A 1 435 ? -27.270 3.632 44.090 1.00 78.56 435 ILE A O 1
ATOM 3465 N N . ASN A 1 436 ? -27.587 2.486 45.995 1.00 81.31 436 ASN A N 1
ATOM 3466 C CA . ASN A 1 436 ? -27.194 3.582 46.872 1.00 81.31 436 ASN A CA 1
ATOM 3467 C C . ASN A 1 436 ? -25.669 3.712 47.046 1.00 81.31 436 ASN A C 1
ATOM 3469 O O . ASN A 1 436 ? -25.213 4.747 47.537 1.00 81.31 436 ASN A O 1
ATOM 3473 N N . ASP A 1 437 ? -24.874 2.725 46.615 1.00 82.94 437 ASP A N 1
ATOM 3474 C CA . ASP A 1 437 ? -23.415 2.830 46.564 1.00 82.94 437 ASP A CA 1
ATOM 3475 C C . ASP A 1 437 ? -22.995 3.701 45.360 1.00 82.94 437 ASP A C 1
ATOM 3477 O O . ASP A 1 437 ? -23.252 3.336 44.207 1.00 82.94 437 ASP A O 1
ATOM 3481 N N . PRO A 1 438 ? -22.314 4.844 45.582 1.00 80.94 438 PRO A N 1
ATOM 3482 C CA . PRO A 1 438 ? -21.853 5.723 44.505 1.00 80.94 438 PRO A CA 1
ATOM 3483 C C . PRO A 1 438 ? -20.976 5.013 43.465 1.00 80.94 438 PRO A C 1
ATOM 3485 O O . PRO A 1 438 ? -20.968 5.395 42.294 1.00 80.94 438 PRO A O 1
ATOM 3488 N N . SER A 1 439 ? -20.237 3.987 43.891 1.00 80.62 439 SER A N 1
ATOM 3489 C CA . SER A 1 439 ? -19.316 3.230 43.046 1.00 80.62 439 SER A CA 1
ATOM 3490 C C . SER A 1 439 ? -20.089 2.342 42.077 1.00 80.62 439 SER A C 1
ATOM 3492 O O . SER A 1 439 ? -19.875 2.427 40.870 1.00 80.62 439 SER A O 1
ATOM 3494 N N . LEU A 1 440 ? -21.045 1.553 42.575 1.00 78.25 440 LEU A N 1
ATOM 3495 C CA . LEU A 1 440 ? -21.861 0.654 41.753 1.00 78.25 440 LEU A CA 1
ATOM 3496 C C . LEU A 1 440 ? -22.844 1.425 40.871 1.00 78.25 440 LEU A C 1
ATOM 3498 O O . LEU A 1 440 ? -23.028 1.074 39.706 1.00 78.25 440 LEU A O 1
ATOM 3502 N N . ARG A 1 441 ? -23.391 2.540 41.364 1.00 78.62 441 ARG A N 1
ATOM 3503 C CA . ARG A 1 441 ? -24.243 3.434 40.571 1.00 78.62 441 ARG A CA 1
ATOM 3504 C C . ARG A 1 441 ? -23.538 3.963 39.320 1.00 78.62 441 ARG A C 1
ATOM 3506 O O . ARG A 1 441 ? -24.136 3.987 38.249 1.00 78.62 441 ARG A O 1
ATOM 3513 N N . SER A 1 442 ? -22.250 4.297 39.427 1.00 76.12 442 SER A N 1
ATOM 3514 C CA . SER A 1 442 ? -21.450 4.713 38.267 1.00 76.12 442 SER A CA 1
ATOM 3515 C C . SER A 1 442 ? -21.274 3.600 37.223 1.00 76.12 442 SER A C 1
ATOM 3517 O O . SER A 1 442 ? -21.164 3.888 36.032 1.00 76.12 442 SER A O 1
ATOM 3519 N N . VAL A 1 443 ? -21.292 2.330 37.648 1.00 75.06 443 VAL A N 1
ATOM 3520 C CA . VAL A 1 443 ? -21.214 1.167 36.753 1.00 75.06 443 VAL A CA 1
ATOM 3521 C C . VAL A 1 443 ? -22.553 0.927 36.053 1.00 75.06 443 VAL A C 1
ATOM 3523 O O . VAL A 1 443 ? -22.557 0.684 34.849 1.00 75.06 443 VAL A O 1
ATOM 3526 N N . PHE A 1 444 ? -23.682 1.060 36.756 1.00 78.44 444 PHE A N 1
ATOM 3527 C CA . PHE A 1 444 ? -25.016 1.018 36.138 1.00 78.44 444 PHE A CA 1
ATOM 3528 C C . PHE A 1 444 ? -25.193 2.119 35.082 1.00 78.44 444 PHE A C 1
ATOM 3530 O O . PHE A 1 444 ? -25.628 1.829 33.965 1.00 78.44 444 PHE A O 1
ATOM 3537 N N . ASP A 1 445 ? -24.761 3.347 35.388 1.00 77.12 445 ASP A N 1
ATOM 3538 C CA . ASP A 1 445 ? -24.772 4.464 34.435 1.00 77.12 445 ASP A CA 1
ATOM 3539 C C . ASP A 1 445 ? -23.870 4.178 33.220 1.00 77.12 445 ASP A C 1
ATOM 3541 O O . ASP A 1 445 ? -24.263 4.417 32.076 1.00 77.12 445 ASP A O 1
ATOM 3545 N N . ALA A 1 446 ? -22.677 3.611 33.441 1.00 74.00 446 ALA A N 1
ATOM 3546 C CA . ALA A 1 446 ? -21.759 3.219 32.368 1.00 74.00 446 ALA A CA 1
ATOM 3547 C C . ALA A 1 446 ? -22.299 2.074 31.488 1.00 74.00 446 ALA A C 1
ATOM 3549 O O . ALA A 1 446 ? -21.897 1.950 30.330 1.00 74.00 446 ALA A O 1
ATOM 3550 N N . LEU A 1 447 ? -23.206 1.248 32.017 1.00 73.94 447 LEU A N 1
ATOM 3551 C CA . LEU A 1 447 ? -23.912 0.191 31.285 1.00 73.94 447 LEU A CA 1
ATOM 3552 C C . LEU A 1 447 ? -25.198 0.684 30.600 1.00 73.94 447 LEU A C 1
ATOM 3554 O O . LEU A 1 447 ? -25.895 -0.130 29.990 1.00 73.94 447 LEU A O 1
ATOM 3558 N N . GLU A 1 448 ? -25.477 1.992 30.655 1.00 74.50 448 GLU A N 1
ATOM 3559 C CA . GLU A 1 448 ? -26.682 2.649 30.124 1.00 74.50 448 GLU A CA 1
ATOM 3560 C C . GLU A 1 448 ? -27.992 2.141 30.752 1.00 74.50 448 GLU A C 1
ATOM 3562 O O . GLU A 1 448 ? -29.056 2.202 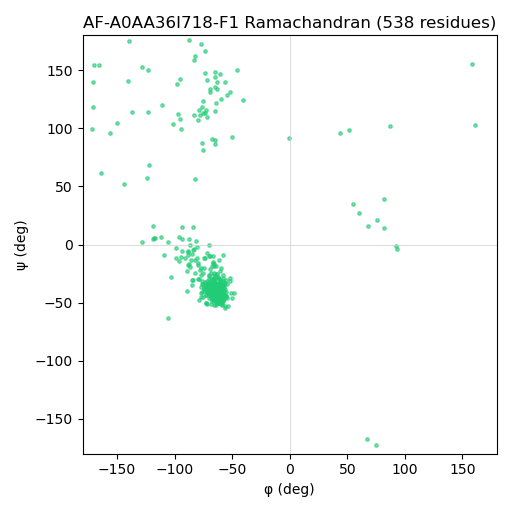30.133 1.00 74.50 448 GLU A O 1
ATOM 3567 N N . ILE A 1 449 ? -27.933 1.648 31.991 1.00 74.94 449 ILE A N 1
ATOM 3568 C CA . ILE A 1 449 ? -29.101 1.178 32.735 1.00 74.94 449 ILE A CA 1
ATOM 3569 C C . ILE A 1 449 ? -29.581 2.330 33.617 1.00 74.94 449 ILE A C 1
ATOM 3571 O O . ILE A 1 449 ? -28.941 2.686 34.604 1.00 74.94 449 ILE A O 1
ATOM 3575 N N . ASN A 1 450 ? -30.712 2.937 33.257 1.00 66.06 450 ASN A N 1
ATOM 3576 C CA . ASN A 1 450 ? -31.261 4.071 33.999 1.00 66.06 450 ASN A CA 1
ATOM 3577 C C . ASN A 1 450 ? -31.931 3.603 35.302 1.00 66.06 450 ASN A C 1
ATOM 3579 O O . ASN A 1 450 ? -33.137 3.366 35.355 1.00 66.06 450 ASN A O 1
ATOM 3583 N N . ALA A 1 451 ? -31.136 3.488 36.363 1.00 62.84 451 ALA A N 1
ATOM 3584 C CA . ALA A 1 451 ? -31.578 3.127 37.706 1.00 62.84 451 ALA A CA 1
ATOM 3585 C C . ALA A 1 451 ? -32.136 4.346 38.474 1.00 62.84 451 ALA A C 1
ATOM 3587 O O . ALA A 1 451 ? -31.647 4.710 39.544 1.00 62.84 451 ALA A O 1
ATOM 3588 N N . ALA A 1 452 ? -33.150 5.020 37.917 1.00 64.38 452 ALA A N 1
ATOM 3589 C CA . ALA A 1 452 ? -33.830 6.121 38.608 1.00 64.38 452 ALA A CA 1
ATOM 3590 C C . ALA A 1 452 ? -34.617 5.636 39.841 1.00 64.38 452 ALA A C 1
ATOM 3592 O O . ALA A 1 452 ? -34.743 6.374 40.817 1.00 64.38 452 ALA A O 1
ATOM 3593 N N . ASP A 1 453 ? -35.114 4.398 39.791 1.00 67.31 453 ASP A N 1
ATOM 3594 C CA . ASP A 1 453 ? -35.827 3.725 40.873 1.00 67.31 453 ASP A CA 1
ATOM 3595 C C . ASP A 1 453 ? -35.334 2.271 40.971 1.00 67.31 453 ASP A C 1
ATOM 3597 O O . ASP A 1 453 ? -35.519 1.474 40.048 1.00 67.31 453 ASP A O 1
ATOM 3601 N N . ALA A 1 454 ? -34.671 1.952 42.086 1.00 69.25 454 ALA A N 1
ATOM 3602 C CA . ALA A 1 454 ? -34.107 0.632 42.363 1.00 69.25 454 ALA A CA 1
ATOM 3603 C C . ALA A 1 454 ? -35.177 -0.457 42.406 1.00 69.25 454 ALA A C 1
ATOM 3605 O O . ALA A 1 454 ? -34.960 -1.561 41.912 1.00 69.25 454 ALA A O 1
ATOM 3606 N N . TRP A 1 455 ? -36.339 -0.125 42.968 1.00 75.56 455 TRP A N 1
ATOM 3607 C CA . TRP A 1 455 ? -37.431 -1.065 43.142 1.00 75.56 455 TRP A CA 1
ATOM 3608 C C . TRP A 1 455 ? -38.106 -1.377 41.808 1.00 75.56 455 TRP A C 1
ATOM 3610 O O . TRP A 1 455 ? -38.349 -2.538 41.486 1.00 75.56 455 TRP A O 1
ATOM 3620 N N . ALA A 1 456 ? -38.350 -0.348 40.993 1.00 76.38 456 ALA A N 1
ATOM 3621 C CA . ALA A 1 456 ? -38.937 -0.527 39.668 1.00 76.38 456 ALA A CA 1
ATOM 3622 C C . ALA A 1 456 ? -38.027 -1.342 38.738 1.00 76.38 456 ALA A C 1
ATOM 3624 O O . ALA A 1 456 ? -38.525 -2.148 37.957 1.00 76.38 456 ALA A O 1
ATOM 3625 N N . LEU A 1 457 ? -36.708 -1.141 38.827 1.00 77.69 457 LEU A N 1
ATOM 3626 C CA . LEU A 1 457 ? -35.752 -1.910 38.039 1.00 77.69 457 LEU A CA 1
ATOM 3627 C C . LEU A 1 457 ? -35.686 -3.364 38.523 1.00 77.69 457 LEU A C 1
ATOM 3629 O O . LEU A 1 457 ? -35.787 -4.265 37.704 1.00 77.69 457 LEU A O 1
ATOM 3633 N N . PHE A 1 458 ? -35.602 -3.598 39.837 1.00 82.94 458 PHE A N 1
ATOM 3634 C CA . PHE A 1 458 ? -35.597 -4.947 40.413 1.00 82.94 458 PHE A CA 1
ATOM 3635 C C . PHE A 1 458 ? -36.832 -5.749 39.993 1.00 82.94 458 PHE A C 1
ATOM 3637 O O . PHE A 1 458 ? -36.715 -6.875 39.529 1.00 82.94 458 PHE A O 1
ATOM 3644 N N . GLN A 1 459 ? -38.010 -5.128 40.044 1.00 81.81 459 GLN A N 1
ATOM 3645 C CA . GLN A 1 459 ? -39.266 -5.757 39.637 1.00 81.81 459 GLN A CA 1
ATOM 3646 C C . GLN A 1 459 ? -39.356 -6.042 38.125 1.00 81.81 459 GLN A C 1
ATOM 3648 O O . GLN A 1 459 ? -40.209 -6.811 37.695 1.00 81.81 459 GLN A O 1
ATOM 3653 N N . GLN A 1 460 ? -38.521 -5.396 37.306 1.00 80.44 460 GLN A N 1
ATOM 3654 C CA . GLN A 1 460 ? -38.393 -5.710 35.880 1.00 80.44 460 GLN A CA 1
ATOM 3655 C C . GLN A 1 460 ? -37.364 -6.806 35.593 1.00 80.44 460 GLN A C 1
ATOM 3657 O O . GLN A 1 460 ? -37.385 -7.357 34.495 1.00 80.44 460 GLN A O 1
ATOM 3662 N N . LEU A 1 461 ? -36.470 -7.090 36.541 1.00 83.88 461 LEU A N 1
ATOM 3663 C CA . LEU A 1 461 ? -35.489 -8.168 36.452 1.00 83.88 461 LEU A CA 1
ATOM 3664 C C . LEU A 1 461 ? -36.071 -9.483 37.008 1.00 83.88 461 LEU A C 1
ATOM 3666 O O . LEU A 1 461 ? -35.889 -10.522 36.383 1.00 83.88 461 LEU A O 1
ATOM 3670 N N . ASP A 1 462 ? -36.826 -9.409 38.112 1.00 87.12 462 ASP A N 1
ATOM 3671 C CA . ASP A 1 462 ? -37.575 -10.513 38.743 1.00 87.12 462 ASP A CA 1
ATOM 3672 C C . ASP A 1 462 ? -38.729 -10.965 37.829 1.00 87.12 462 ASP A C 1
ATOM 3674 O O . ASP A 1 462 ? -39.832 -10.403 37.834 1.00 87.12 462 ASP A O 1
ATOM 3678 N N . SER A 1 463 ? -38.441 -11.939 36.967 1.00 77.81 463 SER A N 1
ATOM 3679 C CA . SER A 1 463 ? -39.345 -12.371 35.898 1.00 77.81 463 SER A CA 1
ATOM 3680 C C . SER A 1 463 ? -40.370 -13.389 36.393 1.00 77.81 463 SER A C 1
ATOM 3682 O O . SER A 1 463 ? -41.490 -13.457 35.868 1.00 77.81 463 SER A O 1
ATOM 3684 N N . ASP A 1 464 ? -39.998 -14.184 37.393 1.00 82.06 464 ASP A N 1
ATOM 3685 C CA . ASP A 1 464 ? -40.829 -15.230 37.977 1.00 82.06 464 ASP A CA 1
ATOM 3686 C C . ASP A 1 464 ? -41.615 -14.773 39.228 1.00 82.06 464 ASP A C 1
ATOM 3688 O O . ASP A 1 464 ? -42.573 -15.441 39.639 1.00 82.06 464 ASP A O 1
ATOM 3692 N N . GLY A 1 465 ? -41.298 -13.591 39.765 1.00 81.00 465 GLY A N 1
ATOM 3693 C CA . GLY A 1 465 ? -41.961 -12.968 40.904 1.00 81.00 465 GLY A CA 1
ATOM 3694 C C . GLY A 1 465 ? -41.576 -13.588 42.244 1.00 81.00 465 GLY A C 1
ATOM 3695 O O . GLY A 1 465 ? -42.358 -13.485 43.198 1.00 81.00 465 GLY A O 1
ATOM 3696 N N . ASN A 1 466 ? -40.438 -14.281 42.322 1.00 86.12 466 ASN A N 1
ATOM 3697 C CA . ASN A 1 466 ? -39.991 -14.973 43.525 1.00 86.12 466 ASN A CA 1
ATOM 3698 C C . ASN A 1 466 ? -39.264 -14.039 44.526 1.00 86.12 466 ASN A C 1
ATOM 3700 O O . ASN A 1 466 ? -38.982 -14.470 45.645 1.00 86.12 466 ASN A O 1
ATOM 3704 N N . HIS A 1 467 ? -39.046 -12.762 44.170 1.00 83.75 467 HIS A N 1
ATOM 3705 C CA . HIS A 1 467 ? -38.322 -11.736 44.944 1.00 83.75 467 HIS A CA 1
ATOM 3706 C C . HIS A 1 467 ? -36.810 -11.953 45.104 1.00 83.75 467 HIS A C 1
ATOM 3708 O O . HIS A 1 467 ? -36.161 -11.285 45.918 1.00 83.75 467 HIS A O 1
ATOM 3714 N N . HIS A 1 468 ? -36.258 -12.835 44.289 1.00 87.31 468 HIS A N 1
ATOM 3715 C CA . HIS A 1 468 ? -34.849 -13.083 44.058 1.00 87.31 468 HIS A CA 1
ATOM 3716 C C . HIS A 1 468 ? -34.588 -12.895 42.561 1.00 87.31 468 HIS A C 1
ATOM 3718 O O . HIS A 1 468 ? -35.480 -13.073 41.743 1.00 87.31 468 HIS A O 1
ATOM 3724 N N . VAL A 1 469 ? -33.385 -12.469 42.199 1.00 88.19 469 VAL A N 1
ATOM 3725 C CA . VAL A 1 469 ? -32.990 -12.366 40.793 1.00 88.19 469 VAL A CA 1
ATOM 3726 C C . VAL A 1 469 ? -31.741 -13.199 40.616 1.00 88.19 469 VAL A C 1
ATOM 3728 O O . VAL A 1 469 ? -30.697 -12.864 41.183 1.00 88.19 469 VAL A O 1
ATOM 3731 N N . ASP A 1 470 ? -31.848 -14.272 39.843 1.00 88.62 470 ASP A N 1
ATOM 3732 C CA . ASP A 1 470 ? -30.699 -15.113 39.532 1.00 88.62 470 ASP A CA 1
ATOM 3733 C C . ASP A 1 470 ? -29.791 -14.460 38.469 1.00 88.62 470 ASP A C 1
ATOM 3735 O O . ASP A 1 470 ? -30.085 -13.406 37.889 1.00 88.62 470 ASP A O 1
ATOM 3739 N N . VAL A 1 471 ? -28.633 -15.072 38.218 1.00 84.69 471 VAL A N 1
ATOM 3740 C CA . VAL A 1 471 ? -27.645 -14.561 37.254 1.00 84.69 471 VAL A CA 1
ATOM 3741 C C . VAL A 1 471 ? -28.239 -14.398 35.849 1.00 84.69 471 VAL A C 1
ATOM 3743 O O . VAL A 1 471 ? -27.916 -13.425 35.161 1.00 84.69 471 VAL A O 1
ATOM 3746 N N . ASP A 1 472 ? -29.058 -15.349 35.405 1.00 83.19 472 ASP A N 1
ATOM 3747 C CA . ASP A 1 472 ? -29.594 -15.391 34.048 1.00 83.19 472 ASP A CA 1
ATOM 3748 C C . ASP A 1 472 ? -30.738 -14.376 33.884 1.00 83.19 472 ASP A C 1
ATOM 3750 O O . ASP A 1 472 ? -30.735 -13.622 32.905 1.00 83.19 472 ASP A O 1
ATOM 3754 N N . GLU A 1 473 ? -31.629 -14.254 34.874 1.00 86.56 473 GLU A N 1
ATOM 3755 C CA . GLU A 1 473 ? -32.663 -13.214 34.953 1.00 86.56 473 GLU A CA 1
ATOM 3756 C C . GLU A 1 473 ? -32.048 -11.811 34.985 1.00 86.56 473 GLU A C 1
ATOM 3758 O O . GLU A 1 473 ? -32.465 -10.912 34.244 1.00 86.56 473 GLU A O 1
ATOM 3763 N N . PHE A 1 474 ? -30.986 -11.625 35.774 1.00 85.50 474 PHE A N 1
ATOM 3764 C CA . PHE A 1 474 ? -30.267 -10.358 35.833 1.00 85.50 474 PHE A CA 1
ATOM 3765 C C . PHE A 1 474 ? -29.653 -9.988 34.479 1.00 85.50 474 PHE A C 1
ATOM 3767 O O . PHE A 1 474 ? -29.754 -8.842 34.031 1.00 85.50 474 PHE A O 1
ATOM 3774 N N . LEU A 1 475 ? -29.015 -10.950 33.805 1.00 83.00 475 LEU A N 1
ATOM 3775 C CA . LEU A 1 475 ? -28.384 -10.751 32.500 1.00 83.00 475 LEU A CA 1
ATOM 3776 C C . LEU A 1 475 ? -29.411 -10.455 31.404 1.00 83.00 475 LEU A C 1
ATOM 3778 O O . LEU A 1 475 ? -29.217 -9.512 30.630 1.00 83.00 475 LEU A O 1
ATOM 3782 N N . GLU A 1 476 ? -30.483 -11.242 31.326 1.00 81.94 476 GLU A N 1
ATOM 3783 C CA . GLU A 1 476 ? -31.540 -11.082 30.327 1.00 81.94 476 GLU A CA 1
ATOM 3784 C C . GLU A 1 476 ? -32.293 -9.762 30.529 1.00 81.94 476 GLU A C 1
ATOM 3786 O O . GLU A 1 476 ? -32.461 -8.985 29.580 1.00 81.94 476 GLU A O 1
ATOM 3791 N N . GLY A 1 477 ? -32.639 -9.441 31.775 1.00 80.75 477 GLY A N 1
ATOM 3792 C CA . GLY A 1 477 ? -33.288 -8.189 32.130 1.00 80.75 477 GLY A CA 1
ATOM 3793 C C . GLY A 1 477 ? -32.412 -6.965 31.832 1.00 80.75 477 GLY A C 1
ATOM 3794 O O . GLY A 1 477 ? -32.866 -6.010 31.200 1.00 80.75 477 GLY A O 1
ATOM 3795 N N . CYS A 1 478 ? -31.114 -7.008 32.150 1.00 81.25 478 CYS A N 1
ATOM 3796 C CA . CYS A 1 478 ? -30.182 -5.933 31.792 1.00 81.25 478 CYS A CA 1
ATOM 3797 C C . CYS A 1 478 ? -30.017 -5.778 30.267 1.00 81.25 478 CYS A C 1
ATOM 3799 O O . CYS A 1 478 ? -29.880 -4.657 29.775 1.00 81.25 478 CYS A O 1
ATOM 3801 N N . MET A 1 479 ? -30.071 -6.870 29.491 1.00 76.94 479 MET A N 1
ATOM 3802 C CA . MET A 1 479 ? -30.070 -6.797 28.023 1.00 76.94 479 MET A CA 1
ATOM 3803 C C . MET A 1 479 ? -31.334 -6.151 27.452 1.00 76.94 479 MET A C 1
ATOM 3805 O O . MET A 1 479 ? -31.247 -5.443 26.445 1.00 76.94 479 MET A O 1
ATOM 3809 N N . LEU A 1 480 ? -32.491 -6.409 28.061 1.00 74.75 480 LEU A N 1
ATOM 3810 C CA . LEU A 1 480 ? -33.783 -5.860 27.647 1.00 74.75 480 LEU A CA 1
ATOM 3811 C C . LEU A 1 480 ? -33.910 -4.369 27.968 1.00 74.75 480 LEU A C 1
ATOM 3813 O O . LEU A 1 480 ? -34.480 -3.617 27.179 1.00 74.75 480 LEU A O 1
ATOM 3817 N N . LEU A 1 481 ? -33.348 -3.942 29.097 1.00 74.19 481 LEU A N 1
ATOM 3818 C CA . LEU A 1 481 ? -33.397 -2.556 29.569 1.00 74.19 481 LEU A CA 1
ATOM 3819 C C . LEU A 1 481 ? -32.310 -1.665 28.960 1.00 74.19 481 LEU A C 1
ATOM 3821 O O . LEU A 1 481 ? -32.302 -0.452 29.181 1.00 74.19 481 LEU A O 1
ATOM 3825 N N . LYS A 1 482 ? -31.403 -2.246 28.169 1.00 75.00 482 LYS A N 1
ATOM 3826 C CA . LYS A 1 482 ? -30.324 -1.514 27.516 1.00 75.00 482 LYS A CA 1
ATOM 3827 C C . LYS A 1 482 ? -30.838 -0.658 26.355 1.00 75.00 482 LYS A C 1
ATOM 3829 O O . LYS A 1 482 ? -31.212 -1.168 25.297 1.00 75.00 482 LYS A O 1
ATOM 3834 N N . GLY A 1 483 ? -30.692 0.657 26.503 1.00 71.19 483 GLY A N 1
ATOM 3835 C CA . GLY A 1 483 ? -30.896 1.625 25.429 1.00 71.19 483 GLY A CA 1
ATOM 3836 C C . GLY A 1 483 ? -32.371 1.880 25.070 1.00 71.19 483 GLY A C 1
ATOM 3837 O O . GLY A 1 483 ? -33.288 1.452 25.768 1.00 71.19 483 GLY A O 1
ATOM 3838 N N . PRO A 1 484 ? -32.636 2.643 23.995 1.00 70.69 484 PRO A N 1
ATOM 3839 C CA . PRO A 1 484 ? -33.997 2.981 23.587 1.00 70.69 484 PRO A CA 1
ATOM 3840 C C . PRO A 1 484 ? -34.724 1.782 22.956 1.00 70.69 484 PRO A C 1
ATOM 3842 O O . PRO A 1 484 ? -34.124 0.989 22.230 1.00 70.69 484 PRO A O 1
ATOM 3845 N N . ALA A 1 485 ? -36.045 1.706 23.156 1.00 74.94 485 ALA A N 1
ATOM 3846 C CA . ALA A 1 485 ? -36.890 0.660 22.576 1.00 74.94 485 ALA A CA 1
ATOM 3847 C C . ALA A 1 485 ? -36.737 0.574 21.046 1.00 74.94 485 ALA A C 1
ATOM 3849 O O . ALA A 1 485 ? -36.873 1.576 20.331 1.00 74.94 485 ALA A O 1
ATOM 3850 N N . ARG A 1 486 ? -36.486 -0.634 20.523 1.00 79.06 486 ARG A N 1
ATOM 3851 C CA . ARG A 1 486 ? -36.324 -0.869 19.083 1.00 79.06 486 ARG A CA 1
ATOM 3852 C C . ARG A 1 486 ? -37.683 -1.015 18.410 1.00 79.06 486 ARG A C 1
ATOM 3854 O O . ARG A 1 486 ? -38.703 -1.320 19.024 1.00 79.06 486 ARG A O 1
ATOM 3861 N N . SER A 1 487 ? -37.701 -0.860 17.088 1.00 77.38 487 SER A N 1
ATOM 3862 C CA . SER A 1 487 ? -38.930 -0.978 16.291 1.00 77.38 487 SER A CA 1
ATOM 3863 C C . SER A 1 487 ? -39.614 -2.342 16.439 1.00 77.38 487 SER A C 1
ATOM 3865 O O . SER A 1 487 ? -40.839 -2.414 16.401 1.00 77.38 487 SER A O 1
ATOM 3867 N N . ILE A 1 488 ? -38.836 -3.411 16.637 1.00 75.50 488 ILE A N 1
ATOM 3868 C CA . ILE A 1 488 ? -39.349 -4.766 16.873 1.00 75.50 488 ILE A CA 1
ATOM 3869 C C . ILE A 1 488 ? -40.100 -4.865 18.210 1.00 75.50 488 ILE A C 1
ATOM 3871 O O . ILE A 1 488 ? -41.187 -5.437 18.244 1.00 75.50 488 ILE A O 1
ATOM 3875 N N . ASP A 1 489 ? -39.590 -4.222 19.263 1.00 80.12 489 ASP A N 1
ATOM 3876 C CA . ASP A 1 489 ? -40.177 -4.232 20.607 1.00 80.12 489 ASP A CA 1
ATOM 3877 C C . ASP A 1 489 ? -41.549 -3.536 20.588 1.00 80.12 489 ASP A C 1
ATOM 3879 O O . ASP A 1 489 ? -42.547 -4.070 21.070 1.00 80.12 489 ASP A O 1
ATOM 3883 N N . VAL A 1 490 ? -41.645 -2.393 19.893 1.00 83.69 490 VAL A N 1
ATOM 3884 C CA . VAL A 1 490 ? -42.910 -1.661 19.686 1.00 83.69 490 VAL A CA 1
ATOM 3885 C C . VAL A 1 490 ? -43.926 -2.493 18.895 1.00 83.69 490 VAL A C 1
ATOM 3887 O O . VAL A 1 490 ? -45.127 -2.468 19.183 1.00 83.69 490 VAL A O 1
ATOM 3890 N N . VAL A 1 491 ? -43.469 -3.240 17.886 1.00 84.06 491 VAL A N 1
ATOM 3891 C CA . VAL A 1 491 ? -44.337 -4.122 17.092 1.00 84.06 491 VAL A CA 1
ATOM 3892 C C . VAL A 1 491 ? -44.841 -5.303 17.924 1.00 84.06 491 VAL A C 1
ATOM 3894 O O . VAL A 1 491 ? -46.023 -5.640 17.808 1.00 84.06 491 VAL A O 1
ATOM 3897 N N . CYS A 1 492 ? -43.999 -5.900 18.773 1.00 81.75 492 CYS A N 1
ATOM 3898 C CA . CYS A 1 492 ? -44.416 -6.937 19.720 1.00 81.75 492 CYS A CA 1
ATOM 3899 C C . CYS A 1 492 ? -45.487 -6.408 20.679 1.00 81.75 492 CYS A C 1
ATOM 3901 O O . CYS A 1 492 ? -46.587 -6.959 20.700 1.00 81.75 492 CYS A O 1
ATOM 3903 N N . ILE A 1 493 ? -45.253 -5.257 21.321 1.00 87.06 493 ILE A N 1
ATOM 3904 C CA . ILE A 1 493 ? -46.239 -4.611 22.204 1.00 87.06 493 ILE A CA 1
ATOM 3905 C C . ILE A 1 493 ? -47.561 -4.371 21.467 1.00 87.06 493 ILE A C 1
ATOM 3907 O O . ILE A 1 493 ? -48.637 -4.664 21.985 1.00 87.06 493 ILE A O 1
ATOM 3911 N N . LYS A 1 494 ? -47.517 -3.875 20.224 1.00 87.44 494 LYS A N 1
ATOM 3912 C CA . LYS A 1 494 ? -48.732 -3.641 19.431 1.00 87.44 494 LYS A CA 1
ATOM 3913 C C . LYS A 1 494 ? -49.516 -4.934 19.175 1.00 87.44 494 LYS A C 1
ATOM 3915 O O . LYS A 1 494 ? -50.750 -4.907 19.190 1.00 87.44 494 LYS A O 1
ATOM 3920 N N . ARG A 1 495 ? -48.825 -6.051 18.929 1.00 87.81 495 ARG A N 1
ATOM 3921 C CA . ARG A 1 495 ? -49.448 -7.370 18.750 1.00 87.81 495 ARG A CA 1
ATOM 3922 C C . ARG A 1 495 ? -50.056 -7.874 20.061 1.00 87.81 495 ARG A C 1
ATOM 3924 O O . ARG A 1 495 ? -51.197 -8.334 20.038 1.00 87.81 495 ARG A O 1
ATOM 3931 N N . ASP A 1 496 ? -49.356 -7.725 21.178 1.00 88.19 496 ASP A N 1
ATOM 3932 C CA . ASP A 1 496 ? -49.831 -8.167 22.494 1.00 88.19 496 ASP A CA 1
ATOM 3933 C C . ASP A 1 496 ? -51.044 -7.357 22.955 1.00 88.19 496 ASP A C 1
ATOM 3935 O O . ASP A 1 496 ? -52.050 -7.927 23.380 1.00 88.19 496 ASP A O 1
ATOM 3939 N N . VAL A 1 497 ? -51.024 -6.037 22.751 1.00 91.62 497 VAL A N 1
ATOM 3940 C CA . VAL A 1 497 ? -52.170 -5.148 23.001 1.00 91.62 497 VAL A CA 1
ATOM 3941 C C . VAL A 1 497 ? -53.378 -5.550 22.151 1.00 91.62 497 VAL A C 1
ATOM 3943 O O . VAL A 1 497 ? -54.506 -5.560 22.647 1.00 91.62 497 VAL A O 1
ATOM 3946 N N . ALA A 1 498 ? -53.172 -5.925 20.885 1.00 88.69 498 ALA A N 1
ATOM 3947 C CA . ALA A 1 498 ? -54.255 -6.433 20.045 1.00 88.69 498 ALA A CA 1
ATOM 3948 C C . ALA A 1 498 ? -54.812 -7.770 20.570 1.00 88.69 498 ALA A C 1
ATOM 3950 O O . ALA A 1 498 ? -56.029 -7.962 20.599 1.00 88.69 498 ALA A O 1
ATOM 3951 N N . GLY A 1 499 ? -53.942 -8.669 21.038 1.00 89.50 499 GLY A N 1
ATOM 3952 C CA . GLY A 1 499 ? -54.335 -9.930 21.668 1.00 89.50 499 GLY A CA 1
ATOM 3953 C C . GLY A 1 499 ? -55.133 -9.728 22.961 1.00 89.50 499 GLY A C 1
ATOM 3954 O O . GLY A 1 499 ? -56.173 -10.362 23.151 1.00 89.50 499 GLY A O 1
ATOM 3955 N N . LEU A 1 500 ? -54.698 -8.807 23.824 1.00 89.00 500 LEU A N 1
ATOM 3956 C CA . LEU A 1 500 ? -55.411 -8.432 25.048 1.00 89.00 500 LEU A CA 1
ATOM 3957 C C . LEU A 1 500 ? -56.783 -7.842 24.736 1.00 89.00 500 LEU A C 1
ATOM 3959 O O . LEU A 1 500 ? -57.772 -8.244 25.346 1.00 89.00 500 LEU A O 1
ATOM 3963 N N . ARG A 1 501 ? -56.866 -6.957 23.740 1.00 91.75 501 ARG A N 1
ATOM 3964 C CA . ARG A 1 501 ? -58.138 -6.374 23.306 1.00 91.75 501 ARG A CA 1
ATOM 3965 C C . ARG A 1 501 ? -59.139 -7.447 22.880 1.00 91.75 501 ARG A C 1
ATOM 3967 O O . ARG A 1 501 ? -60.272 -7.430 23.344 1.00 91.75 501 ARG A O 1
ATOM 3974 N N . MET A 1 502 ? -58.695 -8.438 22.106 1.00 88.31 502 MET A N 1
ATOM 3975 C CA . MET A 1 502 ? -59.538 -9.574 21.712 1.00 88.31 502 MET A CA 1
ATOM 3976 C C . MET A 1 502 ? -60.028 -10.397 22.915 1.00 88.31 502 MET A C 1
ATOM 3978 O O . MET A 1 502 ? -61.177 -10.839 22.937 1.00 88.31 502 MET A O 1
ATOM 3982 N N . ARG A 1 503 ? -59.184 -10.612 23.936 1.00 91.31 503 ARG A N 1
ATOM 3983 C CA . ARG A 1 503 ? -59.584 -11.328 25.164 1.00 91.31 503 ARG A CA 1
ATOM 3984 C C 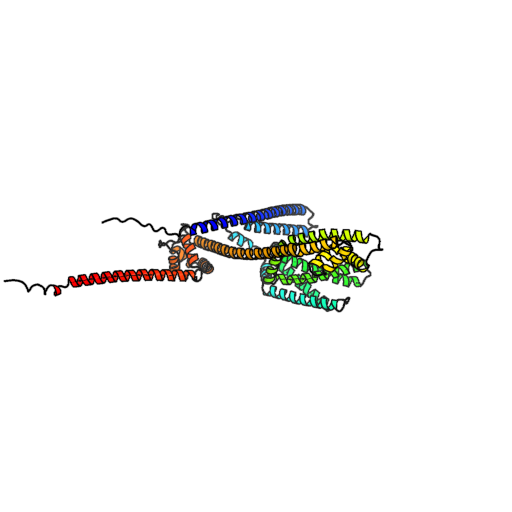. ARG A 1 503 ? -60.608 -10.537 25.979 1.00 91.31 503 ARG A C 1
ATOM 3986 O O . ARG A 1 503 ? -61.573 -11.132 26.455 1.00 91.31 503 ARG A O 1
ATOM 3993 N N . ILE A 1 504 ? -60.420 -9.223 26.099 1.00 90.25 504 ILE A N 1
ATOM 3994 C CA . ILE A 1 504 ? -61.348 -8.324 26.798 1.00 90.25 504 ILE A CA 1
ATOM 3995 C C . ILE A 1 504 ? -62.704 -8.298 26.087 1.00 90.25 504 ILE A C 1
ATOM 3997 O O . ILE A 1 504 ? -63.732 -8.461 26.741 1.00 90.25 504 ILE A O 1
ATOM 4001 N N . ASP A 1 505 ? -62.721 -8.176 24.758 1.00 89.56 505 ASP A N 1
ATOM 4002 C CA . ASP A 1 505 ? -63.962 -8.180 23.975 1.00 89.56 505 ASP A CA 1
ATOM 4003 C C . ASP A 1 505 ? -64.727 -9.506 24.147 1.00 89.56 505 ASP A C 1
ATOM 4005 O O . ASP A 1 505 ? -65.945 -9.512 24.351 1.00 89.56 505 ASP A O 1
ATOM 4009 N N . ASN A 1 506 ? -64.014 -10.639 24.165 1.00 88.69 506 ASN A N 1
ATOM 4010 C CA . ASN A 1 506 ? -64.609 -11.950 24.433 1.00 88.69 506 ASN A CA 1
ATOM 4011 C C . ASN A 1 506 ? -65.183 -12.062 25.854 1.00 88.69 506 ASN A C 1
ATOM 4013 O O . ASN A 1 506 ? -66.300 -12.554 26.023 1.00 88.69 506 ASN A O 1
ATOM 4017 N N . GLN A 1 507 ? -64.466 -11.588 26.876 1.00 90.44 507 GLN A N 1
ATOM 4018 C CA . GLN A 1 507 ? -64.987 -11.569 28.247 1.00 90.44 507 GLN A CA 1
ATOM 4019 C C . GLN A 1 507 ? -66.202 -10.641 28.385 1.00 90.44 507 GLN A C 1
ATOM 4021 O O . GLN A 1 507 ? -67.173 -11.000 29.052 1.00 90.44 507 GLN A O 1
ATOM 4026 N N . GLY A 1 508 ? -66.196 -9.489 27.710 1.00 88.62 508 GLY A N 1
ATOM 4027 C CA . GLY A 1 508 ? -67.334 -8.571 27.659 1.00 88.62 508 GLY A CA 1
ATOM 4028 C C . GLY A 1 508 ? -68.575 -9.206 27.025 1.00 88.62 508 GLY A C 1
ATOM 4029 O O . GLY A 1 508 ? -69.685 -9.048 27.537 1.00 88.62 508 GLY A O 1
ATOM 4030 N N . LEU A 1 509 ? -68.396 -9.989 25.957 1.00 88.31 509 LEU A N 1
ATOM 4031 C CA . LEU A 1 509 ? -69.477 -10.760 25.336 1.00 88.31 509 LEU A CA 1
ATOM 4032 C C . LEU A 1 509 ? -70.045 -11.828 26.283 1.00 88.31 509 LEU A C 1
ATOM 4034 O O . LEU A 1 509 ? -71.267 -11.960 26.382 1.00 88.31 509 LEU A O 1
ATOM 4038 N N . GLU A 1 510 ? -69.190 -12.567 26.992 1.00 88.56 510 GLU A N 1
ATOM 4039 C CA . GLU A 1 510 ? -69.618 -13.580 27.968 1.00 88.56 510 GLU A CA 1
ATOM 4040 C C . GLU A 1 510 ? -70.365 -12.960 29.160 1.00 88.56 510 GLU A C 1
ATOM 4042 O O . GLU A 1 510 ? -71.454 -13.418 29.518 1.00 88.56 510 GLU A O 1
ATOM 4047 N N . LEU A 1 511 ? -69.866 -11.850 29.712 1.00 88.06 511 LEU A N 1
ATOM 4048 C CA . LEU A 1 511 ? -70.561 -11.091 30.759 1.00 88.06 511 LEU A CA 1
ATOM 4049 C C . LEU A 1 511 ? -71.909 -10.541 30.271 1.00 88.06 511 LEU A C 1
ATOM 4051 O O . LEU A 1 511 ? -72.902 -10.591 30.999 1.00 88.06 511 LEU A O 1
ATOM 4055 N N . GLY A 1 512 ? -71.983 -10.078 29.021 1.00 86.88 512 GLY A N 1
ATOM 4056 C CA . GLY A 1 512 ? -73.231 -9.629 28.403 1.00 86.88 512 GLY A CA 1
ATOM 4057 C C . GLY A 1 512 ? -74.267 -10.749 28.256 1.00 86.88 512 GLY A C 1
ATOM 4058 O O . GLY A 1 512 ? -75.460 -10.530 28.488 1.00 86.88 512 GLY A O 1
ATOM 4059 N N . LYS A 1 513 ? -73.835 -11.971 27.915 1.00 88.12 513 LYS A N 1
ATOM 4060 C CA . LYS A 1 513 ? -74.713 -13.156 27.899 1.00 88.12 513 LYS A CA 1
ATOM 4061 C C .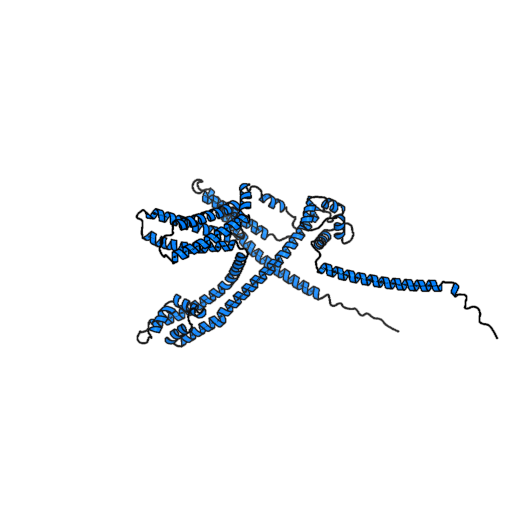 LYS A 1 513 ? -75.194 -13.505 29.307 1.00 88.12 513 LYS A C 1
ATOM 4063 O O . LYS A 1 513 ? -76.388 -13.744 29.491 1.00 88.12 513 LYS A O 1
ATOM 4068 N N . LEU A 1 514 ? -74.295 -13.492 30.293 1.00 88.44 514 LEU A N 1
ATOM 4069 C CA . LEU A 1 514 ? -74.619 -13.776 31.692 1.00 88.44 514 LEU A CA 1
ATOM 4070 C C . LEU A 1 514 ? -75.639 -12.770 32.248 1.00 88.44 514 LEU A C 1
ATOM 4072 O O . LEU A 1 514 ? -76.636 -13.172 32.842 1.00 88.44 514 LEU A O 1
ATOM 4076 N N . SER A 1 515 ? -75.445 -11.479 31.971 1.00 89.50 515 SER A N 1
ATOM 4077 C CA . SER A 1 515 ? -76.374 -10.406 32.341 1.00 89.50 515 SER A CA 1
ATOM 4078 C C . SER A 1 515 ? -77.766 -10.611 31.729 1.00 89.50 515 SER A C 1
ATOM 4080 O O . SER A 1 515 ? -78.765 -10.565 32.445 1.00 89.50 515 SER A O 1
ATOM 4082 N N . LYS A 1 516 ? -77.855 -10.934 30.430 1.00 87.25 516 LYS A N 1
ATOM 4083 C CA . LYS A 1 516 ? -79.142 -11.238 29.775 1.00 87.25 516 LYS A CA 1
ATOM 4084 C C . LYS A 1 516 ? -79.836 -12.459 30.380 1.00 87.25 516 LYS A C 1
ATOM 4086 O O . LYS A 1 516 ? -81.061 -12.471 30.484 1.00 87.25 516 LYS A O 1
ATOM 4091 N N . ASN A 1 517 ? -79.078 -13.484 30.761 1.00 86.38 517 ASN A N 1
ATOM 4092 C CA . ASN A 1 517 ? -79.632 -14.678 31.396 1.00 86.38 517 ASN A CA 1
ATOM 4093 C C . ASN A 1 517 ? -80.147 -14.382 32.810 1.00 86.38 517 ASN A C 1
ATOM 4095 O O . ASN A 1 517 ? -81.239 -14.828 33.151 1.00 86.38 517 ASN A O 1
ATOM 4099 N N . LEU A 1 518 ? -79.419 -13.579 33.593 1.00 83.81 518 LEU A N 1
ATOM 4100 C CA . LEU A 1 518 ? -79.867 -13.094 34.902 1.00 83.81 518 LEU A CA 1
ATOM 4101 C C . LEU A 1 518 ? -81.133 -12.238 34.791 1.00 83.81 518 LEU A C 1
ATOM 4103 O O . LEU A 1 518 ? -82.068 -12.452 35.557 1.00 83.81 518 LEU A O 1
ATOM 4107 N N . GLN A 1 519 ? -81.212 -11.340 33.803 1.00 84.62 519 GLN A N 1
ATOM 4108 C CA . GLN A 1 519 ? -82.403 -10.517 33.572 1.00 84.62 519 GLN A CA 1
ATOM 4109 C C . GLN A 1 519 ? -83.639 -11.380 33.289 1.00 84.62 519 GLN A C 1
ATOM 4111 O O . GLN A 1 519 ? -84.672 -11.197 33.924 1.00 84.62 519 GLN A O 1
ATOM 4116 N N . LYS A 1 520 ? -83.514 -12.386 32.412 1.00 83.00 520 LYS A N 1
ATOM 4117 C CA . LYS A 1 520 ? -84.602 -13.341 32.136 1.00 83.00 520 LYS A CA 1
ATOM 4118 C C . LYS A 1 520 ? -85.050 -14.099 33.388 1.00 83.00 520 LYS A C 1
ATOM 4120 O O . LYS A 1 520 ? -86.235 -14.387 33.536 1.00 83.00 520 LYS A O 1
ATOM 4125 N N . LEU A 1 521 ? -84.114 -14.436 34.274 1.00 81.19 521 LEU A N 1
ATOM 4126 C CA . LEU A 1 521 ? -84.396 -15.134 35.529 1.00 81.19 521 LEU A CA 1
ATOM 4127 C C . LEU A 1 521 ? -85.124 -14.221 36.529 1.00 81.19 521 LEU A C 1
ATOM 4129 O O . LEU A 1 521 ? -86.098 -14.648 37.143 1.00 81.19 521 LEU A O 1
ATOM 4133 N N . CYS A 1 522 ? -84.711 -12.955 36.632 1.00 78.88 522 CYS A N 1
ATOM 4134 C CA . CYS A 1 522 ? -85.410 -11.931 37.411 1.00 78.88 522 CYS A CA 1
ATOM 4135 C C . CYS A 1 522 ? -86.829 -11.673 36.885 1.00 78.88 522 CYS A C 1
ATOM 4137 O O . CYS A 1 522 ? -87.772 -11.623 37.674 1.00 78.88 522 CYS A O 1
ATOM 4139 N N . ASP A 1 523 ? -87.004 -11.575 35.565 1.00 77.38 523 ASP A N 1
ATOM 4140 C CA . ASP A 1 523 ? -88.317 -11.377 34.941 1.00 77.38 523 ASP A CA 1
ATOM 4141 C C . ASP A 1 523 ? -89.252 -12.574 35.206 1.00 77.38 523 ASP A C 1
ATOM 4143 O O . ASP A 1 523 ? -90.437 -12.390 35.490 1.00 77.38 523 ASP A O 1
ATOM 4147 N N . ALA A 1 524 ? -88.719 -13.803 35.197 1.00 72.38 524 ALA A N 1
ATOM 4148 C CA . ALA A 1 524 ? -89.465 -15.022 35.522 1.00 72.38 524 ALA A CA 1
ATOM 4149 C C . ALA A 1 524 ? -89.850 -15.137 37.012 1.00 72.38 524 ALA A C 1
ATOM 4151 O O . ALA A 1 524 ? -90.840 -15.793 37.348 1.00 72.38 524 ALA A O 1
ATOM 4152 N N . LEU A 1 525 ? -89.086 -14.505 37.907 1.00 70.12 525 LEU A N 1
ATOM 4153 C CA . LEU A 1 525 ? -89.341 -14.479 39.351 1.00 70.12 525 LEU A CA 1
ATOM 4154 C C . LEU A 1 525 ? -90.256 -13.321 39.784 1.00 70.12 525 LEU A C 1
ATOM 4156 O O . LEU A 1 525 ? -90.662 -13.282 40.945 1.00 70.12 525 LEU A O 1
ATOM 4160 N N . ASN A 1 526 ? -90.623 -12.404 38.879 1.00 70.19 526 ASN A N 1
ATOM 4161 C CA . ASN A 1 526 ? -91.468 -11.253 39.191 1.00 70.19 526 ASN A CA 1
ATOM 4162 C C . ASN A 1 526 ? -92.955 -11.670 39.364 1.00 70.19 526 ASN A C 1
ATOM 4164 O O . ASN A 1 526 ? -93.605 -12.077 38.390 1.00 70.19 526 ASN A O 1
ATOM 4168 N N . PRO A 1 527 ? -93.542 -11.568 40.576 1.00 57.31 527 PRO A N 1
ATOM 4169 C CA . PRO A 1 527 ? -94.862 -12.127 40.891 1.00 57.31 527 PRO A CA 1
ATOM 4170 C C . PRO A 1 527 ? -96.045 -11.415 40.210 1.00 57.31 527 PRO A C 1
ATOM 4172 O O . PRO A 1 527 ? -97.152 -11.954 40.205 1.00 57.31 527 PRO A O 1
ATOM 4175 N N . ALA A 1 528 ? -95.831 -10.263 39.564 1.00 56.31 528 ALA A N 1
ATOM 4176 C CA . ALA A 1 528 ? -96.865 -9.553 38.802 1.00 56.31 528 ALA A CA 1
ATOM 4177 C C . ALA A 1 528 ? -97.351 -10.310 37.542 1.00 56.31 528 ALA A C 1
ATOM 4179 O O . ALA A 1 528 ? -98.413 -9.997 37.006 1.00 56.31 528 ALA A O 1
ATOM 4180 N N . SER A 1 529 ? -96.615 -11.329 37.079 1.00 52.62 529 SER A N 1
ATOM 4181 C CA . SER A 1 529 ? -96.975 -12.137 35.901 1.00 52.62 529 SER A CA 1
ATOM 4182 C C . SER A 1 529 ? -97.881 -13.342 36.210 1.00 52.62 529 SER A C 1
ATOM 4184 O O . SER A 1 529 ? -98.541 -13.855 35.308 1.00 52.62 529 SER A O 1
ATOM 4186 N N . ARG A 1 530 ? -97.992 -13.775 37.478 1.00 52.12 530 ARG A N 1
ATOM 4187 C CA . ARG A 1 530 ? -98.811 -14.945 37.874 1.00 52.12 530 ARG A CA 1
ATOM 4188 C C . ARG A 1 530 ? -100.315 -14.657 38.013 1.00 52.12 530 ARG A C 1
ATOM 4190 O O . ARG A 1 530 ? -101.084 -15.572 38.282 1.00 52.12 530 ARG A O 1
ATOM 4197 N N . GLY A 1 531 ? -100.753 -13.412 37.814 1.00 48.94 531 GLY A N 1
ATOM 4198 C CA . GLY A 1 531 ? -102.131 -12.973 38.074 1.00 48.94 531 GLY A CA 1
ATOM 4199 C C . GLY A 1 531 ? -103.121 -13.014 36.901 1.00 48.94 531 GLY A C 1
ATOM 4200 O O . GLY A 1 531 ? -104.238 -12.537 37.076 1.00 48.94 531 GLY A O 1
ATOM 4201 N N . LYS A 1 532 ? -102.763 -13.521 35.709 1.00 50.12 532 LYS A N 1
ATOM 4202 C CA . LYS A 1 532 ? -103.634 -13.421 34.511 1.00 50.12 532 LYS A CA 1
ATOM 4203 C C . LYS A 1 532 ? -104.121 -14.737 33.885 1.00 50.12 532 LYS A C 1
ATOM 4205 O O . LYS A 1 532 ? -104.804 -14.676 32.873 1.00 50.12 532 LYS A O 1
ATOM 4210 N N . THR A 1 533 ? -103.863 -15.905 34.474 1.00 49.03 533 THR A N 1
ATOM 4211 C CA . THR A 1 533 ? -104.245 -17.209 33.873 1.00 49.03 533 THR A CA 1
ATOM 4212 C C . THR A 1 533 ? -105.226 -18.053 34.695 1.00 49.03 533 THR A C 1
ATOM 4214 O O . THR A 1 533 ? -105.402 -19.232 34.410 1.00 49.03 533 THR A O 1
ATOM 4217 N N . ALA A 1 534 ? -105.917 -17.475 35.682 1.00 47.44 534 ALA A N 1
ATOM 4218 C CA . ALA A 1 534 ? -106.898 -18.194 36.502 1.00 47.44 534 ALA A CA 1
ATOM 4219 C C . ALA A 1 534 ? -108.281 -17.523 36.480 1.00 47.44 534 ALA A C 1
ATOM 4221 O O . ALA A 1 534 ? -108.800 -17.130 37.522 1.00 47.44 534 ALA A O 1
ATOM 4222 N N . ARG A 1 535 ? -108.874 -17.337 35.292 1.00 46.28 535 ARG A N 1
ATOM 4223 C CA . ARG A 1 535 ? -110.307 -17.014 35.164 1.00 46.28 535 ARG A CA 1
ATOM 4224 C C . ARG A 1 535 ? -110.829 -17.238 33.745 1.00 46.28 535 ARG A C 1
ATOM 4226 O O . ARG A 1 535 ? -111.261 -16.303 33.103 1.00 46.28 535 ARG A O 1
ATOM 4233 N N . GLU A 1 536 ? -110.775 -18.473 33.266 1.00 48.31 536 GLU A N 1
ATOM 4234 C CA . GLU A 1 536 ? -111.598 -18.957 32.147 1.00 48.31 536 GLU A CA 1
ATOM 4235 C C . GLU A 1 536 ? -111.386 -20.472 32.046 1.00 48.31 536 GLU A C 1
ATOM 4237 O O . GLU A 1 536 ? -110.328 -20.909 31.605 1.00 48.31 536 GLU A O 1
ATOM 4242 N N . ASN A 1 537 ? -112.325 -21.255 32.601 1.00 40.59 537 ASN A N 1
ATOM 4243 C CA . ASN A 1 537 ? -112.771 -22.578 32.122 1.00 40.59 537 ASN A CA 1
ATOM 4244 C C . ASN A 1 537 ? -113.494 -23.372 33.224 1.00 40.59 537 ASN A C 1
ATOM 4246 O O . ASN A 1 537 ? -112.849 -23.912 34.120 1.00 40.59 537 ASN A O 1
ATOM 4250 N N . CYS A 1 538 ? -114.832 -23.417 33.131 1.00 35.09 538 CYS A N 1
ATOM 4251 C CA . CYS A 1 538 ? -115.711 -24.608 33.182 1.00 35.09 538 CYS A CA 1
ATOM 4252 C C . CYS A 1 538 ? -117.153 -24.213 33.582 1.00 35.09 538 CYS A C 1
ATOM 4254 O O . CYS A 1 538 ? -117.309 -23.305 34.398 1.00 35.09 538 CYS A O 1
ATOM 4256 N N . PRO A 1 539 ? -118.195 -24.989 33.217 1.00 51.44 539 PRO A N 1
ATOM 4257 C CA . PRO A 1 539 ? -118.384 -25.782 31.993 1.00 51.44 539 PRO A CA 1
ATOM 4258 C C . PRO A 1 539 ? -119.838 -25.712 31.449 1.00 51.44 539 PRO A C 1
ATOM 4260 O O . PRO A 1 539 ? -120.749 -25.213 32.110 1.00 51.44 539 PRO A O 1
ATOM 4263 N N . SER A 1 540 ? -120.064 -26.318 30.283 1.00 35.12 540 SER A N 1
ATOM 4264 C CA . SER A 1 540 ? -121.301 -27.053 29.974 1.00 35.12 540 SER A CA 1
ATOM 4265 C C . SER A 1 540 ? -120.929 -28.387 29.356 1.00 35.12 540 SER A C 1
ATOM 4267 O O . SER A 1 540 ? -120.082 -28.335 28.433 1.00 35.12 540 SER A O 1
#

Secondary structure (DSSP, 8-state):
-----------S-SHHHHHHHHHHHHHHHHHHHHHHHHHHHHHHHHHHHHHHHHHHHHHHHHHTTS-TTS-HHHHHHHHHHHHHHHHHHHHHHHHT----TTS----HHHHHHTTSTT--HHHHHHHHHHTSHHHHHHHHHHHHHHHHHHHHHHHHHHHSTTPPPPHHHHHHHHHHHHHHHHHHHHHHHHHGGGGGGSTTHHHHHHHHHHHHHHHHHHHHHHHHHHHTTS---HHHHHHHHHHHHHHHHHHHHHHHHHHHH-HHHHHHHHHHHHHHHHHHHHHHHHHHHHHHHHHHHHHHHHHHHHS-GGG--HHHHHHHHHHTSSHHHHHHHHHHHHHTSS-HHHHHHHHHTT-HHHHHHHHHHHHHIIIIIHHHHHHHHHHHHHHHHHHHHHHHHHHHHHHHHHHHHHHHHHHHHH-SS-SSEEEHHHHHHHHTSHHHHHHHHHTT---S-HHHHHHHH-SSSSSEEEHHHHHHHHHHSSSSPPHHHHHHHHHHHHHHHHHHHHHHHHHHHHHHHHHHHHHHH-GGGTTSSSS-----

Mean predicted aligned error: 18.25 Å

Sequence (540 aa):
MDKMTSGKVISPNFSLASEGSVQYVESQEQRASLVMEKLEETRAIKEHAEERHRELQVALGQTKGMDRDKTPWRVILLDRLTGCVQRWVSYASLQLKPDDPNSPVEDDEDFQHAKEVHVPLWRRMLRAVVQSWMFEAFFAVVILTNSAVIAMQVEDLARNPGAAPSDASFLITSVYTFLFTMELLLRILAGGFAIFCGAEWSWHVLDFLVVSSSIFEFALEVALQEAGDGNGNVFTNMRLLRILRIGRITRAIRIVRLVKFIRSLRSLLYSIGHTLRAMVWSVVLLALIIFLFGLIFTDITSEYLARDAHERTEVTEGFLKSRFGGLQASMHTLYASITGGLTWIEARDALAEISDIWGFLFEAYIAFCLFAVLNVMTGVFCQSAMDSAEKDHELVLQNVVQEKAKYFRAVRRLFTQLDKNADGDVTAAEFELAINDPSLRSVFDALEINAADAWALFQQLDSDGNHHVDVDEFLEGCMLLKGPARSIDVVCIKRDVAGLRMRIDNQGLELGKLSKNLQKLCDALNPASRGKTARENCPS

Foldseek 3Di:
DDDDDDDDDDDPPPPVVVVVVVVVVVVVVVVVVVLVVVLVVLVVVLVVLVVVLVVLVVVLVVVVPDDPPPDPPPNVVSVVVSVLSVVLSVVSVVVNDPPDVPDPPPPPVVVVVVVPPDDDPVLVVLLVCLPDPVVLVVVLVLLVVLLVLLVVVVVVCVVVPPDDDDPVSLVSLVVSLVVLVVSLVSVCSNCPPNCCNDPCNVLNVLSVVLSVLSVVLNVLVVVVVVPVPDDDDPPVVVVSVVVVVVSSVSSVSSNVNNQVSDPVSVVVVVLVVQLVVLLPVLVVVVLVLLQVLLVVLLVLLCVVLPDDPPPDDPVLNVVCCQQNPDSVSSSVNLVCCLVVVDVLVVVLVSLCVSPNVRSVVSVVSNCCCNVPSVVVSVVSSVVSSVVSVVVVVVVVVVVVVVVVVVLLVLLLVLVVVLPPVPPQKHALVSQVVQCPPPVSVVSCVVLVQPPPDSVVLQVQLPPVPPRIHGSVSSSVSSVCRGDDDDPVNVVVVVVVVVVVVVVVVVVVVVVVVVVVVVVVVVVVVDCVVVPPPPPDDDDD

Organism: NCBI:txid2562239

pLDDT: mean 74.17, std 18.29, range [26.58, 98.19]

Radius of gyration: 41.65 Å; Cα contacts (8 Å, |Δi|>4): 275; chains: 1; bounding box: 163×73×100 Å

Nearest PDB structures (foldseek):
  8wpm-assembly1_B  TM=6.229E-01  e=6.177E-03  Homo sapiens
  8wpl-assembly1_B  TM=4.531E-01  e=2.523E-03  Homo sapiens
  8iah-assembly1_8  TM=2.243E-01  e=1.776E-01  Sus scrofa

Solvent-accessible surface area (backbone atoms only — not comparable to full-atom values): 30542 Å² total; per-residue (Å²): 141,83,83,88,82,89,85,82,84,81,76,87,74,69,64,66,58,52,55,54,49,48,56,49,49,53,51,49,51,55,48,50,50,54,50,50,53,52,47,51,54,52,46,55,55,41,53,55,47,52,50,53,36,51,53,48,50,52,54,49,56,61,53,71,76,47,69,82,91,79,49,65,67,58,54,53,50,48,54,51,48,40,57,44,45,51,52,47,45,56,54,52,53,65,74,64,60,74,89,59,93,80,61,78,83,71,64,67,62,60,61,59,59,62,69,65,74,85,69,56,67,69,40,55,52,42,36,56,50,66,71,29,69,66,48,51,52,51,54,51,50,54,50,54,53,50,50,52,50,52,52,52,54,53,51,49,41,68,77,41,73,85,63,76,80,51,72,67,57,53,52,54,52,49,52,53,49,49,52,51,47,49,52,51,48,53,51,41,65,34,58,40,79,60,51,67,68,45,96,63,18,69,60,54,50,50,51,49,52,54,44,51,52,46,52,49,52,51,55,49,54,55,53,51,63,66,52,71,80,53,98,74,59,74,72,54,52,58,56,47,55,52,50,58,54,52,57,51,56,58,55,58,54,56,56,58,59,59,40,76,76,37,64,68,52,42,54,51,49,51,53,49,51,55,39,48,62,67,41,47,62,52,51,48,52,52,50,50,53,37,46,55,54,11,49,53,50,18,50,55,44,50,54,60,68,70,47,80,74,89,82,64,56,71,69,49,54,53,48,45,52,68,37,19,61,38,52,70,36,16,30,50,46,53,52,24,33,78,70,70,75,37,67,50,63,62,59,25,53,55,35,26,73,80,38,59,68,50,18,53,50,46,50,51,51,50,50,46,43,62,70,46,52,50,48,50,45,52,50,54,50,52,50,42,50,49,56,53,54,51,50,54,50,52,51,53,54,48,50,56,52,51,51,51,53,52,50,52,51,52,52,53,52,49,48,59,69,48,26,80,82,70,77,65,46,37,39,66,67,43,50,48,56,38,59,69,32,73,69,52,36,54,49,38,55,74,64,50,39,85,71,87,45,58,65,66,51,48,61,62,26,27,80,86,70,78,66,48,28,40,67,65,40,45,52,53,32,52,60,71,55,43,64,78,88,49,74,65,57,56,50,50,50,54,52,50,53,52,53,51,50,55,52,51,54,51,50,52,52,51,52,52,52,52,51,54,53,50,50,55,51,52,62,72,65,44,74,84,70,75,77,79,82,88,84,85,90,85,87,134